Protein AF-A0A2N9FRZ5-F1 (afdb_monomer)

InterPro domains:
  IPR001214 SET domain [PS50280] (375-417)
  IPR003105 SRA-YDG [PF02182] (98-243)
  IPR003105 SRA-YDG [PS51015] (99-239)
  IPR003105 SRA-YDG [SM00466] (94-243)
  IPR007728 Pre-SET domain [PF05033] (272-367)
  IPR007728 Pre-SET domain [PS50867] (312-372)
  IPR007728 Pre-SET domain [SM00468] (268-359)
  IPR015947 PUA-like superfamily [SSF88697] (82-257)
  IPR036987 SRA-YDG superfamily [G3DSA:2.30.280.10] (81-253)
  IPR046341 SET domain superfamily [G3DSA:2.170.270.10] (254-413)
  IPR046341 SET domain superfamily [SSF82199] (257-410)
  IPR051357 Histone-lysine N-methyltransferase SUVAR3-9 [PTHR45660] (36-410)

Mean predicted aligned error: 17.02 Å

Organism: Fagus sylvatica (NCBI:txid28930)

Solvent-accessible surface area (backbone atoms only — not comparable to full-atom values): 25276 Å² total; per-residue (Å²): 133,56,77,60,86,86,90,79,94,71,90,82,52,67,40,57,36,60,88,66,72,51,82,78,85,72,80,92,78,80,76,99,75,59,73,64,61,50,51,54,30,28,51,52,36,53,52,36,51,49,53,50,53,51,55,46,52,51,56,55,52,58,51,56,78,75,46,98,80,73,95,70,85,51,74,64,53,50,51,51,46,42,52,48,36,47,77,69,68,47,47,37,57,79,71,88,63,65,53,84,51,83,44,61,54,72,66,44,76,36,74,49,49,44,54,34,36,40,50,40,71,33,82,42,76,80,57,48,53,29,66,46,79,55,95,94,38,51,28,33,24,20,38,47,49,72,76,73,56,91,53,43,72,82,47,101,49,32,37,38,41,57,50,70,59,43,50,48,81,79,43,103,46,72,71,35,62,42,60,85,44,72,52,40,35,7,43,53,42,14,34,78,68,67,39,38,27,31,39,29,44,51,47,80,81,92,59,61,35,36,30,33,71,38,48,22,35,43,76,47,78,50,76,44,74,44,84,88,72,26,45,36,39,42,35,36,31,36,50,54,82,94,60,83,77,80,75,91,77,83,88,76,89,70,84,64,84,86,69,81,77,74,88,64,62,46,73,42,77,40,73,48,73,78,75,46,95,53,61,34,26,36,44,20,81,85,50,90,73,72,81,80,89,75,85,70,65,95,57,72,45,69,52,93,84,65,79,82,82,81,65,90,44,30,79,39,78,78,27,63,78,52,28,92,77,26,60,42,22,44,73,46,73,50,39,74,57,37,39,95,85,42,23,49,71,64,95,63,98,72,81,61,61,65,52,91,61,23,61,37,53,89,83,16,42,50,49,48,73,88,70,52,60,80,60,51,40,32,38,31,61,47,96,85,73,53,73,44,73,38,60,81,53,91,76,61,68,25,28,63,51,44,64,75,63,48,73,59,78,82,86,76,83,82,78,80,127

Structure (mmCIF, N/CA/C/O backbone):
data_AF-A0A2N9FRZ5-F1
#
_entry.id   AF-A0A2N9FRZ5-F1
#
loop_
_atom_site.group_PDB
_atom_site.id
_atom_site.type_symbol
_atom_site.label_atom_id
_atom_site.label_alt_id
_atom_site.label_comp_id
_atom_site.label_asym_id
_atom_site.label_entity_id
_atom_site.label_seq_id
_atom_site.pdbx_PDB_ins_code
_atom_site.Cartn_x
_atom_site.Cartn_y
_atom_site.Cartn_z
_atom_site.occupancy
_atom_site.B_iso_or_equiv
_atom_site.auth_seq_id
_atom_site.auth_comp_id
_atom_site.auth_asym_id
_atom_site.auth_atom_id
_atom_site.pdbx_PDB_model_num
ATOM 1 N N . MET A 1 1 ? 1.177 -6.820 -5.630 1.00 26.31 1 MET A N 1
ATOM 2 C CA . MET A 1 1 ? -0.015 -6.934 -6.508 1.00 26.31 1 MET A CA 1
ATOM 3 C C . MET A 1 1 ? 0.429 -7.118 -7.964 1.00 26.31 1 MET A C 1
ATOM 5 O O . MET A 1 1 ? 1.555 -6.723 -8.252 1.00 26.31 1 MET A O 1
ATOM 9 N N . PRO A 1 2 ? -0.362 -7.778 -8.839 1.00 26.89 2 PRO A N 1
ATOM 10 C CA . PRO A 1 2 ? 0.001 -8.015 -10.244 1.00 26.89 2 PRO A CA 1
ATOM 11 C C . PRO A 1 2 ? -0.003 -6.695 -11.029 1.00 26.89 2 PRO A C 1
ATOM 13 O O . PRO A 1 2 ? -0.662 -5.756 -10.606 1.00 26.89 2 PRO A O 1
ATOM 16 N N . ALA A 1 3 ? 0.761 -6.597 -12.117 1.00 25.98 3 ALA A N 1
ATOM 17 C CA . ALA A 1 3 ? 0.880 -5.397 -12.955 1.00 25.98 3 ALA A CA 1
ATOM 18 C C . ALA A 1 3 ? -0.138 -5.442 -14.114 1.00 25.98 3 ALA A C 1
ATOM 20 O O . ALA A 1 3 ? -0.343 -6.518 -14.676 1.00 25.98 3 ALA A O 1
ATOM 21 N N . THR A 1 4 ? -0.764 -4.315 -14.487 1.00 25.94 4 THR A N 1
ATOM 22 C CA . THR A 1 4 ? -1.480 -4.199 -15.775 1.00 25.94 4 THR A CA 1
ATOM 23 C C . THR A 1 4 ? -0.567 -3.637 -16.852 1.00 25.94 4 THR A C 1
ATOM 25 O O . THR A 1 4 ? 0.298 -2.807 -16.594 1.00 25.94 4 THR A O 1
ATOM 28 N N . LEU A 1 5 ? -0.786 -4.143 -18.059 1.00 31.28 5 LEU A N 1
ATOM 29 C CA . LEU A 1 5 ? -0.048 -3.878 -19.283 1.00 31.28 5 LEU A CA 1
ATOM 30 C C . LEU A 1 5 ? -0.790 -2.804 -20.084 1.00 31.28 5 LEU A C 1
ATOM 32 O O . LEU A 1 5 ? -1.929 -3.051 -20.470 1.00 31.28 5 LEU A O 1
ATOM 36 N N . ASP A 1 6 ? -0.161 -1.660 -20.354 1.00 24.48 6 ASP A N 1
ATOM 37 C CA . ASP A 1 6 ? -0.674 -0.670 -21.313 1.00 24.48 6 ASP A CA 1
ATOM 38 C C . ASP A 1 6 ? 0.121 -0.729 -22.634 1.00 24.48 6 ASP A C 1
ATOM 40 O O . ASP A 1 6 ? 1.332 -0.967 -22.655 1.00 24.48 6 ASP A O 1
ATOM 44 N N . PHE A 1 7 ? -0.591 -0.565 -23.755 1.00 31.17 7 PHE A N 1
ATOM 45 C CA . PHE A 1 7 ? -0.198 -1.025 -25.093 1.00 31.17 7 PHE A CA 1
ATOM 46 C C . PHE A 1 7 ? 0.127 0.122 -26.070 1.00 31.17 7 PHE A C 1
ATOM 48 O O . PHE A 1 7 ? -0.675 1.033 -26.233 1.00 31.17 7 PHE A O 1
ATOM 55 N N . ILE A 1 8 ? 1.237 0.015 -26.819 1.00 25.31 8 ILE A N 1
ATOM 56 C CA . ILE A 1 8 ? 1.533 0.790 -28.053 1.00 25.31 8 ILE A CA 1
ATOM 57 C C . ILE A 1 8 ? 2.187 -0.160 -29.085 1.00 25.31 8 ILE A C 1
ATOM 59 O O . ILE A 1 8 ? 3.006 -0.967 -28.646 1.00 25.31 8 ILE A O 1
ATOM 63 N N . PRO A 1 9 ? 1.843 -0.182 -30.394 1.00 23.91 9 PRO A N 1
ATOM 64 C CA . PRO A 1 9 ? 2.312 -1.195 -31.364 1.00 23.91 9 PRO A CA 1
ATOM 65 C C . PRO A 1 9 ? 3.811 -1.077 -31.716 1.00 23.91 9 PRO A C 1
ATOM 67 O O . PRO A 1 9 ? 4.310 0.031 -31.860 1.00 23.91 9 PRO A O 1
ATOM 70 N N . GLY A 1 10 ? 4.516 -2.209 -31.890 1.00 25.55 10 GLY A N 1
ATOM 71 C CA . GLY A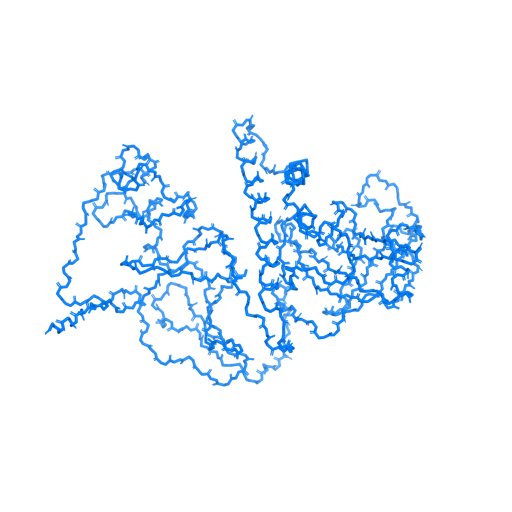 1 10 ? 5.922 -2.258 -32.339 1.00 25.55 10 GLY A CA 1
ATOM 72 C C . GLY A 1 10 ? 6.685 -3.532 -31.929 1.00 25.55 10 GLY A C 1
ATOM 73 O O . GLY A 1 10 ? 6.377 -4.138 -30.904 1.00 25.55 10 GLY A O 1
ATOM 74 N N . VAL A 1 11 ? 7.644 -3.953 -32.764 1.00 37.62 11 VAL A N 1
ATOM 75 C CA . VAL A 1 11 ? 8.450 -5.194 -32.708 1.00 37.62 11 VAL A CA 1
ATOM 76 C C . VAL A 1 11 ? 9.156 -5.358 -31.351 1.00 37.62 11 VAL A C 1
ATOM 78 O O . VAL A 1 11 ? 9.855 -4.450 -30.924 1.00 37.62 11 VAL A O 1
ATOM 81 N N . GLY A 1 12 ? 9.018 -6.510 -30.675 1.00 53.78 12 GLY A N 1
ATOM 82 C CA . GLY A 1 12 ? 9.813 -6.768 -29.455 1.00 53.78 12 GLY A CA 1
ATOM 83 C C . GLY A 1 12 ? 9.223 -6.286 -28.121 1.00 53.78 12 GLY A C 1
ATOM 84 O O . GLY A 1 12 ? 9.933 -5.623 -27.379 1.00 53.78 12 GLY A O 1
ATOM 85 N N . LYS A 1 13 ? 7.948 -6.546 -27.784 1.00 61.53 13 LYS A N 1
ATOM 86 C CA . LYS A 1 13 ? 7.393 -6.043 -26.509 1.00 61.53 13 LYS A CA 1
ATOM 87 C C . LYS A 1 13 ? 7.801 -6.875 -25.291 1.00 61.53 13 LYS A C 1
ATOM 89 O O . LYS A 1 13 ? 7.218 -7.925 -25.022 1.00 61.53 13 LYS A O 1
ATOM 94 N N . SER A 1 14 ? 8.731 -6.328 -24.521 1.00 72.38 14 SER A N 1
ATOM 95 C CA . SER A 1 14 ? 9.086 -6.782 -23.177 1.00 72.38 14 SER A CA 1
ATOM 96 C C . SER A 1 14 ? 8.203 -6.122 -22.119 1.00 72.38 14 SER A C 1
ATOM 98 O O . SER A 1 14 ? 7.981 -4.911 -22.141 1.00 72.38 14 SER A O 1
ATOM 100 N N . VAL A 1 15 ? 7.715 -6.913 -21.167 1.00 74.56 15 VAL A N 1
ATOM 101 C CA . VAL A 1 15 ? 6.924 -6.438 -20.031 1.00 74.56 15 VAL A CA 1
ATOM 102 C C . VAL A 1 15 ? 7.856 -6.090 -18.880 1.00 74.56 15 VAL A C 1
ATOM 104 O O . VAL A 1 15 ? 8.559 -6.959 -18.366 1.00 74.56 15 VAL A O 1
ATOM 107 N N . PHE A 1 16 ? 7.811 -4.843 -18.419 1.00 74.62 16 PHE A N 1
ATOM 108 C CA . PHE A 1 16 ? 8.498 -4.401 -17.206 1.00 74.62 16 PHE A CA 1
ATOM 109 C C . PHE A 1 16 ? 7.482 -4.021 -16.132 1.00 74.62 16 PHE A C 1
ATOM 111 O O . PHE A 1 16 ? 6.432 -3.454 -16.426 1.00 74.62 16 PHE A O 1
ATOM 118 N N . ALA A 1 17 ? 7.799 -4.319 -14.876 1.00 70.19 17 ALA A N 1
ATOM 119 C CA . ALA A 1 17 ? 6.995 -3.904 -13.742 1.00 70.19 17 ALA A CA 1
ATOM 120 C C . ALA A 1 17 ? 7.029 -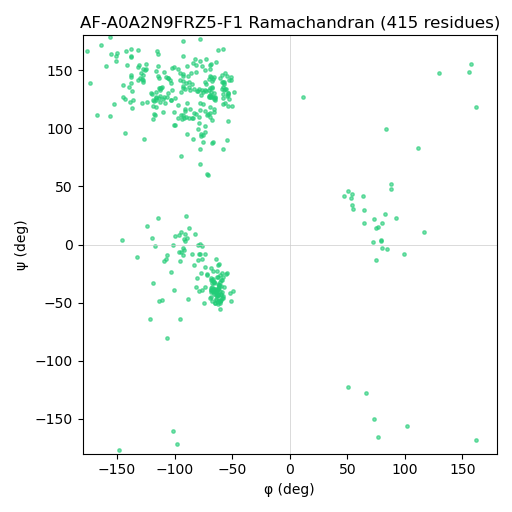2.376 -13.624 1.00 70.19 17 ALA A C 1
ATOM 122 O O . ALA A 1 17 ? 8.087 -1.793 -13.386 1.00 70.19 17 ALA A O 1
ATOM 123 N N . SER A 1 18 ? 5.887 -1.720 -13.784 1.00 54.31 18 SER A N 1
ATOM 124 C CA . SER A 1 18 ? 5.754 -0.278 -13.602 1.00 54.31 18 SER A CA 1
ATOM 125 C C . SER A 1 18 ? 5.405 0.072 -12.154 1.00 54.31 18 SER A C 1
ATOM 127 O O . SER A 1 18 ? 4.772 -0.702 -11.437 1.00 54.31 18 SER A O 1
ATOM 129 N N . SER A 1 19 ? 5.782 1.281 -11.734 1.00 46.31 19 SER A N 1
ATOM 130 C CA . SER A 1 19 ? 5.145 1.972 -10.604 1.00 46.31 19 SER A CA 1
ATOM 131 C C . SER A 1 19 ? 3.808 2.627 -11.000 1.00 46.31 19 SER A C 1
ATOM 133 O O . SER A 1 19 ? 3.078 3.107 -10.131 1.00 46.31 19 SER A O 1
ATOM 135 N N . GLU A 1 20 ? 3.489 2.642 -12.304 1.00 37.31 20 GLU A N 1
ATOM 136 C CA . GLU A 1 20 ? 2.194 3.029 -12.876 1.00 37.31 20 GLU A CA 1
ATOM 137 C C . GLU A 1 20 ? 1.145 1.936 -12.605 1.00 37.31 20 GLU A C 1
ATOM 139 O O . GLU A 1 20 ? 1.439 0.740 -12.654 1.00 37.31 20 GLU A O 1
ATOM 144 N N . GLU A 1 21 ? -0.049 2.394 -12.238 1.00 36.66 21 GLU A N 1
ATOM 145 C CA . GLU A 1 21 ? -1.116 1.684 -11.534 1.00 36.66 21 GLU A CA 1
ATOM 146 C C . GLU A 1 21 ? -1.617 0.406 -12.214 1.00 36.66 21 GLU A C 1
ATOM 148 O O . GLU A 1 21 ? -1.885 0.361 -13.411 1.00 36.66 21 GLU A O 1
ATOM 153 N N . CYS A 1 22 ? -1.874 -0.610 -11.389 1.00 32.28 22 CYS A N 1
ATOM 154 C CA . CYS A 1 22 ? -2.768 -1.692 -11.748 1.00 32.28 22 CYS A CA 1
ATOM 155 C C . CYS A 1 22 ? -4.215 -1.207 -11.597 1.00 32.28 22 CYS A C 1
ATOM 157 O O . CYS A 1 22 ? -4.611 -0.900 -10.473 1.00 32.28 22 CYS A O 1
ATOM 159 N N . LYS A 1 23 ? -5.001 -1.117 -12.681 1.00 29.88 23 LYS A N 1
ATOM 160 C CA . LYS A 1 23 ? -6.452 -0.862 -12.568 1.00 29.88 23 LYS A CA 1
ATOM 161 C C . LYS A 1 23 ? -7.102 -2.069 -11.873 1.00 29.88 23 LYS A C 1
ATOM 163 O O . LYS A 1 23 ? -7.103 -3.154 -12.464 1.00 29.88 23 LYS A O 1
ATOM 168 N N . PRO A 1 24 ? -7.659 -1.934 -10.658 1.00 29.91 24 PRO A N 1
ATOM 169 C CA . PRO A 1 24 ? -8.346 -3.041 -10.019 1.00 29.91 24 PRO A CA 1
ATOM 170 C C . PRO A 1 24 ? -9.658 -3.317 -10.757 1.00 29.91 24 PRO A C 1
ATOM 172 O O . PRO A 1 24 ? -10.432 -2.415 -11.070 1.00 29.91 24 PRO A O 1
ATOM 175 N N . LEU A 1 25 ? -9.906 -4.592 -11.042 1.00 28.50 25 LEU A N 1
ATOM 176 C CA . LEU A 1 25 ? -11.256 -5.084 -11.282 1.00 28.50 25 LEU A CA 1
ATOM 177 C C . LEU A 1 25 ? -11.971 -5.142 -9.944 1.00 28.50 25 LEU A C 1
ATOM 179 O O . LEU A 1 25 ? -11.799 -6.103 -9.195 1.00 28.50 25 LEU A O 1
ATOM 183 N N . ILE A 1 26 ? -12.737 -4.105 -9.641 1.00 32.84 26 ILE A N 1
ATOM 184 C CA . ILE A 1 26 ? -13.727 -4.177 -8.577 1.00 32.84 26 ILE A CA 1
ATOM 185 C C . ILE A 1 26 ? -14.938 -4.920 -9.140 1.00 32.84 26 ILE A C 1
ATOM 187 O O . ILE A 1 26 ? -15.366 -4.675 -10.263 1.00 32.84 26 ILE A O 1
ATOM 191 N N . SER A 1 27 ? -15.430 -5.866 -8.347 1.00 30.41 27 SER A N 1
ATOM 192 C CA . SER A 1 27 ? -16.684 -6.585 -8.525 1.00 30.41 27 SER A CA 1
ATOM 193 C C . SER A 1 27 ? -17.842 -5.618 -8.767 1.00 30.41 27 SER A C 1
ATOM 195 O O . SER A 1 27 ? -18.160 -4.816 -7.885 1.00 30.41 27 SER A O 1
ATOM 197 N N . ASP A 1 28 ? -18.487 -5.740 -9.923 1.00 34.50 28 ASP A N 1
ATOM 198 C CA . ASP A 1 28 ? -19.751 -5.082 -10.234 1.00 34.50 28 ASP A CA 1
ATOM 199 C C . ASP A 1 28 ? -20.866 -5.643 -9.348 1.00 34.50 28 ASP A C 1
ATOM 201 O O . ASP A 1 28 ? -21.562 -6.586 -9.711 1.00 34.50 28 ASP A O 1
ATOM 205 N N . VAL A 1 29 ? -21.038 -5.057 -8.166 1.00 34.22 29 VAL A N 1
ATOM 206 C CA . VAL A 1 29 ? -22.320 -5.043 -7.460 1.00 34.22 29 VAL A CA 1
ATOM 207 C C . VAL A 1 29 ? -22.429 -3.686 -6.772 1.00 34.22 29 VAL A C 1
ATOM 209 O O . VAL A 1 29 ? -21.827 -3.486 -5.724 1.00 34.22 29 VAL A O 1
ATOM 212 N N . TYR A 1 30 ? -23.103 -2.741 -7.431 1.00 29.80 30 TYR A N 1
ATOM 213 C CA . TYR A 1 30 ? -24.081 -1.768 -6.911 1.00 29.80 30 TYR A CA 1
ATOM 214 C C . TYR A 1 30 ? -24.238 -0.607 -7.914 1.00 29.80 30 TYR A C 1
ATOM 216 O O . TYR A 1 30 ? -23.280 0.086 -8.231 1.00 29.80 30 TYR A O 1
ATOM 224 N N . CYS A 1 31 ? -25.474 -0.469 -8.411 1.00 30.58 31 CYS A N 1
ATOM 225 C CA . CYS A 1 31 ? -26.108 0.600 -9.195 1.00 30.58 31 CYS A CA 1
ATOM 226 C C . CYS A 1 31 ? -25.255 1.726 -9.808 1.00 30.58 31 CYS A C 1
ATOM 228 O O . CYS A 1 31 ? -24.589 2.501 -9.128 1.00 30.58 31 CYS A O 1
ATOM 230 N N . GLY A 1 32 ? -25.449 1.907 -11.118 1.00 34.47 32 GLY A N 1
ATOM 231 C CA . GLY A 1 32 ? -24.889 2.980 -11.929 1.00 34.47 32 GLY A CA 1
ATOM 232 C C . GLY A 1 32 ? -25.156 4.390 -11.396 1.00 34.47 32 GLY A C 1
ATOM 233 O O . GLY A 1 32 ? -26.257 4.919 -11.518 1.00 34.47 32 GLY A O 1
ATOM 234 N N . ARG A 1 33 ? -24.096 4.984 -10.847 1.00 38.19 33 ARG A N 1
ATOM 235 C CA . ARG A 1 33 ? -23.572 6.359 -10.989 1.00 38.19 33 ARG A CA 1
ATOM 236 C C . ARG A 1 33 ? -22.223 6.358 -10.226 1.00 38.19 33 ARG A C 1
ATOM 238 O O . ARG A 1 33 ? -22.135 5.717 -9.190 1.00 38.19 33 ARG A O 1
ATOM 245 N N . ASP A 1 34 ? -21.180 7.012 -10.757 1.00 50.56 34 ASP A N 1
ATOM 246 C CA . ASP A 1 34 ? -19.824 7.222 -10.167 1.00 50.56 34 ASP A CA 1
ATOM 247 C C . ASP A 1 34 ? -18.632 6.260 -10.435 1.00 50.56 34 ASP A C 1
ATOM 249 O O . ASP A 1 34 ? -17.618 6.326 -9.736 1.00 50.56 34 ASP A O 1
ATOM 253 N N . SER A 1 35 ? -18.600 5.469 -11.515 1.00 52.53 35 SER A N 1
ATOM 254 C CA . SER A 1 35 ? -17.367 4.721 -11.880 1.00 52.53 35 SER A CA 1
ATOM 255 C C . SER A 1 35 ? -16.164 5.629 -12.219 1.00 52.53 35 SER A C 1
ATOM 257 O O . SER A 1 35 ? -15.017 5.316 -11.886 1.00 52.53 35 SER A O 1
ATOM 259 N N . LYS A 1 36 ? -16.411 6.799 -12.827 1.00 54.06 36 LYS A N 1
ATOM 260 C CA . LYS A 1 36 ? -15.376 7.784 -13.188 1.00 54.06 36 LYS A CA 1
ATOM 261 C C . LYS A 1 36 ? -14.759 8.467 -11.958 1.00 54.06 36 LYS A C 1
ATOM 263 O O . LYS A 1 36 ? -13.537 8.521 -11.844 1.00 54.06 36 LYS A O 1
ATOM 268 N N . ALA A 1 37 ? -15.582 8.913 -11.007 1.00 58.25 37 ALA A N 1
ATOM 269 C CA . ALA A 1 37 ? -15.132 9.605 -9.794 1.00 58.25 37 ALA A CA 1
ATOM 270 C C . ALA A 1 37 ? -14.344 8.688 -8.831 1.00 58.25 37 ALA A C 1
ATOM 272 O O . ALA A 1 37 ? -13.391 9.127 -8.167 1.00 58.25 37 ALA A O 1
ATOM 273 N N . ILE A 1 38 ? -14.703 7.397 -8.775 1.00 57.47 38 ILE A N 1
ATOM 274 C CA . ILE A 1 38 ? -13.950 6.371 -8.035 1.00 57.47 38 ILE A CA 1
ATOM 275 C C . ILE A 1 38 ? -12.552 6.199 -8.647 1.00 57.47 38 ILE A C 1
ATOM 277 O O . ILE A 1 38 ? -11.554 6.252 -7.921 1.00 57.47 38 ILE A O 1
ATOM 281 N N . ASN A 1 39 ? -12.472 6.085 -9.977 1.00 69.75 39 ASN A N 1
ATOM 282 C CA . ASN A 1 39 ? -11.207 5.966 -10.703 1.00 69.75 39 ASN A CA 1
ATOM 283 C C . ASN A 1 39 ? -10.312 7.210 -10.515 1.00 69.75 39 ASN A C 1
ATOM 285 O O . ASN A 1 39 ? -9.133 7.085 -10.188 1.00 69.75 39 ASN A O 1
ATOM 289 N N . GLU A 1 40 ? -10.875 8.418 -10.592 1.00 81.75 40 GLU A N 1
ATOM 290 C CA . GLU A 1 40 ? -10.139 9.670 -10.343 1.00 81.75 40 GLU A CA 1
ATOM 291 C C . GLU A 1 40 ? -9.597 9.763 -8.905 1.00 81.75 40 GLU A C 1
ATOM 293 O O . GLU A 1 40 ? -8.491 10.250 -8.657 1.00 81.75 40 GLU A O 1
ATOM 298 N N . SER A 1 41 ? -10.353 9.278 -7.917 1.00 84.88 41 SER A N 1
ATOM 299 C CA . SER A 1 41 ? -9.901 9.260 -6.521 1.00 84.88 41 SER A CA 1
ATOM 300 C C . SER A 1 41 ? -8.748 8.283 -6.300 1.00 84.88 41 SER A C 1
ATOM 302 O O . SER A 1 41 ? -7.788 8.632 -5.606 1.00 84.88 41 SER A O 1
ATOM 304 N N . ARG A 1 42 ? -8.803 7.102 -6.926 1.00 86.31 42 ARG A N 1
ATOM 305 C CA . ARG A 1 42 ? -7.717 6.111 -6.909 1.00 86.31 42 ARG A CA 1
ATOM 306 C C . ARG A 1 42 ? -6.439 6.675 -7.527 1.00 86.31 42 ARG A C 1
ATOM 308 O O . ARG A 1 42 ? -5.394 6.646 -6.876 1.00 86.31 42 ARG A O 1
ATOM 315 N N . GLN A 1 43 ? -6.550 7.291 -8.702 1.00 79.19 43 GLN A N 1
ATOM 316 C CA . GLN A 1 43 ? -5.426 7.930 -9.391 1.00 79.19 43 GLN A CA 1
ATOM 317 C C . GLN A 1 43 ? -4.777 9.034 -8.546 1.00 79.19 43 GLN A C 1
ATOM 319 O O . GLN A 1 43 ? -3.554 9.132 -8.459 1.00 79.19 43 GLN A O 1
ATOM 324 N N . ARG A 1 44 ? -5.573 9.859 -7.848 1.00 90.94 44 ARG A N 1
ATOM 325 C CA . ARG A 1 44 ? -5.033 10.891 -6.940 1.00 90.94 44 ARG A CA 1
ATOM 326 C C . ARG A 1 44 ? -4.235 10.294 -5.779 1.00 90.94 44 ARG A C 1
ATOM 328 O O . ARG A 1 44 ? -3.157 10.803 -5.464 1.00 90.94 44 ARG A O 1
ATOM 335 N N . VAL A 1 45 ? -4.743 9.229 -5.153 1.00 91.00 45 VAL A N 1
ATOM 336 C CA . VAL A 1 45 ? -4.051 8.515 -4.063 1.00 91.00 45 VAL A CA 1
ATOM 337 C C . VAL A 1 45 ? -2.721 7.949 -4.546 1.00 91.00 45 VAL A C 1
ATOM 339 O O . VAL A 1 45 ? -1.681 8.206 -3.937 1.00 91.00 45 VAL A O 1
ATOM 342 N N . MET A 1 46 ? -2.739 7.236 -5.665 1.00 81.62 46 MET A N 1
ATOM 343 C CA . MET A 1 46 ? -1.561 6.574 -6.220 1.00 81.62 46 MET A CA 1
ATOM 344 C C . MET A 1 46 ? -0.524 7.581 -6.737 1.00 81.62 46 MET A C 1
ATOM 346 O O . MET A 1 46 ? 0.664 7.436 -6.442 1.00 81.62 46 MET A O 1
ATOM 350 N N . LYS A 1 47 ? -0.953 8.679 -7.375 1.00 84.12 47 LYS A N 1
ATOM 351 C CA . LYS A 1 47 ? -0.075 9.805 -7.740 1.00 84.12 47 LYS A CA 1
ATOM 352 C C . LYS A 1 47 ? 0.625 10.407 -6.520 1.00 84.12 47 LYS A C 1
ATOM 354 O O . LYS A 1 47 ? 1.833 10.630 -6.561 1.00 84.12 47 LYS A O 1
ATOM 359 N N . SER A 1 48 ? -0.106 10.649 -5.432 1.00 91.38 48 SER A N 1
ATOM 360 C CA . SER A 1 48 ? 0.459 11.196 -4.190 1.00 91.38 48 SER A CA 1
ATOM 361 C C . SER A 1 48 ? 1.470 10.236 -3.539 1.00 91.38 48 SER A C 1
ATOM 363 O O . SER A 1 48 ? 2.559 10.658 -3.143 1.00 91.38 48 SER A O 1
ATOM 365 N N . LEU A 1 49 ? 1.170 8.930 -3.513 1.00 86.44 49 LEU A N 1
ATOM 366 C CA . LEU A 1 49 ? 2.107 7.897 -3.046 1.00 86.44 49 LEU A CA 1
ATOM 367 C C . LEU A 1 49 ? 3.373 7.828 -3.900 1.00 86.44 49 LEU A C 1
ATOM 369 O O . LEU A 1 49 ? 4.470 7.731 -3.354 1.00 86.44 49 LEU A O 1
ATOM 373 N N . ASN A 1 50 ? 3.239 7.886 -5.224 1.00 81.06 50 ASN A N 1
ATOM 374 C CA . ASN A 1 50 ? 4.379 7.832 -6.135 1.00 81.06 50 ASN A CA 1
ATOM 375 C C . ASN A 1 50 ? 5.275 9.068 -5.987 1.00 81.06 50 ASN A C 1
ATOM 377 O O . ASN A 1 50 ? 6.490 8.917 -5.886 1.00 81.06 50 ASN A O 1
ATOM 381 N N . LEU A 1 51 ? 4.694 10.267 -5.860 1.00 86.25 51 LEU A N 1
ATOM 382 C CA . LEU A 1 51 ? 5.450 11.484 -5.540 1.00 86.25 51 LEU A CA 1
ATOM 383 C C . LEU A 1 51 ? 6.222 11.341 -4.222 1.00 86.25 51 LEU A C 1
ATOM 385 O O . LEU A 1 51 ? 7.402 11.677 -4.161 1.00 86.25 51 LEU A O 1
ATOM 389 N N . PHE A 1 52 ? 5.584 10.794 -3.181 1.00 90.56 52 PHE A N 1
ATOM 390 C CA . PHE A 1 52 ? 6.237 10.570 -1.891 1.00 90.56 52 PHE A CA 1
ATOM 391 C C . PHE A 1 52 ? 7.420 9.604 -2.019 1.00 90.56 52 PHE A C 1
ATOM 393 O O . PHE A 1 52 ? 8.505 9.874 -1.505 1.00 90.56 52 PHE A O 1
ATOM 400 N N . ARG A 1 53 ? 7.213 8.474 -2.703 1.00 87.12 53 ARG A N 1
ATOM 401 C CA . ARG A 1 53 ? 8.219 7.416 -2.866 1.00 87.12 53 ARG A CA 1
ATOM 402 C C . ARG A 1 53 ? 9.407 7.879 -3.706 1.00 87.12 53 ARG A C 1
ATOM 404 O O . ARG A 1 53 ? 10.538 7.578 -3.331 1.00 87.12 53 ARG A O 1
ATOM 411 N N . ASN A 1 54 ? 9.162 8.635 -4.775 1.00 80.81 54 ASN A N 1
ATOM 412 C CA . ASN A 1 54 ? 10.216 9.202 -5.616 1.00 80.81 54 ASN A CA 1
ATOM 413 C C . ASN A 1 54 ? 11.054 10.218 -4.833 1.00 80.81 54 ASN A C 1
ATOM 415 O O . ASN A 1 54 ? 12.265 10.045 -4.730 1.00 80.81 54 ASN A O 1
ATOM 419 N N . LEU A 1 55 ? 10.410 11.182 -4.162 1.00 87.81 55 LEU A N 1
ATOM 420 C CA . LEU A 1 55 ? 11.121 12.176 -3.350 1.00 87.81 55 LEU A CA 1
ATOM 421 C C . LEU A 1 55 ? 11.903 11.526 -2.197 1.00 87.81 55 LEU A C 1
ATOM 423 O O . LEU A 1 55 ? 13.000 11.958 -1.843 1.00 87.81 55 LEU A O 1
ATOM 427 N N . LEU A 1 56 ? 11.354 10.470 -1.591 1.00 84.56 56 LEU A N 1
ATOM 428 C CA . LEU A 1 56 ? 12.071 9.698 -0.581 1.00 84.56 56 LEU A CA 1
ATOM 429 C C . LEU A 1 56 ? 13.311 9.014 -1.178 1.00 84.56 56 LEU A C 1
ATOM 431 O O . LEU A 1 56 ? 14.365 9.030 -0.548 1.00 84.56 56 LEU A O 1
ATOM 435 N N . ALA A 1 57 ? 13.202 8.416 -2.367 1.00 80.62 57 ALA A N 1
ATOM 436 C CA . ALA A 1 57 ? 14.315 7.749 -3.042 1.00 80.62 57 ALA A CA 1
ATOM 437 C C . ALA A 1 57 ? 15.428 8.727 -3.467 1.00 80.62 57 ALA A C 1
ATOM 439 O O . ALA A 1 57 ? 16.610 8.398 -3.323 1.00 80.62 57 ALA A O 1
ATOM 440 N N . GLU A 1 58 ? 15.066 9.926 -3.924 1.00 84.19 58 GLU A N 1
ATOM 441 C CA . GLU A 1 58 ? 15.997 11.014 -4.257 1.00 84.19 58 GLU A CA 1
ATOM 442 C C . GLU A 1 58 ? 16.814 11.434 -3.027 1.00 84.19 58 GLU A C 1
ATOM 444 O O . GLU A 1 58 ? 18.038 11.284 -3.017 1.00 84.19 58 GLU A O 1
ATOM 449 N N . ARG A 1 59 ? 16.145 11.806 -1.924 1.00 85.25 59 ARG A N 1
ATOM 450 C CA . ARG A 1 59 ? 16.813 12.184 -0.659 1.00 85.25 59 ARG A CA 1
ATOM 451 C C . ARG A 1 59 ? 17.717 11.083 -0.116 1.00 85.25 59 ARG A C 1
ATOM 453 O O . ARG A 1 59 ? 18.783 11.338 0.442 1.00 85.25 59 ARG A O 1
ATOM 460 N N . MET A 1 60 ? 17.291 9.835 -0.277 1.00 76.69 60 MET A N 1
ATOM 461 C CA . MET A 1 60 ? 18.068 8.668 0.129 1.00 76.69 60 MET A CA 1
ATOM 462 C C . MET A 1 60 ? 19.330 8.461 -0.711 1.00 76.69 60 MET A C 1
ATOM 464 O O . MET A 1 60 ? 20.311 7.910 -0.210 1.00 76.69 60 MET A O 1
ATOM 468 N N . SER A 1 61 ? 19.314 8.886 -1.972 1.00 74.75 61 SER A N 1
ATOM 469 C CA . SER A 1 61 ? 20.467 8.802 -2.872 1.00 74.75 61 SER A CA 1
ATOM 470 C C . SER A 1 61 ? 21.475 9.919 -2.578 1.00 74.75 61 SER A C 1
ATOM 472 O O . SER A 1 61 ? 22.671 9.649 -2.483 1.00 74.75 61 SER A O 1
ATOM 474 N N . GLU A 1 62 ? 21.000 11.133 -2.294 1.00 75.00 62 GLU A N 1
ATOM 475 C CA . GLU A 1 62 ? 21.835 12.272 -1.876 1.00 75.00 62 GLU A CA 1
ATOM 476 C C . GLU A 1 62 ? 22.564 12.026 -0.543 1.00 75.00 62 GLU A C 1
ATOM 478 O O . GLU A 1 62 ? 23.734 12.382 -0.388 1.00 75.00 62 GLU A O 1
ATOM 483 N N . GLN A 1 63 ? 21.904 11.370 0.421 1.00 68.56 63 GLN A N 1
ATOM 484 C CA . GLN A 1 63 ? 22.511 11.029 1.716 1.00 68.56 63 GLN A CA 1
ATOM 485 C C . GLN A 1 63 ? 23.653 10.009 1.587 1.00 68.56 63 GLN A C 1
ATOM 487 O O . GLN A 1 63 ? 24.638 10.099 2.323 1.00 68.56 63 GLN A O 1
ATOM 492 N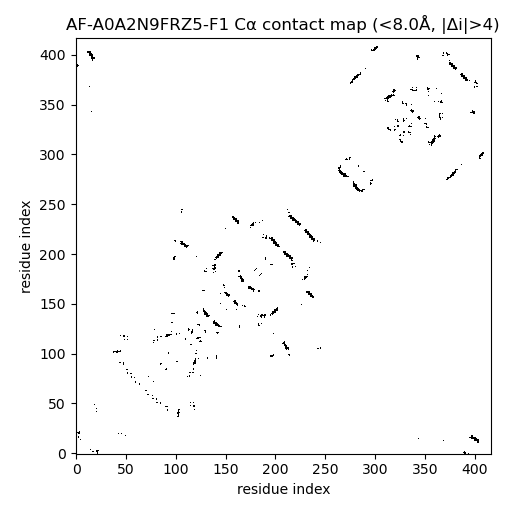 N . LYS A 1 64 ? 23.572 9.072 0.630 1.00 60.12 64 LYS A N 1
ATOM 493 C CA . LYS A 1 64 ? 24.656 8.112 0.350 1.00 60.12 64 LYS A CA 1
ATOM 494 C C . LYS A 1 64 ? 25.892 8.776 -0.255 1.00 60.12 64 LYS A C 1
ATOM 496 O O . LYS A 1 64 ? 26.997 8.317 0.008 1.00 60.12 64 LYS A O 1
ATOM 501 N N . GLY A 1 65 ? 25.718 9.863 -1.009 1.00 57.41 65 GLY A N 1
ATOM 502 C CA . GLY A 1 65 ? 26.833 10.653 -1.541 1.00 57.41 65 GLY A CA 1
ATOM 503 C C . GLY A 1 65 ? 27.623 11.411 -0.466 1.00 57.41 65 GLY A C 1
ATOM 504 O O . GLY A 1 65 ? 28.770 11.771 -0.701 1.00 57.41 65 GLY A O 1
ATOM 505 N N . LYS A 1 66 ? 27.035 11.630 0.722 1.00 56.16 66 LYS A N 1
ATOM 506 C CA . LYS A 1 66 ? 27.618 12.453 1.800 1.00 56.16 66 LYS A CA 1
ATOM 507 C C . LYS A 1 66 ? 28.098 11.667 3.031 1.00 56.16 66 LYS A C 1
ATOM 509 O O . LYS A 1 66 ? 28.820 12.233 3.844 1.00 56.16 66 LYS A O 1
ATOM 514 N N . ALA A 1 67 ? 27.733 10.391 3.206 1.00 51.72 67 ALA A N 1
ATOM 515 C CA . ALA A 1 67 ? 28.068 9.621 4.413 1.00 51.72 67 ALA A CA 1
ATOM 516 C C . ALA A 1 67 ? 28.551 8.189 4.109 1.00 51.72 67 ALA A C 1
ATOM 518 O O . ALA A 1 67 ? 27.823 7.393 3.522 1.00 51.72 67 ALA A O 1
ATOM 519 N N . LYS A 1 68 ? 29.746 7.822 4.602 1.00 46.41 68 LYS A N 1
ATOM 520 C CA . LYS A 1 68 ? 30.360 6.488 4.418 1.00 46.41 68 LYS A CA 1
ATOM 521 C C . LYS A 1 68 ? 29.773 5.352 5.286 1.00 46.41 68 LYS A C 1
ATOM 523 O O . LYS A 1 68 ? 30.239 4.229 5.155 1.00 46.41 68 LYS A O 1
ATOM 528 N N . THR A 1 69 ? 28.783 5.573 6.165 1.00 46.81 69 THR A N 1
ATOM 529 C CA . THR A 1 69 ? 28.455 4.558 7.204 1.00 46.81 69 THR A CA 1
ATOM 530 C C . THR A 1 69 ? 26.986 4.384 7.631 1.00 46.81 69 THR A C 1
ATOM 532 O O . THR A 1 69 ? 26.730 3.562 8.509 1.00 46.81 69 THR A O 1
ATOM 535 N N . LYS A 1 70 ? 25.980 5.056 7.042 1.00 47.19 70 LYS A N 1
ATOM 536 C CA . LYS A 1 70 ? 24.561 4.833 7.427 1.00 47.19 70 LYS A CA 1
ATOM 537 C C . LYS A 1 70 ? 23.696 4.320 6.274 1.00 47.19 70 LYS A C 1
ATOM 539 O O . LYS A 1 70 ? 23.336 5.052 5.359 1.00 47.19 70 LYS A O 1
ATOM 544 N N . THR A 1 71 ? 23.317 3.046 6.347 1.00 49.28 71 THR A N 1
ATOM 545 C CA . THR A 1 71 ? 22.479 2.339 5.368 1.00 49.28 71 THR A CA 1
ATOM 546 C C . THR A 1 71 ? 20.994 2.367 5.768 1.00 49.28 71 THR A C 1
ATOM 548 O O . THR A 1 71 ? 20.435 1.373 6.222 1.00 49.28 71 THR A O 1
ATOM 551 N N . GLY A 1 72 ? 20.302 3.501 5.589 1.00 54.59 72 GLY A N 1
ATOM 552 C CA . GLY A 1 72 ? 18.836 3.551 5.738 1.00 54.59 72 GLY A CA 1
ATOM 553 C C . GLY A 1 72 ? 18.247 4.933 6.032 1.00 54.59 72 GLY A C 1
ATOM 554 O O . GLY A 1 72 ? 18.922 5.793 6.584 1.00 54.59 72 GLY A O 1
ATOM 555 N N . ALA A 1 73 ? 16.971 5.130 5.677 1.00 58.91 73 ALA A N 1
ATOM 556 C CA . ALA A 1 73 ? 16.246 6.372 5.941 1.00 58.91 73 ALA A CA 1
ATOM 557 C C . ALA A 1 73 ? 15.978 6.494 7.442 1.00 58.91 73 ALA A C 1
ATOM 559 O O . ALA A 1 73 ? 15.400 5.582 8.044 1.00 58.91 73 ALA A O 1
ATOM 560 N N . THR A 1 74 ? 16.356 7.617 8.045 1.00 74.69 74 THR A N 1
ATOM 561 C CA . THR A 1 74 ? 15.997 7.919 9.431 1.00 74.69 74 THR A CA 1
ATOM 562 C C . THR A 1 74 ? 14.516 8.283 9.526 1.00 74.69 74 THR A C 1
ATOM 564 O O . THR A 1 74 ? 13.881 8.681 8.549 1.00 74.69 74 THR A O 1
ATOM 567 N N . TRP A 1 75 ? 13.947 8.176 10.730 1.00 77.38 75 TRP A N 1
ATOM 568 C CA . TRP A 1 75 ? 12.598 8.677 11.023 1.00 77.38 75 TRP A CA 1
ATOM 569 C C . TRP A 1 75 ? 12.393 10.122 10.540 1.00 77.38 75 TRP A C 1
ATOM 571 O O . TRP A 1 75 ? 11.346 10.436 9.973 1.00 77.38 75 TRP A O 1
ATOM 581 N N . SER A 1 76 ? 13.415 10.969 10.715 1.00 83.19 76 SER A N 1
ATOM 582 C CA . SER A 1 76 ? 13.408 12.355 10.247 1.00 83.19 76 SER A CA 1
ATOM 583 C C . SER A 1 76 ? 13.220 12.452 8.733 1.00 83.19 76 SER A C 1
ATOM 585 O O . SER A 1 76 ? 12.374 13.230 8.308 1.00 83.19 76 SER A O 1
ATOM 587 N N . THR A 1 77 ? 13.891 11.613 7.932 1.00 86.81 77 THR A N 1
ATOM 588 C CA . THR A 1 77 ? 13.746 11.620 6.467 1.00 86.81 77 THR A CA 1
ATOM 589 C C . THR A 1 77 ? 12.297 11.352 6.047 1.00 86.81 77 THR A C 1
ATOM 591 O O . THR A 1 77 ? 11.743 12.111 5.260 1.00 86.81 77 THR A O 1
ATOM 594 N N . TYR A 1 78 ? 11.634 10.328 6.605 1.00 88.62 78 TYR A N 1
ATOM 595 C CA . TYR A 1 78 ? 10.232 10.030 6.260 1.00 88.62 78 TYR A CA 1
ATOM 596 C C . TYR A 1 78 ? 9.275 11.170 6.627 1.00 88.62 78 TYR A C 1
ATOM 598 O O . TYR A 1 78 ? 8.364 11.484 5.857 1.00 88.62 78 TYR A O 1
ATOM 606 N N . LEU A 1 79 ? 9.461 11.756 7.814 1.00 90.88 79 LEU A N 1
ATOM 607 C CA . LEU A 1 79 ? 8.641 12.864 8.294 1.00 90.88 79 LEU A CA 1
ATOM 608 C C . LEU A 1 79 ? 8.821 14.092 7.400 1.00 90.88 79 LEU A C 1
ATOM 610 O O . LEU A 1 79 ? 7.841 14.677 6.952 1.00 90.88 79 LEU A O 1
ATOM 614 N N . GLU A 1 80 ? 10.063 14.451 7.097 1.00 93.06 80 GLU A N 1
ATOM 615 C CA . GLU A 1 80 ? 10.389 15.630 6.305 1.00 93.06 80 GLU A CA 1
ATOM 616 C C . GLU A 1 80 ? 9.915 15.504 4.848 1.00 93.06 80 GLU A C 1
ATOM 618 O O . GLU A 1 80 ? 9.346 16.455 4.303 1.00 93.06 80 GLU A O 1
ATOM 623 N N . THR A 1 81 ? 10.050 14.319 4.237 1.00 93.19 81 THR A N 1
ATOM 624 C CA . THR A 1 81 ? 9.481 14.034 2.910 1.00 93.19 81 THR A CA 1
ATOM 625 C C . THR A 1 81 ? 7.964 14.217 2.925 1.00 93.19 81 THR A C 1
ATOM 627 O O . THR A 1 81 ? 7.414 14.885 2.050 1.00 93.19 81 THR A O 1
ATOM 630 N N . ALA A 1 82 ? 7.273 13.683 3.939 1.00 95.44 82 ALA A N 1
ATOM 631 C CA . ALA A 1 82 ? 5.823 13.825 4.044 1.00 95.44 82 ALA A CA 1
ATOM 632 C C . ALA A 1 82 ? 5.414 15.293 4.218 1.00 95.44 82 ALA A C 1
ATOM 634 O O . ALA A 1 82 ? 4.503 15.748 3.532 1.00 95.44 82 ALA A O 1
ATOM 635 N N . MET A 1 83 ? 6.105 16.040 5.081 1.00 96.38 83 MET A N 1
ATOM 636 C CA . MET A 1 83 ? 5.836 17.463 5.316 1.00 96.38 83 MET A CA 1
ATOM 637 C C . MET A 1 83 ? 6.151 18.331 4.092 1.00 96.38 83 MET A C 1
ATOM 639 O O . MET A 1 83 ? 5.492 19.343 3.876 1.00 96.38 83 MET A O 1
ATOM 643 N N . THR A 1 84 ? 7.115 17.931 3.261 1.00 97.06 84 THR A N 1
ATOM 644 C CA . THR A 1 84 ? 7.391 18.602 1.980 1.00 97.06 84 THR A CA 1
ATOM 645 C C . THR A 1 84 ? 6.207 18.447 1.033 1.00 97.06 84 THR A C 1
ATOM 647 O O . THR A 1 84 ? 5.641 19.446 0.604 1.00 97.06 84 THR A O 1
ATOM 650 N N . LEU A 1 85 ? 5.715 17.218 0.837 1.00 97.00 85 LEU A N 1
ATOM 651 C CA . LEU A 1 85 ? 4.492 16.995 0.058 1.00 97.00 85 LEU A CA 1
ATOM 652 C C . LEU A 1 85 ? 3.273 17.725 0.636 1.00 97.00 85 LEU A C 1
ATOM 654 O O . LEU A 1 85 ? 2.363 18.072 -0.113 1.00 97.00 85 LEU A O 1
ATOM 658 N N . GLN A 1 86 ? 3.216 17.921 1.956 1.00 96.25 86 GLN A N 1
ATOM 659 C CA . GLN A 1 86 ? 2.136 18.681 2.577 1.00 96.25 86 GLN A CA 1
ATOM 660 C C . GLN A 1 86 ? 2.202 20.158 2.180 1.00 96.25 86 GLN A C 1
ATOM 662 O O . GLN A 1 86 ? 1.186 20.704 1.759 1.00 96.25 86 GLN A O 1
ATOM 667 N N . ARG A 1 87 ? 3.388 20.779 2.278 1.00 97.38 87 ARG A N 1
ATOM 668 C CA . ARG A 1 87 ? 3.630 22.174 1.867 1.00 97.38 87 ARG A CA 1
ATOM 669 C C . ARG A 1 87 ? 3.332 22.395 0.385 1.00 97.38 87 ARG A C 1
ATOM 671 O O . ARG A 1 87 ? 2.743 23.407 0.028 1.00 97.38 87 ARG A O 1
ATOM 678 N N . ASP A 1 88 ? 3.628 21.400 -0.444 1.00 96.94 88 ASP A N 1
ATOM 679 C CA . ASP A 1 88 ? 3.384 21.443 -1.889 1.00 96.94 88 ASP A CA 1
ATOM 680 C C . ASP A 1 88 ? 1.929 21.096 -2.273 1.00 96.94 88 ASP A C 1
ATOM 682 O O . ASP A 1 88 ? 1.621 20.875 -3.451 1.00 96.94 88 ASP A O 1
ATOM 686 N N . ASN A 1 89 ? 1.027 20.993 -1.287 1.00 96.44 89 ASN A N 1
ATOM 687 C CA . ASN A 1 89 ? -0.382 20.624 -1.457 1.00 96.44 89 ASN A CA 1
ATOM 688 C C . ASN A 1 89 ? -0.583 19.296 -2.214 1.00 96.44 89 ASN A C 1
ATOM 690 O O . ASN A 1 89 ? -1.534 19.126 -2.978 1.00 96.44 89 ASN A O 1
ATOM 694 N N . LYS A 1 90 ? 0.327 18.334 -2.020 1.00 96.88 90 LYS A N 1
ATOM 695 C CA . LYS A 1 90 ? 0.272 17.002 -2.648 1.00 96.88 90 LYS A CA 1
ATOM 696 C C . LYS A 1 90 ? -0.355 15.936 -1.758 1.00 96.88 90 LYS A C 1
ATOM 698 O O . LYS A 1 90 ? -0.562 14.818 -2.225 1.00 96.88 90 LYS A O 1
ATOM 703 N N . TRP A 1 91 ? -0.663 16.247 -0.499 1.00 97.38 91 TRP A N 1
ATOM 704 C CA . TRP A 1 91 ? -1.458 15.361 0.353 1.00 97.38 91 TRP A CA 1
ATOM 705 C C . TRP A 1 91 ? -2.881 15.234 -0.180 1.00 97.38 91 TRP A C 1
ATOM 707 O O . TRP A 1 91 ? -3.474 16.203 -0.648 1.00 97.38 91 TRP A O 1
ATOM 717 N N . VAL A 1 92 ? -3.456 14.043 -0.048 1.00 96.62 92 VAL A N 1
ATOM 718 C CA . VAL A 1 92 ? -4.847 13.785 -0.433 1.00 96.62 92 VAL A CA 1
ATOM 719 C C . VAL A 1 92 ? -5.692 13.441 0.789 1.00 96.62 92 VAL A C 1
ATOM 721 O O . VAL A 1 92 ? -5.176 13.164 1.877 1.00 96.62 92 VAL A O 1
ATOM 724 N N . ASN A 1 93 ? -7.016 13.504 0.625 1.00 96.44 93 ASN A N 1
ATOM 725 C CA . ASN A 1 93 ? -7.994 13.217 1.680 1.00 96.44 93 ASN A CA 1
ATOM 726 C C . ASN A 1 93 ? -7.754 14.023 2.973 1.00 96.44 93 ASN A C 1
ATOM 728 O O . ASN A 1 93 ? -7.857 13.469 4.069 1.00 96.44 93 ASN A O 1
ATOM 732 N N . ILE A 1 94 ? -7.382 15.306 2.845 1.00 94.44 94 ILE A N 1
ATOM 733 C CA . ILE A 1 94 ? -6.855 16.174 3.923 1.00 94.44 94 ILE A CA 1
ATOM 734 C C . ILE A 1 94 ? -7.757 16.153 5.165 1.00 94.44 94 ILE A C 1
ATOM 736 O O . ILE A 1 94 ? -7.285 15.884 6.272 1.00 94.44 94 ILE A O 1
ATOM 740 N N . SER A 1 95 ? -9.062 16.336 4.972 1.00 93.06 95 SER A N 1
ATOM 741 C CA . SER A 1 95 ? -10.049 16.284 6.049 1.00 93.06 95 SER A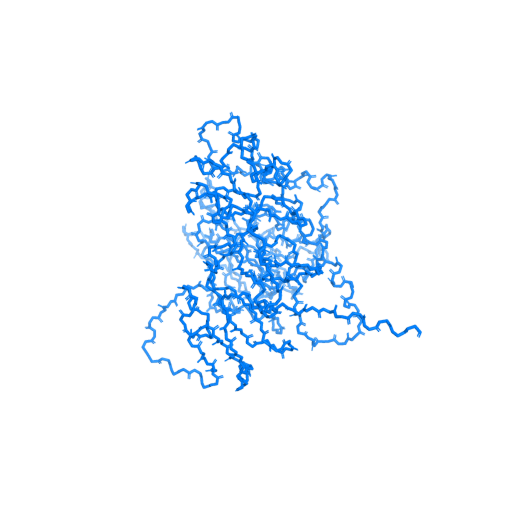 CA 1
ATOM 742 C C . SER A 1 95 ? -10.200 14.871 6.613 1.00 93.06 95 SER A C 1
ATOM 744 O O . SER A 1 95 ? -10.474 13.910 5.879 1.00 93.06 95 SER A O 1
ATOM 746 N N . LYS A 1 96 ? -10.071 14.749 7.941 1.00 94.31 96 LYS A N 1
ATOM 747 C CA . LYS A 1 96 ? -10.375 13.499 8.646 1.00 94.31 96 LYS A CA 1
ATOM 748 C C . LYS A 1 96 ? -11.826 13.103 8.392 1.00 94.31 96 LYS A C 1
ATOM 750 O O . LYS A 1 96 ? -12.720 13.940 8.407 1.00 94.31 96 LYS A O 1
ATOM 755 N N . ARG A 1 97 ? -12.047 11.804 8.203 1.00 94.44 97 ARG A N 1
ATOM 756 C CA . ARG A 1 97 ? -13.364 11.224 7.927 1.00 94.44 97 ARG A CA 1
ATOM 757 C C . ARG A 1 97 ? -13.549 9.890 8.633 1.00 94.44 97 ARG A C 1
ATOM 759 O O . ARG A 1 97 ? -12.569 9.186 8.911 1.00 94.44 97 ARG A O 1
ATOM 766 N N . LEU A 1 98 ? -14.805 9.549 8.885 1.00 95.38 98 LEU A N 1
ATOM 767 C CA . LEU A 1 98 ? -15.225 8.211 9.294 1.00 95.38 98 LEU A CA 1
ATOM 768 C C . LEU A 1 98 ? -15.419 7.324 8.062 1.00 95.38 98 LEU A C 1
ATOM 770 O O . LEU A 1 98 ? -15.660 7.826 6.967 1.00 95.38 98 LEU A O 1
ATOM 774 N N . GLY A 1 99 ? -15.315 6.008 8.247 1.00 95.25 99 GLY A N 1
ATOM 775 C CA . GLY A 1 99 ? -15.586 5.054 7.173 1.00 95.25 99 GLY A CA 1
ATOM 776 C C . GLY A 1 99 ? -14.490 5.014 6.095 1.00 95.25 99 GLY A C 1
ATOM 777 O O . GLY A 1 99 ? -13.312 5.212 6.429 1.00 95.25 99 GLY A O 1
ATOM 778 N N . PRO A 1 100 ? -14.842 4.694 4.835 1.00 94.56 100 PRO A N 1
ATOM 779 C CA . PRO A 1 100 ? -13.880 4.491 3.755 1.00 94.56 100 PRO A CA 1
ATOM 780 C C . PRO A 1 100 ? -13.167 5.789 3.349 1.00 94.56 100 PRO A C 1
ATOM 782 O O . PRO A 1 100 ? -13.671 6.900 3.532 1.00 94.56 100 PRO A O 1
ATOM 785 N N . VAL A 1 101 ? -11.968 5.644 2.783 1.00 96.62 101 VAL A N 1
ATOM 786 C CA . VAL A 1 101 ? -11.184 6.755 2.233 1.00 96.62 101 VAL A CA 1
ATOM 787 C C . VAL A 1 101 ? -11.203 6.645 0.707 1.00 96.62 101 VAL A C 1
ATOM 789 O O . VAL A 1 101 ? -10.781 5.611 0.195 1.00 96.62 101 VAL A O 1
ATOM 792 N N . PRO A 1 102 ? -11.686 7.663 -0.034 1.00 93.75 102 PRO A N 1
ATOM 793 C CA . PRO A 1 102 ? -11.740 7.612 -1.491 1.00 93.75 102 PRO A CA 1
ATOM 794 C C . PRO A 1 102 ? -10.378 7.286 -2.103 1.00 93.75 102 PRO A C 1
ATOM 796 O O . PRO A 1 102 ? -9.371 7.910 -1.759 1.00 93.75 102 PRO A O 1
ATOM 799 N N . GLY A 1 103 ? -10.368 6.303 -3.005 1.00 87.19 103 GLY A N 1
ATOM 800 C CA . GLY A 1 103 ? -9.164 5.819 -3.680 1.00 87.19 103 GLY A CA 1
ATOM 801 C C . GLY A 1 103 ? -8.289 4.858 -2.868 1.00 87.19 103 GLY A C 1
ATOM 802 O O . GLY A 1 103 ? -7.225 4.480 -3.355 1.00 87.19 103 GLY A O 1
ATOM 803 N N . VAL A 1 104 ? -8.702 4.463 -1.658 1.00 91.62 104 VAL A N 1
ATOM 804 C CA . VAL A 1 104 ? -7.976 3.509 -0.806 1.00 91.62 104 VAL A CA 1
ATOM 805 C C . VAL A 1 104 ? -8.815 2.251 -0.611 1.00 91.62 104 VAL A C 1
ATOM 807 O O . VAL A 1 104 ? -9.947 2.315 -0.128 1.00 91.62 104 VAL A O 1
ATOM 810 N N . GLU A 1 105 ? -8.248 1.103 -0.955 1.00 87.69 105 GLU A N 1
ATOM 811 C CA . GLU A 1 105 ? -8.950 -0.174 -1.065 1.00 87.69 105 GLU A CA 1
ATOM 812 C C . GLU A 1 105 ? -8.441 -1.190 -0.041 1.00 87.69 105 GLU A C 1
ATOM 814 O O . GLU A 1 105 ? -7.273 -1.190 0.359 1.00 87.69 105 GLU A O 1
ATOM 819 N N . VAL A 1 106 ? -9.329 -2.083 0.406 1.00 86.56 106 VAL A N 1
ATOM 820 C CA . VAL A 1 106 ? -8.952 -3.189 1.296 1.00 86.56 106 VAL A CA 1
ATOM 821 C C . VAL A 1 106 ? -7.872 -4.035 0.619 1.00 86.56 106 VAL A C 1
ATOM 823 O O . VAL A 1 106 ? -8.071 -4.535 -0.482 1.00 86.56 106 VAL A O 1
ATOM 826 N N . GLY A 1 107 ? -6.751 -4.235 1.309 1.00 82.50 107 GLY A N 1
ATOM 827 C CA . GLY A 1 107 ? -5.579 -4.942 0.794 1.00 82.50 107 GLY A CA 1
ATOM 828 C C . GLY A 1 107 ? -4.464 -4.032 0.300 1.00 82.50 107 GLY A C 1
ATOM 829 O O . GLY A 1 107 ? -3.374 -4.541 0.055 1.00 82.50 107 GLY A O 1
ATOM 830 N N . ASP A 1 108 ? -4.687 -2.718 0.218 1.00 84.19 108 ASP A N 1
ATOM 831 C CA . ASP A 1 108 ? -3.620 -1.771 -0.097 1.00 84.19 108 ASP A CA 1
ATOM 832 C C . ASP A 1 108 ? -2.462 -1.868 0.900 1.00 84.19 108 ASP A C 1
ATOM 834 O O . ASP A 1 108 ? -2.653 -1.956 2.120 1.00 84.19 108 ASP A O 1
ATOM 838 N N . GLU A 1 109 ? -1.255 -1.815 0.344 1.00 86.56 109 GLU A N 1
ATOM 839 C CA . GLU A 1 109 ? 0.007 -1.980 1.050 1.00 86.56 109 GLU A CA 1
ATOM 840 C C . GLU A 1 109 ? 0.784 -0.660 1.113 1.00 86.56 109 GLU A C 1
ATOM 842 O O . GLU A 1 109 ? 0.950 0.045 0.113 1.00 86.56 109 GLU A O 1
ATOM 847 N N . PHE A 1 110 ? 1.323 -0.361 2.294 1.00 88.38 110 PHE A N 1
ATOM 848 C CA . PHE A 1 110 ? 2.107 0.839 2.566 1.00 88.38 110 PHE A CA 1
ATOM 849 C C . PHE A 1 110 ? 3.401 0.482 3.293 1.00 88.38 110 PHE A C 1
ATOM 851 O O . PHE A 1 110 ? 3.418 -0.381 4.176 1.00 88.38 110 PHE A O 1
ATOM 858 N N . TYR A 1 111 ? 4.494 1.162 2.960 1.00 86.75 111 TYR A N 1
ATOM 859 C CA . TYR A 1 111 ? 5.831 0.788 3.447 1.00 86.75 111 TYR A CA 1
ATOM 860 C C . TYR A 1 111 ? 6.270 1.549 4.701 1.00 86.75 111 TYR A C 1
ATOM 862 O O . TYR A 1 111 ? 7.235 1.174 5.369 1.00 86.75 111 TYR A O 1
ATOM 870 N N . CYS A 1 112 ? 5.570 2.627 5.050 1.00 87.50 112 CYS A N 1
ATOM 871 C CA . CYS A 1 112 ? 5.853 3.408 6.247 1.00 87.50 112 CYS A CA 1
ATOM 872 C C . CYS A 1 112 ? 4.609 4.161 6.741 1.00 87.50 112 CYS A C 1
ATOM 874 O O . CYS A 1 112 ? 3.637 4.362 6.016 1.00 87.50 112 CYS A O 1
ATOM 876 N N . ARG A 1 113 ? 4.650 4.628 7.997 1.00 92.44 113 ARG A N 1
ATOM 877 C CA . ARG A 1 113 ? 3.568 5.431 8.599 1.00 92.44 113 ARG A CA 1
ATOM 878 C C . ARG A 1 113 ? 3.333 6.758 7.877 1.00 92.44 113 ARG A C 1
ATOM 880 O O . ARG A 1 113 ? 2.215 7.265 7.907 1.00 92.44 113 ARG A O 1
ATOM 887 N N . ALA A 1 114 ? 4.367 7.308 7.243 1.00 95.06 114 ALA A N 1
ATOM 888 C CA . ALA A 1 114 ? 4.274 8.548 6.485 1.00 95.06 114 ALA A CA 1
ATOM 889 C C . ALA A 1 114 ? 3.361 8.404 5.255 1.00 95.06 114 ALA A C 1
ATOM 891 O O . ALA A 1 114 ? 2.544 9.288 5.024 1.00 95.06 114 ALA A O 1
ATOM 892 N N . GLU A 1 115 ? 3.389 7.264 4.552 1.00 96.38 115 GLU A N 1
ATOM 893 C CA . GLU A 1 115 ? 2.464 7.000 3.436 1.00 96.38 115 GLU A CA 1
ATOM 894 C C . GLU A 1 115 ? 0.994 7.048 3.892 1.00 96.38 115 GLU A C 1
ATOM 896 O O . GLU A 1 115 ? 0.172 7.697 3.249 1.00 96.38 115 GLU A O 1
ATOM 901 N N . LEU A 1 116 ? 0.672 6.466 5.059 1.00 97.75 116 LEU A N 1
ATOM 902 C CA . LEU A 1 116 ? -0.687 6.509 5.626 1.00 97.75 116 LEU A CA 1
ATOM 903 C C . LEU A 1 116 ? -1.168 7.943 5.913 1.00 97.75 116 LEU A C 1
ATOM 905 O O . LEU A 1 116 ? -2.367 8.218 5.816 1.00 97.75 116 LEU A O 1
ATOM 909 N N . ASN A 1 117 ? -0.239 8.838 6.274 1.00 97.75 117 ASN A N 1
ATOM 910 C CA . ASN A 1 117 ? -0.521 10.253 6.508 1.00 97.75 117 ASN A CA 1
ATOM 911 C C . ASN A 1 117 ? -0.746 10.974 5.179 1.00 97.75 117 ASN A C 1
ATOM 913 O O . ASN A 1 117 ? -1.781 11.612 5.024 1.00 97.75 117 ASN A O 1
ATOM 917 N N . VAL A 1 118 ? 0.162 10.821 4.212 1.00 97.44 118 VAL A N 1
ATOM 918 C CA . VAL A 1 118 ? 0.085 11.459 2.883 1.00 97.44 118 VAL A CA 1
ATOM 919 C C . VAL A 1 118 ? -1.267 11.200 2.205 1.00 97.44 118 VAL A C 1
ATOM 921 O O . VAL A 1 118 ? -1.877 12.129 1.671 1.00 97.44 118 VAL A O 1
ATOM 924 N N . ILE A 1 119 ? -1.779 9.969 2.301 1.00 97.62 119 ILE A N 1
ATOM 925 C CA . ILE A 1 119 ? -3.047 9.571 1.667 1.00 97.62 119 ILE A CA 1
ATOM 926 C C . ILE A 1 119 ? -4.297 9.728 2.544 1.00 97.62 119 ILE A C 1
ATOM 928 O O . ILE A 1 119 ? -5.415 9.488 2.082 1.00 97.62 119 ILE A O 1
ATOM 932 N N . GLY A 1 120 ? -4.129 10.112 3.811 1.00 97.69 120 GLY A N 1
ATOM 933 C CA . GLY A 1 120 ? -5.228 10.360 4.746 1.00 97.69 120 GLY A CA 1
ATOM 934 C C . GLY A 1 120 ? -5.915 9.128 5.331 1.00 97.69 120 GLY A C 1
ATOM 935 O O . GLY A 1 120 ? -6.979 9.261 5.938 1.00 97.69 120 GLY A O 1
ATOM 936 N N . LEU A 1 121 ? -5.310 7.944 5.210 1.00 98.12 121 LEU A N 1
ATOM 937 C CA . LEU A 1 121 ? -5.836 6.732 5.839 1.00 98.12 121 LEU A CA 1
ATOM 938 C C . LEU A 1 121 ? -5.719 6.790 7.368 1.00 98.12 121 LEU A C 1
ATOM 940 O O . LEU A 1 121 ? -6.651 6.375 8.069 1.00 98.12 121 LEU A O 1
ATOM 944 N N . HIS A 1 122 ? -4.617 7.363 7.867 1.00 98.19 122 HIS A N 1
ATOM 945 C CA . HIS A 1 122 ? -4.322 7.528 9.291 1.00 98.19 122 HIS A CA 1
ATOM 946 C C . HIS A 1 122 ? -3.413 8.752 9.527 1.00 98.19 122 HIS A C 1
ATOM 948 O O . HIS A 1 122 ? -2.304 8.796 8.999 1.00 98.19 122 HIS A O 1
ATOM 954 N N . ARG A 1 123 ? -3.856 9.739 10.326 1.00 95.62 123 ARG A N 1
ATOM 955 C CA . ARG A 1 123 ? -3.176 11.050 10.487 1.00 95.62 123 ARG A CA 1
ATOM 956 C C . ARG A 1 123 ? -2.211 11.148 11.672 1.00 95.62 123 ARG A C 1
ATOM 958 O O . ARG A 1 123 ? -1.790 12.238 12.047 1.00 95.62 123 ARG A O 1
ATOM 965 N N . GLN A 1 124 ? -1.891 10.027 12.311 1.00 93.75 124 GLN A N 1
ATOM 966 C CA . GLN A 1 124 ? -0.855 9.991 13.338 1.00 93.75 124 GLN A CA 1
ATOM 967 C C . GLN A 1 124 ? 0.413 9.399 12.734 1.00 93.75 124 GLN A C 1
ATOM 969 O O . GLN A 1 124 ? 0.380 8.346 12.093 1.00 93.75 124 GLN A O 1
ATOM 974 N N . PHE A 1 125 ? 1.552 10.038 12.965 1.00 90.12 125 PHE A N 1
ATOM 975 C CA . PHE A 1 125 ? 2.852 9.500 12.567 1.00 90.12 125 PHE A CA 1
ATOM 976 C C . PHE A 1 125 ? 3.308 8.377 13.514 1.00 90.12 125 PHE A C 1
ATOM 978 O O . PHE A 1 125 ? 3.799 7.343 13.062 1.00 90.12 125 PHE A O 1
ATOM 985 N N . CYS A 1 126 ? 3.065 8.537 14.818 1.00 86.50 126 CYS A N 1
ATOM 986 C CA . CYS A 1 126 ? 3.521 7.597 15.847 1.00 86.50 126 CYS A CA 1
ATOM 987 C C . CYS A 1 126 ? 2.372 6.818 16.500 1.00 86.50 126 CYS A C 1
ATOM 989 O O . CYS A 1 126 ? 2.439 5.594 16.626 1.00 86.50 126 CYS A O 1
ATOM 991 N N . ASN A 1 127 ? 1.308 7.517 16.904 1.00 90.75 127 ASN A N 1
ATOM 992 C CA . ASN A 1 127 ? 0.253 6.955 17.753 1.00 90.75 127 ASN A CA 1
ATOM 993 C C . ASN A 1 127 ? -0.550 5.871 17.036 1.00 90.75 127 ASN A C 1
ATOM 995 O O . ASN A 1 127 ? -0.809 5.988 15.848 1.00 90.75 127 ASN A O 1
ATOM 999 N N . GLY A 1 128 ? -0.951 4.817 17.746 1.00 94.62 128 GLY A N 1
ATOM 1000 C CA . GLY A 1 128 ? -1.717 3.723 17.144 1.00 94.62 128 GLY A CA 1
ATOM 1001 C C . GLY A 1 128 ? -3.160 4.097 16.805 1.00 94.62 128 GLY A C 1
ATOM 1002 O O . GLY A 1 128 ? -3.721 3.504 15.897 1.00 94.62 128 GLY A O 1
ATOM 1003 N N . ILE A 1 129 ? -3.752 5.077 17.495 1.00 97.81 129 ILE A N 1
ATOM 1004 C CA . ILE A 1 129 ? -5.167 5.448 17.358 1.00 97.81 129 ILE A CA 1
ATOM 1005 C C . ILE A 1 129 ? -5.270 6.871 16.812 1.00 97.81 129 ILE A C 1
ATOM 1007 O O . ILE A 1 129 ? -4.716 7.805 17.396 1.00 97.81 129 ILE A O 1
ATOM 1011 N N . ASP A 1 130 ? -6.014 7.038 15.722 1.00 98.38 130 ASP A N 1
ATOM 1012 C CA . ASP A 1 130 ? -6.414 8.339 15.192 1.00 98.38 130 ASP A CA 1
ATOM 1013 C C . ASP A 1 130 ? -7.915 8.566 15.404 1.00 98.38 130 ASP A C 1
ATOM 1015 O O . ASP A 1 130 ? -8.709 7.623 15.418 1.00 98.38 130 ASP A O 1
ATOM 1019 N N . TYR A 1 131 ? -8.305 9.823 15.596 1.00 98.31 131 TYR A N 1
ATOM 1020 C CA . TYR A 1 131 ? -9.668 10.206 15.963 1.00 98.31 131 TYR A CA 1
ATOM 1021 C C . TYR A 1 131 ? -10.038 11.600 15.443 1.00 98.31 131 TYR A C 1
ATOM 1023 O O . TYR A 1 131 ? -9.170 12.404 15.076 1.00 98.31 131 TYR A O 1
ATOM 1031 N N . THR A 1 132 ? -11.340 11.875 15.405 1.00 97.38 132 THR A N 1
ATOM 1032 C CA . THR A 1 132 ? -11.939 13.159 15.010 1.00 97.38 132 THR A CA 1
ATOM 1033 C C . THR A 1 132 ? -13.090 13.528 15.947 1.00 97.38 132 THR A C 1
ATOM 1035 O O . THR A 1 132 ? -13.528 12.687 16.730 1.00 97.38 132 THR A O 1
ATOM 1038 N N . LYS A 1 133 ? -13.579 14.770 15.884 1.00 96.56 133 LYS A N 1
ATOM 1039 C CA . LYS A 1 133 ? -14.809 15.180 16.577 1.00 96.56 133 LYS A CA 1
ATOM 1040 C C . LYS A 1 133 ? -16.036 14.853 15.719 1.00 96.56 133 LYS A C 1
ATOM 1042 O O . LYS A 1 133 ? -16.005 15.075 14.510 1.00 96.56 133 LYS A O 1
ATOM 1047 N N . LYS A 1 134 ? -17.092 14.343 16.350 1.00 91.44 134 LYS A N 1
ATOM 1048 C CA . LYS A 1 134 ? -18.436 14.151 15.796 1.00 91.44 134 LYS A CA 1
ATOM 1049 C C . LYS A 1 134 ? -19.439 14.402 16.925 1.00 91.44 134 LYS A C 1
ATOM 1051 O O . LYS A 1 134 ? -19.282 13.822 17.996 1.00 91.44 134 LYS A O 1
ATOM 1056 N N . ASP A 1 135 ? -20.411 15.281 16.698 1.00 92.56 135 ASP A N 1
ATOM 1057 C CA . ASP A 1 135 ? -21.492 15.592 17.649 1.00 92.56 135 ASP A CA 1
ATOM 1058 C C . ASP A 1 135 ? -20.970 15.926 19.064 1.00 92.56 135 ASP A C 1
ATOM 1060 O O . ASP A 1 135 ? -21.391 15.364 20.070 1.00 92.56 135 ASP A O 1
ATOM 1064 N N . GLY A 1 136 ? -19.940 16.779 19.139 1.00 93.06 136 GLY A N 1
ATOM 1065 C CA . GLY A 1 136 ? -19.303 17.187 20.400 1.00 93.06 136 GLY A CA 1
ATOM 1066 C C . GLY A 1 136 ? -18.392 16.138 21.061 1.00 93.06 136 GLY A C 1
ATOM 1067 O O . GLY A 1 136 ? -17.585 16.495 21.920 1.00 93.06 136 GLY A O 1
ATOM 1068 N N . LYS A 1 137 ? -18.426 14.871 20.631 1.00 95.81 137 LYS A N 1
ATOM 1069 C CA . LYS A 1 137 ? -17.588 13.781 21.162 1.00 95.81 137 LYS A CA 1
ATOM 1070 C C . LYS A 1 137 ? -16.410 13.467 20.236 1.00 95.81 137 LYS A C 1
ATOM 1072 O O . LYS A 1 137 ? -16.475 13.651 19.023 1.00 95.81 137 LYS A O 1
ATOM 1077 N N . ILE A 1 138 ? -15.307 12.962 20.793 1.00 97.94 138 ILE A N 1
ATOM 1078 C CA . ILE A 1 138 ? -14.231 12.372 19.979 1.00 97.94 138 ILE A CA 1
ATOM 1079 C C . ILE A 1 138 ? -14.569 10.921 19.643 1.00 97.94 138 ILE A C 1
ATOM 1081 O O . ILE A 1 138 ? -14.938 10.164 20.533 1.00 97.94 138 ILE A O 1
ATOM 1085 N N . VAL A 1 139 ? -14.408 10.529 18.384 1.00 98.31 139 VAL A N 1
ATOM 1086 C CA . VAL A 1 139 ? -14.633 9.164 17.887 1.00 98.31 139 VAL A CA 1
ATOM 1087 C C . VAL A 1 139 ? -13.429 8.704 17.071 1.00 98.31 139 VAL A C 1
ATOM 1089 O O . VAL A 1 139 ? -12.787 9.501 16.375 1.00 98.31 139 VAL A O 1
ATOM 1092 N N . ALA A 1 140 ? -13.081 7.425 17.182 1.00 98.62 140 ALA A N 1
ATOM 1093 C CA . ALA A 1 140 ? -11.946 6.847 16.477 1.00 98.62 140 ALA A CA 1
ATOM 1094 C C . ALA A 1 140 ? -12.219 6.767 14.967 1.00 98.62 140 ALA A C 1
ATOM 1096 O O . ALA A 1 140 ? -13.282 6.337 14.528 1.00 98.62 140 ALA A O 1
ATOM 1097 N N . THR A 1 141 ? -11.237 7.169 14.161 1.00 98.56 141 THR A N 1
ATOM 1098 C CA . THR A 1 141 ? -11.298 7.078 12.693 1.00 98.56 141 THR A CA 1
ATOM 1099 C C . THR A 1 141 ? -10.523 5.870 12.180 1.00 98.56 141 THR A C 1
ATOM 1101 O O . THR A 1 141 ? -10.941 5.217 11.223 1.00 98.56 141 THR A O 1
ATOM 1104 N N . SER A 1 142 ? -9.373 5.571 12.789 1.00 98.69 142 SER A N 1
ATOM 1105 C CA . SER A 1 142 ? -8.499 4.481 12.358 1.00 98.69 142 SER A CA 1
ATOM 1106 C C . SER A 1 142 ? -7.546 4.019 13.456 1.00 98.69 142 SER A C 1
ATOM 1108 O O . SER A 1 142 ? -7.156 4.804 14.323 1.00 98.69 142 SER A O 1
ATOM 1110 N N . ILE A 1 143 ? -7.127 2.757 13.377 1.00 98.31 143 ILE A N 1
ATOM 1111 C CA . ILE A 1 143 ? -6.112 2.157 14.242 1.00 98.31 143 ILE A CA 1
ATOM 1112 C C . ILE A 1 143 ? -5.016 1.456 13.434 1.00 98.31 143 ILE A C 1
ATOM 1114 O O . ILE A 1 143 ? -5.275 0.886 12.374 1.00 98.31 143 ILE A O 1
ATOM 1118 N N . VAL A 1 144 ? -3.793 1.464 13.963 1.00 95.75 144 VAL A N 1
ATOM 1119 C CA . VAL A 1 144 ? -2.632 0.755 13.410 1.00 95.75 144 VAL A CA 1
ATOM 1120 C C . VAL A 1 144 ? -2.161 -0.302 14.405 1.00 95.75 144 VAL A C 1
ATOM 1122 O O . VAL A 1 144 ? -1.594 0.022 15.453 1.00 95.75 144 VAL A O 1
ATOM 1125 N N . ASN A 1 145 ? -2.330 -1.577 14.056 1.00 89.94 145 ASN A N 1
ATOM 1126 C CA . ASN A 1 145 ? -1.791 -2.687 14.833 1.00 89.94 145 ASN A CA 1
ATOM 1127 C C . ASN A 1 145 ? -0.325 -2.945 14.447 1.00 89.94 145 ASN A C 1
ATOM 1129 O O . ASN A 1 145 ? -0.036 -3.711 13.531 1.00 89.94 145 ASN A O 1
ATOM 1133 N N . SER A 1 146 ? 0.593 -2.295 15.164 1.00 77.12 146 SER A N 1
ATOM 1134 C CA . SER A 1 146 ? 2.044 -2.366 14.921 1.00 77.12 146 SER A CA 1
ATOM 1135 C C . SER A 1 146 ? 2.785 -3.456 15.713 1.00 77.12 146 SER A C 1
ATOM 1137 O O . SER A 1 146 ? 4.016 -3.517 15.653 1.00 77.12 146 SER A O 1
ATOM 1139 N N . GLY A 1 147 ? 2.063 -4.297 16.466 1.00 74.19 147 GLY A N 1
ATOM 1140 C CA . GLY A 1 147 ? 2.657 -5.333 17.324 1.00 74.19 147 GLY A CA 1
ATOM 1141 C C . GLY A 1 147 ? 3.512 -4.776 18.468 1.00 74.19 147 GLY A C 1
ATOM 1142 O O . GLY A 1 147 ? 4.512 -5.380 18.834 1.00 74.19 147 GLY A O 1
ATOM 1143 N N . ARG A 1 148 ? 3.182 -3.574 18.963 1.00 70.56 148 ARG A N 1
ATOM 1144 C CA . ARG A 1 148 ? 3.828 -2.934 20.130 1.00 70.56 148 ARG A CA 1
ATOM 1145 C C . ARG A 1 148 ? 3.096 -3.191 21.450 1.00 70.56 148 ARG A C 1
ATOM 1147 O O . ARG A 1 148 ? 3.541 -2.743 22.496 1.00 70.56 148 ARG A O 1
ATOM 1154 N N . TYR A 1 149 ? 1.935 -3.816 21.359 1.00 75.00 149 TYR A N 1
ATOM 1155 C CA . TYR A 1 149 ? 1.083 -4.233 22.459 1.00 75.00 149 TYR A CA 1
ATOM 1156 C C . TYR A 1 149 ? 0.579 -5.635 22.110 1.00 75.00 149 TYR A C 1
ATOM 1158 O O . TYR A 1 149 ? 0.577 -5.985 20.922 1.00 75.00 149 TYR A O 1
ATOM 1166 N N . ASP A 1 150 ? 0.093 -6.368 23.110 1.00 74.00 150 ASP A N 1
ATOM 1167 C CA . ASP A 1 150 ? -0.512 -7.702 22.978 1.00 74.00 150 ASP A CA 1
ATOM 1168 C C . ASP A 1 150 ? -1.887 -7.655 22.299 1.00 74.00 150 ASP A C 1
ATOM 1170 O O . ASP A 1 150 ? -2.926 -8.015 22.857 1.00 74.00 150 ASP A O 1
ATOM 1174 N N . ASN A 1 151 ? -1.899 -7.146 21.072 1.00 79.62 151 ASN A N 1
ATOM 1175 C CA . ASN A 1 151 ? -3.049 -7.186 20.194 1.00 79.62 151 ASN A CA 1
ATOM 1176 C C . ASN A 1 151 ? -3.178 -8.598 19.627 1.00 79.62 151 ASN A C 1
ATOM 1178 O O . ASN A 1 151 ? -2.209 -9.141 19.096 1.00 79.62 151 ASN A O 1
ATOM 1182 N N . ASP A 1 152 ? -4.384 -9.150 19.666 1.00 80.94 152 ASP A N 1
ATOM 1183 C CA . ASP A 1 152 ? -4.634 -10.530 19.268 1.00 80.94 152 ASP A CA 1
ATOM 1184 C C . ASP A 1 152 ? -5.703 -10.598 18.179 1.00 80.94 152 ASP A C 1
ATOM 1186 O O . ASP A 1 152 ? -6.828 -10.120 18.345 1.00 80.94 152 ASP A O 1
ATOM 1190 N N . MET A 1 153 ? -5.345 -11.198 17.048 1.00 80.19 153 MET A N 1
ATOM 1191 C CA . MET A 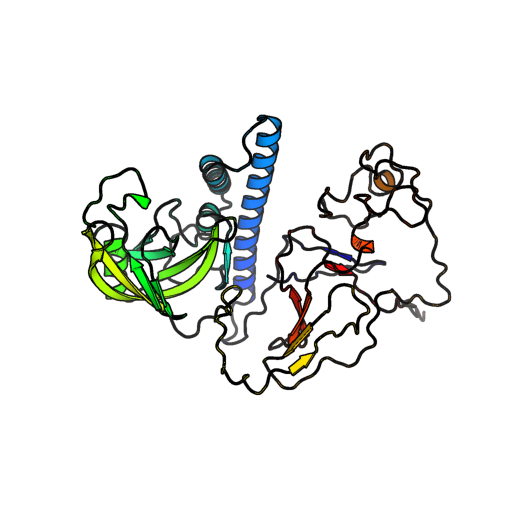1 153 ? -6.283 -11.475 15.972 1.00 80.19 153 MET A CA 1
ATOM 1192 C C . MET A 1 153 ? -6.913 -12.848 16.215 1.00 80.19 153 MET A C 1
ATOM 1194 O O . MET A 1 153 ? -6.361 -13.874 15.823 1.00 80.19 153 MET A O 1
ATOM 1198 N N . LYS A 1 154 ? -8.087 -12.865 16.854 1.00 75.19 154 LYS A N 1
ATOM 1199 C CA . LYS A 1 154 ? -8.797 -14.104 17.211 1.00 75.19 154 LYS A CA 1
ATOM 1200 C C . LYS A 1 154 ? -9.316 -14.865 15.988 1.00 75.19 154 LYS A C 1
ATOM 1202 O O . LYS A 1 154 ? -9.407 -16.088 16.021 1.00 75.19 154 LYS A O 1
ATOM 1207 N N . SER A 1 155 ? -9.662 -14.156 14.915 1.00 78.56 155 SER A N 1
ATOM 1208 C CA . SER A 1 155 ? -10.078 -14.719 13.623 1.00 78.56 155 SER A CA 1
ATOM 1209 C C . SER A 1 155 ? -9.821 -13.708 12.500 1.00 78.56 155 SER A C 1
ATOM 1211 O O . SER A 1 155 ? -9.411 -12.585 12.775 1.00 78.56 155 SER A O 1
ATOM 1213 N N . SER A 1 156 ? -10.107 -14.048 11.236 1.00 74.62 156 SER A N 1
ATOM 1214 C CA . SER A 1 156 ? -10.038 -13.084 10.118 1.00 74.62 156 SER A CA 1
ATOM 1215 C C . SER A 1 156 ? -10.870 -11.817 10.341 1.00 74.62 156 SER A C 1
ATOM 1217 O O . SER A 1 156 ? -10.564 -10.772 9.773 1.00 74.62 156 SER A O 1
ATOM 1219 N N . ASP A 1 157 ? -11.906 -11.896 11.174 1.00 84.88 157 ASP A N 1
ATOM 1220 C CA . ASP A 1 157 ? -12.912 -10.849 11.328 1.00 84.88 157 ASP A CA 1
ATOM 1221 C C . ASP A 1 157 ? -12.988 -10.289 12.755 1.00 84.88 157 ASP A C 1
ATOM 1223 O O . ASP A 1 157 ? -13.843 -9.450 13.027 1.00 84.88 157 ASP A O 1
ATOM 1227 N N . SER A 1 158 ? -12.099 -10.706 13.664 1.00 89.88 158 SER A N 1
ATOM 1228 C CA . SER A 1 158 ? -12.130 -10.297 15.073 1.00 89.88 158 SER A CA 1
ATOM 1229 C C . SER A 1 158 ? -10.743 -9.954 15.606 1.00 89.88 158 SER A C 1
ATOM 1231 O O . SER A 1 158 ? -9.880 -10.825 15.726 1.00 89.88 158 SER A O 1
ATOM 1233 N N . LEU A 1 159 ? -10.564 -8.695 16.007 1.00 92.50 159 LEU A N 1
ATOM 1234 C CA . LEU A 1 159 ? -9.329 -8.152 16.570 1.00 92.50 159 LEU A CA 1
ATOM 1235 C C . LEU A 1 159 ? -9.555 -7.703 18.015 1.00 92.50 159 LEU A C 1
ATOM 1237 O O . LEU A 1 159 ? -10.415 -6.868 18.280 1.00 92.50 159 LEU A O 1
ATOM 1241 N N . ILE A 1 160 ? -8.728 -8.184 18.935 1.00 93.19 160 ILE A N 1
ATOM 1242 C CA . ILE A 1 160 ? -8.567 -7.593 20.261 1.00 93.19 160 ILE A CA 1
ATOM 1243 C C . ILE A 1 160 ? -7.441 -6.570 20.176 1.00 93.19 160 ILE A C 1
ATOM 1245 O O . ILE A 1 160 ? -6.292 -6.914 19.898 1.00 93.19 160 ILE A O 1
ATOM 1249 N N . TYR A 1 161 ? -7.776 -5.307 20.403 1.00 95.12 161 TYR A N 1
ATOM 1250 C CA . TYR A 1 161 ? -6.839 -4.196 20.368 1.00 95.12 161 TYR A CA 1
ATOM 1251 C C . TYR A 1 161 ? -6.655 -3.609 21.765 1.00 95.12 161 TYR A C 1
ATOM 1253 O O . TYR A 1 161 ? -7.625 -3.252 22.434 1.00 95.12 161 TYR A O 1
ATOM 1261 N N . VAL A 1 162 ? -5.408 -3.487 22.199 1.00 91.88 162 VAL A N 1
ATOM 1262 C CA . VAL A 1 162 ? -5.021 -2.888 23.472 1.00 91.88 162 VAL A CA 1
ATOM 1263 C C . VAL A 1 162 ? -4.878 -1.378 23.294 1.00 91.88 162 VAL A C 1
ATOM 1265 O O . VAL A 1 162 ? -4.254 -0.892 22.347 1.00 91.88 162 VAL A O 1
ATOM 1268 N N . GLY A 1 163 ? -5.464 -0.625 24.221 1.00 91.44 163 GLY A N 1
ATOM 1269 C CA . GLY A 1 163 ? -5.421 0.828 24.265 1.00 91.44 163 GLY A CA 1
ATOM 1270 C C . GLY A 1 163 ? -4.001 1.387 24.338 1.00 91.44 163 GLY A C 1
ATOM 1271 O O . GLY A 1 163 ? -3.016 0.686 24.572 1.00 91.44 163 GLY A O 1
ATOM 1272 N N . GLN A 1 164 ? -3.883 2.696 24.142 1.00 90.75 164 GLN A N 1
ATOM 1273 C CA . GLN A 1 164 ? -2.608 3.399 24.239 1.00 90.75 164 GLN A CA 1
ATOM 1274 C C . GLN A 1 164 ? -2.322 3.868 25.672 1.00 90.75 164 GLN A C 1
ATOM 1276 O O . GLN A 1 164 ? -3.218 4.332 26.379 1.00 90.75 164 GLN A O 1
ATOM 1281 N N . GLY A 1 165 ? -1.046 3.841 26.067 1.00 86.56 165 GLY A N 1
ATOM 1282 C CA . GLY A 1 165 ? -0.562 4.463 27.303 1.00 86.56 165 GLY A CA 1
ATOM 1283 C C . GLY A 1 165 ? 0.291 3.539 28.172 1.00 86.56 165 GLY A C 1
ATOM 1284 O O . GLY A 1 165 ? 0.090 2.321 28.195 1.00 86.56 165 GLY A O 1
ATOM 1285 N N . GLY A 1 166 ? 1.261 4.155 28.860 1.00 73.44 166 GLY A N 1
ATOM 1286 C CA . GLY A 1 166 ? 2.066 3.541 29.920 1.00 73.44 166 GLY A CA 1
ATOM 1287 C C . GLY A 1 166 ? 2.792 2.257 29.525 1.00 73.44 166 GLY A C 1
ATOM 1288 O O . GLY A 1 166 ? 2.913 1.359 30.348 1.00 73.44 166 GLY A O 1
ATOM 1289 N N . ASN A 1 167 ? 3.181 2.099 28.253 1.00 71.12 167 ASN A N 1
ATOM 1290 C CA . ASN A 1 167 ? 3.890 0.919 27.756 1.00 71.12 167 ASN A CA 1
ATOM 1291 C C . ASN A 1 167 ? 5.398 1.195 27.619 1.00 71.12 167 ASN A C 1
ATOM 1293 O O . ASN A 1 167 ? 5.764 1.976 26.735 1.00 71.12 167 ASN A O 1
ATOM 1297 N N . PRO A 1 168 ? 6.254 0.532 28.423 1.00 65.50 168 PRO A N 1
ATOM 1298 C CA . PRO A 1 168 ? 7.711 0.631 28.303 1.00 65.50 168 PRO A CA 1
ATOM 1299 C C . PRO A 1 168 ? 8.254 0.205 26.929 1.00 65.50 168 PRO A C 1
ATOM 1301 O O . PRO A 1 168 ? 9.302 0.674 26.499 1.00 65.50 168 PRO A O 1
ATOM 1304 N N . GLY A 1 169 ? 7.531 -0.638 26.184 1.00 63.03 169 GLY A N 1
ATOM 1305 C CA . GLY A 1 169 ? 7.902 -1.044 24.822 1.00 63.03 169 GLY A CA 1
ATOM 1306 C C . GLY A 1 169 ? 7.684 0.034 23.748 1.00 63.03 169 GLY A C 1
ATOM 1307 O O . GLY A 1 169 ? 8.090 -0.139 22.599 1.00 63.03 169 GLY A O 1
ATOM 1308 N N . VAL A 1 170 ? 7.035 1.157 24.084 1.00 62.38 170 VAL A N 1
ATOM 1309 C CA . VAL A 1 170 ? 6.746 2.267 23.150 1.00 62.38 170 VAL A CA 1
ATOM 1310 C C . VAL A 1 170 ? 7.616 3.503 23.433 1.00 62.38 170 VAL A C 1
ATOM 1312 O O . VAL A 1 170 ? 7.707 4.389 22.583 1.00 62.38 170 VAL A O 1
ATOM 1315 N N . GLY A 1 171 ? 8.309 3.539 24.575 1.00 59.06 171 GLY A N 1
ATOM 1316 C CA . GLY A 1 171 ? 9.264 4.579 24.965 1.00 59.06 171 GLY A CA 1
ATOM 1317 C C . GLY A 1 171 ? 9.934 4.251 26.303 1.00 59.06 171 GLY A C 1
ATOM 1318 O O . GLY A 1 171 ? 9.461 3.385 27.026 1.00 59.06 171 GLY A O 1
ATOM 1319 N N . ARG A 1 172 ? 11.018 4.956 26.662 1.00 58.66 172 ARG A N 1
ATOM 1320 C CA . ARG A 1 172 ? 11.747 4.776 27.939 1.00 58.66 172 ARG A CA 1
ATOM 1321 C C . ARG A 1 172 ? 10.952 5.321 29.138 1.00 58.66 172 ARG A C 1
ATOM 1323 O O . ARG A 1 172 ? 11.370 6.269 29.793 1.00 58.66 172 ARG A O 1
ATOM 1330 N N . THR A 1 173 ? 9.770 4.777 29.391 1.00 63.94 173 THR A N 1
ATOM 1331 C CA . THR A 1 173 ? 8.881 5.203 30.476 1.00 63.94 173 THR A CA 1
ATOM 1332 C C . THR A 1 173 ? 8.485 4.015 31.328 1.00 63.94 173 THR A C 1
ATOM 1334 O O . THR A 1 173 ? 8.201 2.948 30.788 1.00 63.94 173 THR A O 1
ATOM 1337 N N . GLN A 1 174 ? 8.405 4.228 32.641 1.00 73.50 174 GLN A N 1
ATOM 1338 C CA . GLN A 1 174 ? 7.910 3.223 33.578 1.00 73.50 174 GLN A CA 1
ATOM 1339 C C . GLN A 1 174 ? 6.493 2.748 33.200 1.00 73.50 174 GLN A C 1
ATOM 1341 O O . GLN A 1 174 ? 5.711 3.551 32.665 1.00 73.50 174 GLN A O 1
ATOM 1346 N N . PRO A 1 175 ? 6.145 1.474 33.473 1.00 78.56 175 PRO A N 1
ATOM 1347 C CA . PRO A 1 175 ? 4.781 0.986 33.328 1.00 78.56 175 PRO A CA 1
ATOM 1348 C C . PRO A 1 175 ? 3.814 1.878 34.112 1.00 78.56 175 PRO A C 1
ATOM 1350 O O . PRO A 1 175 ? 4.051 2.193 35.275 1.00 78.56 175 PRO A O 1
ATOM 1353 N N . LYS A 1 176 ? 2.732 2.315 33.467 1.00 85.50 176 LYS A N 1
ATOM 1354 C CA . LYS A 1 176 ? 1.673 3.107 34.109 1.00 85.50 176 LYS A CA 1
ATOM 1355 C C . LYS A 1 176 ? 0.313 2.627 33.640 1.00 85.50 176 LYS A C 1
ATOM 1357 O O . LYS A 1 176 ? 0.154 2.282 32.467 1.00 85.50 176 LYS A O 1
ATOM 1362 N N . ASP A 1 177 ? -0.661 2.683 34.535 1.00 89.62 177 ASP A N 1
ATOM 1363 C CA . ASP A 1 177 ? -2.047 2.384 34.207 1.00 89.62 177 ASP A CA 1
ATOM 1364 C C . ASP A 1 177 ? -2.553 3.300 33.091 1.00 89.62 177 ASP A C 1
ATOM 1366 O O . ASP A 1 177 ? -2.296 4.513 33.055 1.00 89.62 177 ASP A O 1
ATOM 1370 N N . GLN A 1 178 ? -3.253 2.703 32.132 1.00 92.94 178 GLN A N 1
ATOM 1371 C CA . GLN A 1 178 ? -3.862 3.447 31.044 1.00 92.94 178 GLN A CA 1
ATOM 1372 C C . GLN A 1 178 ? -5.015 4.301 31.561 1.00 92.94 178 GLN A C 1
ATOM 1374 O O . GLN A 1 178 ? -5.778 3.902 32.434 1.00 92.94 178 GLN A O 1
ATOM 1379 N N . LYS A 1 179 ? -5.181 5.478 30.954 1.00 94.62 179 LYS A N 1
ATOM 1380 C CA . LYS A 1 179 ? -6.299 6.388 31.226 1.00 94.62 179 LYS A CA 1
ATOM 1381 C C . LYS A 1 179 ? -7.306 6.352 30.082 1.00 94.62 179 LYS A C 1
ATOM 1383 O O . LYS A 1 179 ? -6.909 6.259 28.912 1.00 94.62 179 LYS A O 1
ATOM 1388 N N . LEU A 1 180 ? -8.595 6.447 30.404 1.00 95.81 180 LEU A N 1
ATOM 1389 C CA . LEU A 1 180 ? -9.680 6.501 29.422 1.00 95.81 180 LEU A CA 1
ATOM 1390 C C . LEU A 1 180 ? -9.776 7.911 28.821 1.00 95.81 180 LEU A C 1
ATOM 1392 O O . LEU A 1 180 ? -10.683 8.683 29.093 1.00 95.81 180 LEU A O 1
ATOM 1396 N N . GLN A 1 181 ? -8.773 8.269 28.026 1.00 96.25 181 GLN A N 1
ATOM 1397 C CA . GLN A 1 181 ? -8.614 9.594 27.430 1.00 96.25 181 GLN A CA 1
ATOM 1398 C C . GLN A 1 181 ? -8.065 9.472 26.006 1.00 96.25 181 GLN A C 1
ATOM 1400 O O . GLN A 1 181 ? -7.528 8.425 25.623 1.00 96.25 181 GLN A O 1
ATOM 1405 N N . ARG A 1 182 ? -8.131 10.560 25.228 1.00 95.56 182 ARG A N 1
ATOM 1406 C CA . ARG A 1 182 ? -7.588 10.626 23.857 1.00 95.56 182 ARG A CA 1
ATOM 1407 C C . ARG A 1 182 ? -8.091 9.441 23.012 1.00 95.56 182 ARG A C 1
ATOM 1409 O O . ARG A 1 182 ? -9.294 9.246 22.904 1.00 95.56 182 ARG A O 1
ATOM 1416 N N . GLY A 1 183 ? -7.187 8.629 22.453 1.00 97.00 183 GLY A N 1
ATOM 1417 C CA . GLY A 1 183 ? -7.533 7.481 21.615 1.00 97.00 183 GLY A CA 1
ATOM 1418 C C . GLY A 1 183 ? -8.364 6.407 22.325 1.00 97.00 183 GLY A C 1
ATOM 1419 O O . GLY A 1 183 ? -9.253 5.836 21.704 1.00 97.00 183 GLY A O 1
ATOM 1420 N N . ASN A 1 184 ? -8.141 6.170 23.623 1.00 97.50 184 ASN A N 1
ATOM 1421 C CA . ASN A 1 184 ? -8.911 5.168 24.373 1.00 97.50 184 ASN A CA 1
ATOM 1422 C C . ASN A 1 184 ? -10.365 5.623 24.542 1.00 97.50 184 ASN A C 1
ATOM 1424 O O . ASN A 1 184 ? -11.287 4.856 24.280 1.00 97.50 184 ASN A O 1
ATOM 1428 N N . LEU A 1 185 ? -10.560 6.896 24.904 1.00 98.06 185 LEU A N 1
ATOM 1429 C CA . LEU A 1 185 ? -11.886 7.512 24.971 1.00 98.06 185 LEU A CA 1
ATOM 1430 C C . LEU A 1 185 ? -12.557 7.540 23.591 1.00 98.06 185 LEU A C 1
ATOM 1432 O O . LEU A 1 185 ? -13.739 7.250 23.481 1.00 98.06 185 LEU A O 1
ATOM 1436 N N . ALA A 1 186 ? -11.799 7.815 22.527 1.00 98.50 186 ALA A N 1
ATOM 1437 C CA . ALA A 1 186 ? -12.326 7.813 21.167 1.00 98.50 186 ALA A CA 1
ATOM 1438 C C . ALA A 1 186 ? -12.821 6.426 20.714 1.00 98.50 186 ALA A C 1
ATOM 1440 O O . ALA A 1 186 ? -13.861 6.343 20.067 1.00 98.50 186 ALA A O 1
ATOM 1441 N N . LEU A 1 187 ? -12.117 5.340 21.060 1.00 98.38 187 LEU A N 1
ATOM 1442 C CA . LEU A 1 187 ? -12.573 3.972 20.774 1.00 98.38 187 LEU A CA 1
ATOM 1443 C C . LEU A 1 187 ? -13.804 3.585 21.605 1.00 98.38 187 LEU A C 1
ATOM 1445 O O . LEU A 1 187 ? -14.715 2.950 21.074 1.00 98.38 187 LEU A O 1
ATOM 1449 N N . MET A 1 188 ? -13.855 3.995 22.876 1.00 97.88 188 MET A N 1
ATOM 1450 C CA . MET A 1 188 ? -15.026 3.792 23.736 1.00 97.88 188 MET A CA 1
ATOM 1451 C C . MET A 1 188 ? -16.253 4.527 23.175 1.00 97.88 188 MET A C 1
ATOM 1453 O O . MET A 1 188 ? -17.281 3.902 22.927 1.00 97.88 188 MET A O 1
ATOM 1457 N N . ASN A 1 189 ? -16.117 5.809 22.833 1.00 98.06 189 ASN A N 1
ATOM 1458 C CA . ASN A 1 189 ? -17.189 6.578 22.197 1.00 98.06 189 ASN A CA 1
ATOM 1459 C C . ASN A 1 189 ? -17.595 5.983 20.838 1.00 98.06 189 ASN A C 1
ATOM 1461 O O . ASN A 1 189 ? -18.769 6.010 20.474 1.00 98.06 189 ASN A O 1
ATOM 1465 N N . SER A 1 190 ? -16.651 5.420 20.073 1.00 98.19 190 SER A N 1
ATOM 1466 C CA . SER A 1 190 ? -16.961 4.753 18.803 1.00 98.19 190 SER A CA 1
ATOM 1467 C C . SER A 1 190 ? -17.807 3.494 18.969 1.00 98.19 190 SER A C 1
ATOM 1469 O O . SER A 1 190 ? -18.624 3.228 18.084 1.00 98.19 190 SER A O 1
ATOM 1471 N N . LYS A 1 191 ? -17.655 2.761 20.082 1.00 97.38 191 LYS A N 1
ATOM 1472 C CA . LYS A 1 191 ? -18.549 1.655 20.457 1.00 97.38 191 LYS A CA 1
ATOM 1473 C C . LYS A 1 191 ? -19.973 2.165 20.671 1.00 97.38 191 LYS A C 1
ATOM 1475 O O . LYS A 1 191 ? -20.900 1.616 20.085 1.00 97.38 191 LYS A O 1
ATOM 1480 N N . GLU A 1 192 ? -20.145 3.209 21.484 1.00 95.06 192 GLU A N 1
ATOM 1481 C CA . GLU A 1 192 ? -21.467 3.791 21.773 1.00 95.06 192 GLU A CA 1
ATOM 1482 C C . GLU A 1 192 ? -22.145 4.314 20.505 1.00 95.06 192 GLU A C 1
ATOM 1484 O O . GLU A 1 192 ? -23.286 3.969 20.210 1.00 95.06 192 GLU A O 1
ATOM 1489 N N . ALA A 1 193 ? -21.408 5.090 19.709 1.00 95.62 193 ALA A N 1
ATOM 1490 C CA . ALA A 1 193 ? -21.917 5.716 18.494 1.00 95.62 193 ALA A CA 1
ATOM 1491 C C . ALA A 1 193 ? -21.986 4.764 17.285 1.00 95.62 193 ALA A C 1
ATOM 1493 O O . ALA A 1 193 ? -22.349 5.204 16.193 1.00 95.62 193 ALA A O 1
ATOM 1494 N N . LYS A 1 194 ? -21.578 3.493 17.441 1.00 96.94 194 LYS A N 1
ATOM 1495 C CA . LYS A 1 194 ? -21.477 2.482 16.369 1.00 96.94 194 LYS A CA 1
ATOM 1496 C C . LYS A 1 194 ? -20.778 3.017 15.111 1.00 96.94 194 LYS A C 1
ATOM 1498 O O . LYS A 1 194 ? -21.204 2.777 13.982 1.00 96.94 194 LYS A O 1
ATOM 1503 N N . THR A 1 195 ? -19.701 3.779 15.304 1.00 97.62 195 THR A N 1
ATOM 1504 C CA . THR A 1 195 ? -18.963 4.393 14.189 1.00 97.62 195 THR A CA 1
ATOM 1505 C C . THR A 1 195 ? -17.889 3.447 13.647 1.00 97.62 195 THR A C 1
ATOM 1507 O O . THR A 1 195 ? -17.214 2.776 14.431 1.00 97.62 195 THR A O 1
ATOM 1510 N N . PRO A 1 196 ? -17.696 3.385 12.315 1.00 98.12 196 PRO A N 1
ATOM 1511 C CA . PRO A 1 196 ? -16.718 2.492 11.708 1.00 98.12 196 PRO A CA 1
ATOM 1512 C C . PRO A 1 196 ? -15.282 2.982 11.935 1.00 98.12 196 PRO A C 1
ATOM 1514 O O . PRO A 1 196 ? -14.954 4.141 11.664 1.00 98.12 196 PRO A O 1
ATOM 1517 N N . VAL A 1 197 ? -14.408 2.063 12.343 1.00 98.69 197 VAL A N 1
ATOM 1518 C CA . VAL A 1 197 ? -12.974 2.280 12.568 1.00 98.69 197 VAL A CA 1
ATOM 1519 C C . VAL A 1 197 ? -12.178 1.552 11.486 1.00 98.69 197 VAL A C 1
ATOM 1521 O O . VAL A 1 197 ? -12.327 0.345 11.295 1.00 98.69 197 VAL A O 1
ATOM 1524 N N . ARG A 1 198 ? -11.306 2.268 10.769 1.00 98.62 198 ARG A N 1
ATOM 1525 C CA . ARG A 1 198 ? -10.384 1.649 9.802 1.00 98.62 198 ARG A CA 1
ATOM 1526 C C . ARG A 1 198 ? -9.274 0.891 10.526 1.00 98.62 198 ARG A C 1
ATOM 1528 O O . ARG A 1 198 ? -8.626 1.458 11.401 1.00 98.62 198 ARG A O 1
ATOM 1535 N N . VAL A 1 199 ? -9.002 -0.346 10.129 1.00 97.38 199 VAL A N 1
ATOM 1536 C CA . VAL A 1 199 ? -7.936 -1.168 10.721 1.00 97.38 199 VAL A CA 1
ATOM 1537 C C . VAL A 1 199 ? -6.791 -1.332 9.731 1.00 97.38 199 VAL A C 1
ATOM 1539 O O . VAL A 1 199 ? -6.999 -1.760 8.598 1.00 97.38 199 VAL A O 1
ATOM 1542 N N . ILE A 1 200 ? -5.576 -1.001 10.165 1.00 96.50 200 ILE A N 1
ATOM 1543 C CA . ILE A 1 200 ? -4.337 -1.201 9.414 1.00 96.50 200 ILE A CA 1
ATOM 1544 C C . ILE A 1 200 ? -3.472 -2.198 10.188 1.00 96.50 200 ILE A C 1
ATOM 1546 O O . ILE A 1 200 ? -3.090 -1.932 11.330 1.00 96.50 200 ILE A O 1
ATOM 1550 N N . LEU A 1 201 ? -3.162 -3.344 9.585 1.00 91.38 201 LEU A N 1
ATOM 1551 C CA . LEU A 1 201 ? -2.322 -4.373 10.204 1.00 91.38 201 LEU A CA 1
ATOM 1552 C C . LEU A 1 201 ? -0.872 -4.225 9.759 1.00 91.38 201 LEU A C 1
ATOM 1554 O O . LEU A 1 201 ? -0.608 -3.943 8.593 1.00 91.38 201 LEU A O 1
ATOM 1558 N N . THR A 1 202 ? 0.075 -4.450 10.667 1.00 87.31 202 THR A N 1
ATOM 1559 C CA . THR A 1 202 ? 1.495 -4.501 10.318 1.00 87.31 202 THR A CA 1
ATOM 1560 C C . THR A 1 202 ? 1.973 -5.942 10.190 1.00 87.31 202 THR A C 1
ATOM 1562 O O . THR A 1 202 ? 1.864 -6.727 11.129 1.00 87.31 202 THR A O 1
ATOM 1565 N N . LYS A 1 203 ? 2.581 -6.272 9.050 1.00 81.38 203 LYS A N 1
ATOM 1566 C CA . LYS A 1 203 ? 3.325 -7.515 8.834 1.00 81.38 203 LYS A CA 1
ATOM 1567 C C . LYS A 1 203 ? 4.821 -7.223 8.894 1.00 81.38 203 LYS A C 1
ATOM 1569 O O . LYS A 1 203 ? 5.320 -6.367 8.165 1.00 81.38 203 LYS A O 1
ATOM 1574 N N . LYS A 1 204 ? 5.545 -7.923 9.769 1.00 68.56 204 LYS A N 1
ATOM 1575 C CA . LYS A 1 204 ? 7.011 -7.859 9.834 1.00 68.56 204 LYS A CA 1
ATOM 1576 C C . LYS A 1 204 ? 7.582 -9.006 9.003 1.00 68.56 204 LYS A C 1
ATOM 1578 O O . LYS A 1 204 ? 7.403 -10.162 9.366 1.00 68.56 204 LYS A O 1
ATOM 1583 N N . ILE A 1 205 ? 8.223 -8.678 7.882 1.00 65.12 205 ILE A N 1
ATOM 1584 C CA . ILE A 1 205 ? 9.045 -9.627 7.114 1.00 65.12 205 ILE A CA 1
ATOM 1585 C C . ILE A 1 205 ? 10.512 -9.250 7.345 1.00 65.12 205 ILE A C 1
ATOM 1587 O O . ILE A 1 205 ? 11.153 -9.797 8.229 1.00 65.12 205 ILE A O 1
ATOM 1591 N N . SER A 1 206 ? 11.003 -8.236 6.628 1.00 62.97 206 SER A N 1
ATOM 1592 C CA . SER A 1 206 ? 12.317 -7.598 6.829 1.00 62.97 206 SER A CA 1
ATOM 1593 C C . SER A 1 206 ? 12.189 -6.108 7.172 1.00 62.97 206 SER A C 1
ATOM 1595 O O . SER A 1 206 ? 12.955 -5.565 7.961 1.00 62.97 206 SER A O 1
ATOM 1597 N N . LYS A 1 207 ? 11.167 -5.452 6.615 1.00 67.62 207 LYS A N 1
ATOM 1598 C CA . LYS A 1 207 ? 10.699 -4.104 6.951 1.00 67.62 207 LYS A CA 1
ATOM 1599 C C . LYS A 1 207 ? 9.208 -4.167 7.306 1.00 67.62 207 LYS A C 1
ATOM 1601 O O . LYS A 1 207 ? 8.532 -5.107 6.878 1.00 67.62 207 LYS A O 1
ATOM 1606 N N . PRO A 1 208 ? 8.687 -3.221 8.106 1.00 75.38 208 PRO A N 1
ATOM 1607 C CA . PRO A 1 208 ? 7.262 -3.182 8.413 1.00 75.38 208 PRO A CA 1
ATOM 1608 C C . PRO A 1 208 ? 6.447 -2.888 7.146 1.00 75.38 208 PRO A C 1
ATOM 1610 O O . PRO A 1 208 ? 6.663 -1.867 6.499 1.00 75.38 208 PRO A O 1
ATOM 1613 N N . LEU A 1 209 ? 5.498 -3.768 6.826 1.00 83.88 209 LEU A N 1
ATOM 1614 C CA . LEU A 1 209 ? 4.491 -3.576 5.782 1.00 83.88 209 LEU A CA 1
ATOM 1615 C C . LEU A 1 209 ? 3.138 -3.308 6.447 1.00 83.88 209 LEU A C 1
ATOM 1617 O O . LEU A 1 209 ? 2.717 -4.083 7.304 1.00 83.88 209 LEU A O 1
ATOM 1621 N N . TYR A 1 210 ? 2.468 -2.224 6.078 1.00 89.56 210 TYR A N 1
ATOM 1622 C CA . TYR A 1 210 ? 1.164 -1.831 6.609 1.00 89.56 210 TYR A CA 1
ATOM 1623 C C . TYR A 1 210 ? 0.085 -2.174 5.584 1.00 89.56 210 TYR A C 1
ATOM 1625 O O . TYR A 1 210 ? 0.170 -1.725 4.449 1.00 89.56 210 TYR A O 1
ATOM 1633 N N . ILE A 1 211 ? -0.919 -2.953 5.977 1.00 89.12 211 ILE A N 1
ATOM 1634 C CA . ILE A 1 211 ? -1.967 -3.454 5.082 1.00 89.12 211 ILE A CA 1
ATOM 1635 C C . ILE A 1 211 ? -3.316 -2.933 5.568 1.00 89.12 211 ILE A C 1
ATOM 1637 O O . ILE A 1 211 ? -3.678 -3.148 6.732 1.00 89.12 211 ILE A O 1
ATOM 1641 N N . TYR A 1 212 ? -4.068 -2.251 4.704 1.00 94.69 212 TYR A N 1
ATOM 1642 C CA . TYR A 1 212 ? -5.414 -1.795 5.047 1.00 94.69 212 TYR A CA 1
ATOM 1643 C C . TYR A 1 212 ? -6.394 -2.976 5.073 1.00 94.69 212 TYR A C 1
ATOM 1645 O O . TYR A 1 212 ? -6.665 -3.605 4.054 1.00 94.69 212 TYR A O 1
ATOM 1653 N N . HIS A 1 213 ? -6.941 -3.284 6.248 1.00 92.75 213 HIS A N 1
ATOM 1654 C CA . HIS A 1 213 ? -7.780 -4.464 6.483 1.00 92.75 213 HIS A CA 1
ATOM 1655 C C . HIS A 1 213 ? -9.288 -4.203 6.314 1.00 92.75 213 HIS A C 1
ATOM 1657 O O . HIS A 1 213 ? -10.109 -5.129 6.305 1.00 92.75 213 HIS A O 1
ATOM 1663 N N . GLY A 1 214 ? -9.662 -2.933 6.162 1.00 94.31 214 GLY A N 1
ATOM 1664 C CA . GLY A 1 214 ? -11.046 -2.488 6.044 1.00 94.31 214 GLY A CA 1
ATOM 1665 C C . GLY A 1 214 ? -11.596 -1.882 7.330 1.00 94.31 214 GLY A C 1
ATOM 1666 O O . GLY A 1 214 ? -10.865 -1.339 8.161 1.00 94.31 214 GLY A O 1
ATOM 1667 N N . LEU A 1 215 ? -12.916 -1.924 7.446 1.00 97.19 215 LEU A N 1
ATOM 1668 C CA . LEU A 1 215 ? -13.723 -1.270 8.465 1.00 97.19 215 LEU A CA 1
ATOM 1669 C C . LEU A 1 215 ? -14.197 -2.261 9.522 1.00 97.19 215 LEU A C 1
ATOM 1671 O O . LEU A 1 215 ? -14.610 -3.381 9.214 1.00 97.19 215 LEU A O 1
ATOM 1675 N N . TYR A 1 216 ? -14.149 -1.813 10.767 1.00 97.94 216 TYR A N 1
ATOM 1676 C CA . TYR A 1 216 ? -14.537 -2.571 11.944 1.00 97.94 216 TYR A CA 1
ATOM 1677 C C . TYR A 1 216 ? -15.469 -1.742 12.825 1.00 97.94 216 TYR A C 1
ATOM 1679 O O . TYR A 1 216 ? -15.406 -0.513 12.821 1.00 97.94 216 TYR A O 1
ATOM 1687 N N . LEU A 1 217 ? -16.296 -2.419 13.613 1.00 98.12 217 LEU A N 1
ATOM 1688 C CA . LEU A 1 217 ? -17.036 -1.835 14.728 1.00 98.12 217 LEU A CA 1
ATOM 1689 C C . LEU A 1 217 ? -16.400 -2.283 16.040 1.00 98.12 217 LEU A C 1
ATOM 1691 O O . LEU A 1 217 ? -15.954 -3.422 16.157 1.00 98.12 217 LEU A O 1
ATOM 1695 N N . VAL A 1 218 ? -16.370 -1.394 17.029 1.00 97.75 218 VAL A N 1
ATOM 1696 C CA . VAL A 1 218 ? -15.979 -1.756 18.394 1.00 97.75 218 VAL A CA 1
ATOM 1697 C C . VAL A 1 218 ? -17.196 -2.387 19.071 1.00 97.75 218 VAL A C 1
ATOM 1699 O O . VAL A 1 218 ? -18.188 -1.703 19.302 1.00 97.75 218 VAL A O 1
ATOM 1702 N N . GLU A 1 219 ? -17.142 -3.683 19.368 1.00 95.75 219 GLU A N 1
ATOM 1703 C CA . GLU A 1 219 ? -18.250 -4.416 19.996 1.00 95.75 219 GLU A CA 1
ATOM 1704 C C . GLU A 1 219 ? -18.182 -4.361 21.521 1.00 95.75 219 GLU A C 1
ATOM 1706 O O . GLU A 1 219 ? -19.181 -4.098 22.193 1.00 95.75 219 GLU A O 1
ATOM 1711 N N . LYS A 1 220 ? -16.994 -4.613 22.083 1.00 94.38 220 LYS A N 1
ATOM 1712 C CA . LYS A 1 220 ? -16.785 -4.699 23.533 1.00 94.38 220 LYS A CA 1
ATOM 1713 C C . LYS A 1 220 ? -15.580 -3.879 23.965 1.00 94.38 220 LYS A C 1
ATOM 1715 O O . LYS A 1 220 ? -14.642 -3.668 23.198 1.00 94.38 220 LYS A O 1
ATOM 1720 N N . PHE A 1 221 ? -15.633 -3.439 25.212 1.00 92.62 221 PHE A N 1
ATOM 1721 C CA . PHE A 1 221 ? -14.585 -2.704 25.899 1.00 92.62 221 PHE A CA 1
ATOM 1722 C C . PHE A 1 221 ? -14.462 -3.269 27.315 1.00 92.62 221 PHE A C 1
ATOM 1724 O O . PHE A 1 221 ? -15.482 -3.448 27.980 1.00 92.62 221 PHE A O 1
ATOM 1731 N N . SER A 1 222 ? -13.239 -3.552 27.751 1.00 93.19 222 SER A N 1
ATOM 1732 C CA . SER A 1 222 ? -12.918 -3.982 29.113 1.00 93.19 222 SER A CA 1
ATOM 1733 C C . SER A 1 222 ? -11.651 -3.287 29.611 1.00 93.19 222 SER A C 1
ATOM 1735 O O . SER A 1 222 ? -10.856 -2.762 28.824 1.00 93.19 222 SER A O 1
ATOM 1737 N N . GLN A 1 223 ? -11.463 -3.290 30.928 1.00 93.50 223 GLN A N 1
ATOM 1738 C CA . GLN A 1 223 ? -10.221 -2.899 31.582 1.00 93.50 223 GLN A CA 1
ATOM 1739 C C . GLN A 1 223 ? -9.701 -4.095 32.374 1.00 93.50 223 GLN A C 1
ATOM 1741 O O . GLN A 1 223 ? -10.449 -4.707 33.131 1.00 93.50 223 GLN A O 1
ATOM 1746 N N . GLU A 1 224 ? -8.433 -4.436 32.192 1.00 89.88 224 GLU A N 1
ATOM 1747 C CA . GLU A 1 224 ? -7.816 -5.593 32.844 1.00 89.88 224 GLU A CA 1
ATOM 1748 C C . GLU A 1 224 ? -6.323 -5.357 33.075 1.00 89.88 224 GLU A C 1
ATOM 1750 O O . GLU A 1 224 ? -5.735 -4.439 32.497 1.00 89.88 224 GLU A O 1
ATOM 1755 N N . ARG A 1 225 ? -5.692 -6.172 33.926 1.00 82.25 225 ARG A N 1
ATOM 1756 C CA . ARG A 1 225 ? -4.234 -6.141 34.083 1.00 82.25 225 ARG A CA 1
ATOM 1757 C C . ARG A 1 225 ? -3.581 -6.818 32.879 1.00 82.25 225 ARG A C 1
ATOM 1759 O O . ARG A 1 225 ? -3.863 -7.976 32.591 1.00 82.25 225 ARG A O 1
ATOM 1766 N N . GLY A 1 226 ? -2.742 -6.073 32.166 1.00 76.56 226 GLY A N 1
ATOM 1767 C CA . GLY A 1 226 ? -1.981 -6.560 31.017 1.00 76.56 226 GLY A CA 1
ATOM 1768 C C . GLY A 1 226 ? -0.525 -6.868 31.363 1.00 76.56 226 GLY A C 1
ATOM 1769 O O . GLY A 1 226 ? -0.152 -7.001 32.530 1.00 76.56 226 GLY A O 1
ATOM 1770 N N . GLU A 1 227 ? 0.313 -6.926 30.327 1.00 70.00 227 GLU A N 1
ATOM 1771 C CA . GLU A 1 227 ? 1.768 -7.040 30.457 1.00 70.00 227 GLU A CA 1
ATOM 1772 C C . GLU A 1 227 ? 2.332 -5.967 31.409 1.00 70.00 227 GLU A C 1
ATOM 1774 O O . GLU A 1 227 ? 1.877 -4.817 31.410 1.00 70.00 227 GLU A O 1
ATOM 1779 N N . PHE A 1 228 ? 3.329 -6.338 32.217 1.00 76.94 228 PHE A N 1
ATOM 1780 C CA . PHE A 1 228 ? 3.916 -5.505 33.280 1.00 76.94 228 PHE A CA 1
ATOM 1781 C C . PHE A 1 228 ? 2.956 -5.153 34.434 1.00 76.94 228 PHE A C 1
ATOM 1783 O O . PHE A 1 228 ? 3.203 -4.196 35.165 1.00 76.94 228 PHE A O 1
ATOM 1790 N N . GLY A 1 229 ? 1.848 -5.886 34.600 1.00 76.44 229 GLY A N 1
ATOM 1791 C CA . GLY A 1 229 ? 0.950 -5.780 35.760 1.00 76.44 229 GLY A CA 1
ATOM 1792 C C . GLY A 1 229 ? 0.094 -4.510 35.821 1.00 76.44 229 GLY A C 1
ATOM 1793 O O . GLY A 1 229 ? -0.680 -4.342 36.762 1.00 76.44 229 GLY A O 1
ATOM 1794 N N . LYS A 1 230 ? 0.190 -3.627 34.826 1.00 80.12 230 LYS A N 1
ATOM 1795 C CA . LYS A 1 230 ? -0.576 -2.374 34.726 1.00 80.12 230 LYS A CA 1
ATOM 1796 C C . LYS A 1 230 ? -1.982 -2.597 34.172 1.00 80.12 230 LYS A C 1
ATOM 1798 O O . LYS A 1 230 ? -2.214 -3.512 33.378 1.00 80.12 230 LYS A O 1
ATOM 1803 N N . LEU A 1 231 ? -2.904 -1.703 34.506 1.00 85.56 231 LEU A N 1
ATOM 1804 C CA . LEU A 1 231 ? -4.228 -1.663 33.894 1.00 85.56 231 LEU A CA 1
ATOM 1805 C C . LEU A 1 231 ? -4.135 -1.204 32.435 1.00 85.56 231 LEU A C 1
ATOM 1807 O O . LEU A 1 231 ? -3.574 -0.149 32.120 1.00 85.56 231 LEU A O 1
ATOM 1811 N N . VAL A 1 232 ? -4.729 -1.988 31.542 1.00 90.56 232 VAL A N 1
ATOM 1812 C CA . VAL A 1 232 ? -4.869 -1.694 30.117 1.00 90.56 232 VAL A CA 1
ATOM 1813 C C . VAL A 1 232 ? -6.331 -1.772 29.708 1.00 90.56 232 VAL A C 1
ATOM 1815 O O . VAL A 1 232 ? -7.111 -2.536 30.273 1.00 90.56 232 VAL A O 1
ATOM 1818 N N . PHE A 1 233 ? -6.702 -0.995 28.697 1.00 93.31 233 PHE A N 1
ATOM 1819 C CA . PHE A 1 233 ? -8.007 -1.130 28.063 1.00 93.31 233 PHE A CA 1
ATOM 1820 C C . PHE A 1 233 ? -7.918 -2.104 26.896 1.00 93.31 233 PHE A C 1
ATOM 1822 O O . PHE A 1 233 ? -7.010 -1.981 26.072 1.00 93.31 233 PHE A O 1
ATOM 1829 N N . LYS A 1 234 ? -8.863 -3.037 26.788 1.00 94.69 234 LYS A N 1
ATOM 1830 C CA . LYS A 1 234 ? -9.003 -3.918 25.626 1.00 94.69 234 LYS A CA 1
ATOM 1831 C C . LYS A 1 234 ? -10.297 -3.616 24.891 1.00 94.69 234 LYS A C 1
ATOM 1833 O O . LYS A 1 234 ? -11.360 -3.467 25.489 1.00 94.69 234 LYS A O 1
ATOM 1838 N N . PHE A 1 235 ? -10.191 -3.536 23.574 1.00 96.31 235 PHE A N 1
ATOM 1839 C CA . PHE A 1 235 ? -11.290 -3.272 22.662 1.00 96.31 235 PHE A CA 1
ATOM 1840 C C . PHE A 1 235 ? -11.441 -4.477 21.740 1.00 96.31 235 PHE A C 1
ATOM 1842 O O . PHE A 1 235 ? -10.486 -4.853 21.063 1.00 96.31 235 PHE A O 1
ATOM 1849 N N . VAL A 1 236 ? -12.624 -5.084 21.706 1.00 96.50 236 VAL A N 1
ATOM 1850 C CA . VAL A 1 236 ? -12.946 -6.142 20.741 1.00 96.50 236 VAL A CA 1
ATOM 1851 C C . VAL A 1 236 ? -13.555 -5.475 19.520 1.00 96.50 236 VAL A C 1
ATOM 1853 O O . VAL A 1 236 ? -14.625 -4.873 19.610 1.00 96.50 236 VAL A O 1
ATOM 1856 N N . LEU A 1 237 ? -12.860 -5.558 18.392 1.00 97.06 237 LEU A N 1
ATOM 1857 C CA . LEU A 1 237 ? -13.291 -5.023 17.113 1.00 97.06 237 LEU A CA 1
ATOM 1858 C C . LEU A 1 237 ? -13.734 -6.157 16.195 1.00 97.06 237 LEU A C 1
ATOM 1860 O O . LEU A 1 237 ? -12.969 -7.094 15.959 1.00 97.06 237 LEU A O 1
ATOM 1864 N N . LYS A 1 238 ? -14.919 -6.019 15.601 1.00 96.44 238 LYS A N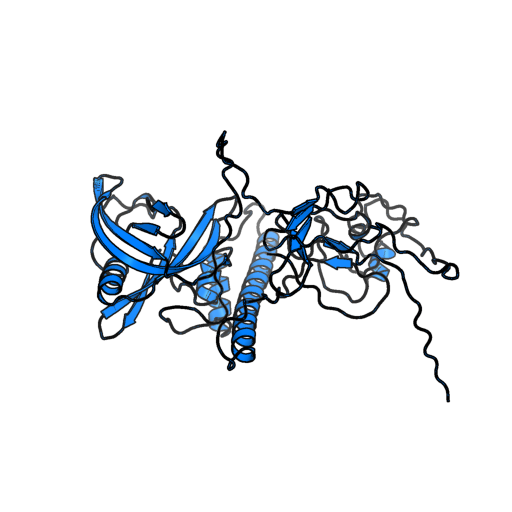 1
ATOM 1865 C CA . LYS A 1 238 ? -15.452 -6.959 14.614 1.00 96.44 238 LYS A CA 1
ATOM 1866 C C . LYS A 1 238 ? -15.543 -6.328 13.237 1.00 96.44 238 LYS A C 1
ATOM 1868 O O . LYS A 1 238 ? -15.993 -5.190 13.090 1.00 96.44 238 LYS A O 1
ATOM 1873 N N . ARG A 1 239 ? -15.095 -7.063 12.225 1.00 94.88 239 ARG A N 1
ATOM 1874 C CA . ARG A 1 239 ? -15.080 -6.607 10.839 1.00 94.88 239 ARG A CA 1
ATOM 1875 C C . ARG A 1 239 ? -16.507 -6.462 10.322 1.00 94.88 239 ARG A C 1
ATOM 1877 O O . ARG A 1 239 ? -17.335 -7.348 10.518 1.00 94.88 239 ARG A O 1
ATOM 1884 N N . ILE A 1 240 ? -16.783 -5.353 9.640 1.00 92.94 240 ILE A N 1
ATOM 1885 C CA . ILE A 1 240 ? -18.077 -5.138 8.984 1.00 92.94 240 ILE A CA 1
ATOM 1886 C C . ILE A 1 240 ? -18.200 -6.123 7.810 1.00 92.94 240 ILE A C 1
ATOM 1888 O O . ILE A 1 240 ? -17.271 -6.263 7.007 1.00 92.94 240 ILE A O 1
ATOM 1892 N N . SER A 1 241 ? -19.334 -6.814 7.721 1.00 90.25 241 SER A N 1
ATOM 1893 C CA . SER A 1 241 ? -19.653 -7.781 6.665 1.00 90.25 241 SER A CA 1
ATOM 1894 C C . SER A 1 241 ? -19.750 -7.131 5.279 1.00 90.25 241 SER A C 1
ATOM 1896 O O . SER A 1 241 ? -20.014 -5.938 5.170 1.00 90.25 241 SER A O 1
ATOM 1898 N N . GLY A 1 242 ? -19.567 -7.916 4.212 1.00 82.12 242 GLY A N 1
ATOM 1899 C CA . GLY A 1 242 ? -19.690 -7.440 2.823 1.00 82.12 242 GLY A CA 1
ATOM 1900 C C . GLY A 1 242 ? -18.430 -6.782 2.244 1.00 82.12 242 GLY A C 1
ATOM 1901 O O . GLY A 1 242 ? -18.392 -6.461 1.064 1.00 82.12 242 GLY A O 1
ATOM 1902 N N . GLN A 1 243 ? -17.371 -6.615 3.041 1.00 87.50 243 GLN A N 1
ATOM 1903 C CA . GLN A 1 243 ? -16.091 -6.093 2.555 1.00 87.50 243 GLN A CA 1
ATOM 1904 C C . GLN A 1 243 ? -15.239 -7.183 1.884 1.00 87.50 243 GLN A C 1
ATOM 1906 O O . GLN A 1 243 ? -15.244 -8.320 2.376 1.00 87.50 243 GLN A O 1
ATOM 1911 N N . PRO A 1 244 ? -14.409 -6.843 0.873 1.00 80.12 244 PRO A N 1
ATOM 1912 C CA . PRO A 1 244 ? -13.512 -7.791 0.211 1.00 80.12 244 PRO A CA 1
ATOM 1913 C C . PRO A 1 244 ? -12.711 -8.621 1.217 1.00 80.12 244 PRO A C 1
ATOM 1915 O O . PRO A 1 244 ? -12.156 -8.075 2.177 1.00 80.12 244 PRO A O 1
ATOM 1918 N N . LYS A 1 245 ? -12.674 -9.945 1.043 1.00 75.75 245 LYS A N 1
ATOM 1919 C CA . LYS A 1 245 ? -11.881 -10.822 1.911 1.00 75.75 245 LYS A CA 1
ATOM 1920 C C . LYS A 1 245 ? -10.410 -10.685 1.543 1.00 75.75 245 LYS A C 1
ATOM 1922 O O . LYS A 1 245 ? -10.042 -10.809 0.379 1.00 75.75 245 LYS A O 1
ATOM 1927 N N . LEU A 1 246 ? -9.562 -10.493 2.546 1.00 63.38 246 LEU A N 1
ATOM 1928 C CA . LEU A 1 246 ? -8.126 -10.620 2.361 1.00 63.38 246 LEU A CA 1
ATOM 1929 C C . LEU A 1 246 ? -7.809 -12.106 2.233 1.00 63.38 246 LEU A C 1
ATOM 1931 O O . LEU A 1 246 ? -7.804 -12.836 3.223 1.00 63.38 246 LEU A O 1
ATOM 1935 N N . THR A 1 247 ? -7.592 -12.575 1.006 1.00 47.16 247 THR A N 1
ATOM 1936 C CA . THR A 1 247 ? -7.029 -13.907 0.774 1.00 47.16 247 THR A CA 1
ATOM 1937 C C . THR A 1 247 ? -5.731 -14.004 1.569 1.00 47.16 247 THR A C 1
ATOM 1939 O O . THR A 1 247 ? -4.837 -13.186 1.354 1.00 47.16 247 THR A O 1
ATOM 1942 N N . GLN A 1 248 ? -5.644 -14.951 2.511 1.00 43.22 248 GLN A N 1
ATOM 1943 C CA . GLN A 1 248 ? -4.464 -15.206 3.343 1.00 43.22 248 GLN A CA 1
ATOM 1944 C C . GLN A 1 248 ? -3.224 -15.436 2.467 1.00 43.22 248 GLN A C 1
ATOM 1946 O O . GLN A 1 248 ? -2.895 -16.550 2.068 1.00 43.22 248 GLN A O 1
ATOM 1951 N N . GLY A 1 249 ? -2.522 -14.350 2.163 1.00 35.41 249 GLY A N 1
ATOM 1952 C CA . GLY A 1 249 ? -1.226 -14.351 1.519 1.00 35.41 249 GLY A CA 1
ATOM 1953 C C . GLY A 1 249 ? -0.129 -14.399 2.575 1.00 35.41 249 GLY A C 1
ATOM 1954 O O . GLY A 1 249 ? 0.149 -13.402 3.245 1.00 35.41 249 GLY A O 1
ATOM 1955 N N . LEU A 1 250 ? 0.547 -15.549 2.638 1.00 33.12 250 LEU A N 1
ATOM 1956 C CA . LEU A 1 250 ? 1.865 -15.788 3.242 1.00 33.12 250 LEU A CA 1
ATOM 1957 C C . LEU A 1 250 ? 1.889 -16.037 4.766 1.00 33.12 250 LEU A C 1
ATOM 1959 O O . LEU A 1 250 ? 1.990 -15.098 5.555 1.00 33.12 250 LEU A O 1
ATOM 1963 N N . GLY A 1 251 ? 1.961 -17.326 5.125 1.00 29.12 251 GLY A N 1
ATOM 1964 C CA . GLY A 1 251 ? 2.753 -17.824 6.258 1.00 29.12 251 GLY A CA 1
ATOM 1965 C C . GLY A 1 251 ? 1.966 -18.359 7.453 1.00 29.12 251 GLY A C 1
ATOM 1966 O O . GLY A 1 251 ? 1.786 -17.625 8.407 1.00 29.12 251 GLY A O 1
ATOM 1967 N N . VAL A 1 252 ? 1.525 -19.620 7.404 1.00 25.91 252 VAL A N 1
ATOM 1968 C CA . VAL A 1 252 ? 2.038 -20.761 8.196 1.00 25.91 252 VAL A CA 1
ATOM 1969 C C . VAL A 1 252 ? 1.437 -22.007 7.535 1.00 25.91 252 VAL A C 1
ATOM 1971 O O . VAL A 1 252 ? 0.230 -22.224 7.601 1.00 25.91 252 VAL A O 1
ATOM 1974 N N . VAL A 1 253 ? 2.261 -22.842 6.895 1.00 29.81 253 VAL A N 1
ATOM 1975 C CA . VAL A 1 253 ? 1.886 -24.248 6.694 1.00 29.81 253 VAL A CA 1
ATOM 1976 C C . VAL A 1 253 ? 1.878 -24.857 8.091 1.00 29.81 253 VAL A C 1
ATOM 1978 O O . VAL A 1 253 ? 2.892 -25.368 8.560 1.00 29.81 253 VAL A O 1
ATOM 1981 N N . LYS A 1 254 ? 0.750 -24.765 8.804 1.00 26.19 254 LYS A N 1
ATOM 1982 C CA . LYS A 1 254 ? 0.488 -25.757 9.838 1.00 26.19 254 LYS A CA 1
ATOM 1983 C C . LYS A 1 254 ? 0.228 -27.014 9.032 1.00 26.19 254 LYS A C 1
ATOM 1985 O O . LYS A 1 254 ? -0.725 -27.054 8.257 1.00 26.19 254 LYS A O 1
ATOM 1990 N N . LYS A 1 255 ? 1.122 -27.997 9.150 1.00 30.25 255 LYS A N 1
ATOM 1991 C CA . LYS A 1 255 ? 0.862 -29.369 8.715 1.00 30.25 255 LYS A CA 1
ATOM 1992 C C . LYS A 1 255 ? -0.378 -29.855 9.473 1.00 30.25 255 LYS A C 1
ATOM 1994 O O . LYS A 1 255 ? -0.264 -30.513 10.498 1.00 30.25 255 LYS A O 1
ATOM 1999 N N . SER A 1 256 ? -1.565 -29.503 8.993 1.00 30.38 256 SER A N 1
ATOM 2000 C CA . SER A 1 256 ? -2.775 -30.249 9.283 1.00 30.38 256 SER A CA 1
ATOM 2001 C C . SER A 1 256 ? -2.692 -31.477 8.391 1.00 30.38 256 SER A C 1
ATOM 2003 O O . SER A 1 256 ? -3.030 -31.445 7.210 1.00 30.38 256 SER A O 1
ATOM 2005 N N . ARG A 1 257 ? -2.151 -32.560 8.954 1.00 37.31 257 ARG A N 1
ATOM 2006 C CA . ARG A 1 257 ? -2.529 -33.893 8.497 1.00 37.31 257 ARG A CA 1
ATOM 2007 C C . ARG A 1 257 ? -4.051 -33.958 8.685 1.00 37.31 257 ARG A C 1
ATOM 2009 O O . ARG A 1 257 ? -4.521 -33.733 9.795 1.00 37.31 257 ARG A O 1
ATOM 2016 N N . ASN A 1 258 ? -4.780 -34.189 7.594 1.00 38.28 258 ASN A N 1
ATOM 2017 C CA . ASN A 1 258 ? -6.237 -34.384 7.515 1.00 38.28 258 ASN A CA 1
ATOM 2018 C C . ASN A 1 258 ? -7.131 -33.140 7.351 1.00 38.28 258 ASN A C 1
ATOM 2020 O O . ASN A 1 258 ? -8.150 -33.017 8.025 1.00 38.28 258 ASN A O 1
ATOM 2024 N N . SER A 1 259 ? -6.852 -32.279 6.370 1.00 33.84 259 SER A N 1
ATOM 2025 C CA . SER A 1 259 ? -7.906 -31.439 5.774 1.00 33.84 259 SER A CA 1
ATOM 2026 C C . SER A 1 259 ? -8.198 -31.904 4.347 1.00 33.84 259 SER A C 1
ATOM 2028 O O . SER A 1 259 ? -7.344 -31.847 3.465 1.00 33.84 259 SER A O 1
ATOM 2030 N N . LYS A 1 260 ? -9.414 -32.425 4.140 1.00 35.53 260 LYS A N 1
ATOM 2031 C CA . LYS A 1 260 ? -9.955 -32.786 2.825 1.00 35.53 260 LYS A CA 1
ATOM 2032 C C . LYS A 1 260 ? -9.830 -31.574 1.893 1.00 35.53 260 LYS A C 1
ATOM 2034 O O . LYS A 1 260 ? -10.292 -30.488 2.237 1.00 35.53 260 LYS A O 1
ATOM 2039 N N . VAL A 1 261 ? -9.192 -31.768 0.739 1.00 32.59 261 VAL A N 1
ATOM 2040 C CA . VAL A 1 261 ? -9.093 -30.770 -0.336 1.00 32.59 261 VAL A CA 1
ATOM 2041 C C . VAL A 1 261 ? -10.511 -30.294 -0.687 1.00 32.59 261 VAL A C 1
ATOM 2043 O O . VAL A 1 261 ? -11.377 -31.147 -0.903 1.00 32.59 261 VAL A O 1
ATOM 2046 N N . PRO A 1 262 ? -10.790 -28.977 -0.730 1.00 37.25 262 PRO A N 1
ATOM 2047 C CA . PRO A 1 262 ? -12.064 -28.478 -1.231 1.00 37.25 262 PRO A CA 1
ATOM 2048 C C . PRO A 1 262 ? -12.279 -28.991 -2.660 1.00 37.25 262 PRO A C 1
ATOM 2050 O O . PRO A 1 262 ? -11.440 -28.767 -3.533 1.00 37.25 262 PRO A O 1
ATOM 2053 N N . LYS A 1 263 ? -13.377 -29.717 -2.889 1.00 38.34 263 LYS A N 1
ATOM 2054 C CA . LYS A 1 263 ? -13.804 -30.133 -4.232 1.00 38.34 263 LYS A CA 1
ATOM 2055 C C . LYS A 1 263 ? -13.992 -28.876 -5.098 1.00 38.34 263 LYS A C 1
ATOM 2057 O O . LYS A 1 263 ? -14.671 -27.956 -4.653 1.00 38.34 263 LYS A O 1
ATOM 2062 N N . GLY A 1 264 ? -13.396 -28.852 -6.295 1.00 48.66 264 GLY A N 1
ATOM 2063 C CA . GLY A 1 264 ? -13.638 -27.815 -7.314 1.00 48.66 264 GLY A CA 1
ATOM 2064 C C . GLY A 1 264 ? -12.453 -26.919 -7.705 1.00 48.66 264 GLY A C 1
ATOM 2065 O O . GLY A 1 264 ? -12.667 -25.925 -8.384 1.00 48.66 264 GLY A O 1
ATOM 2066 N N . ILE A 1 265 ? -11.207 -27.212 -7.298 1.00 55.81 265 ILE A N 1
ATOM 2067 C CA . ILE A 1 265 ? -10.032 -26.473 -7.803 1.00 55.81 265 ILE A CA 1
ATOM 2068 C C . ILE A 1 265 ? -9.431 -27.215 -9.002 1.00 55.81 265 ILE A C 1
ATOM 2070 O O . ILE A 1 265 ? -8.792 -28.254 -8.824 1.00 55.81 265 ILE A O 1
ATOM 2074 N N . SER A 1 266 ? -9.591 -26.669 -10.211 1.00 63.97 266 SER A N 1
ATOM 2075 C CA . SER A 1 266 ? -8.853 -27.134 -11.394 1.00 63.97 266 SER A CA 1
ATOM 2076 C C . SER A 1 266 ? -7.422 -26.596 -11.341 1.00 63.97 266 SER A C 1
ATOM 2078 O O . SER A 1 266 ? -7.193 -25.402 -11.121 1.00 63.97 266 SER A O 1
ATOM 2080 N N . TYR A 1 267 ? -6.443 -27.488 -11.491 1.00 75.69 267 TYR A N 1
ATOM 2081 C CA . TYR A 1 267 ? -5.035 -27.186 -11.256 1.00 75.69 267 TYR A CA 1
ATOM 2082 C C . TYR A 1 267 ? -4.146 -27.829 -12.327 1.00 75.69 267 TYR A C 1
ATOM 2084 O O . TYR A 1 267 ? -4.141 -29.049 -12.485 1.00 75.69 267 TYR A O 1
ATOM 2092 N N . VAL A 1 268 ? -3.361 -27.010 -13.036 1.00 81.88 268 VAL A N 1
ATOM 2093 C CA . VAL A 1 268 ? -2.323 -27.474 -13.977 1.00 81.88 268 VAL A CA 1
ATOM 2094 C C . VAL A 1 268 ? -0.964 -27.077 -13.413 1.00 81.88 268 VAL A C 1
ATOM 2096 O O . VAL A 1 268 ? -0.728 -25.909 -13.100 1.00 81.88 268 VAL A O 1
ATOM 2099 N N . ASN A 1 269 ? -0.066 -28.055 -13.271 1.00 84.56 269 ASN A N 1
ATOM 2100 C CA . ASN A 1 269 ? 1.252 -27.837 -12.671 1.00 84.56 269 ASN A CA 1
ATOM 2101 C C . ASN A 1 269 ? 2.140 -26.901 -13.496 1.00 84.56 269 ASN A C 1
ATOM 2103 O O . ASN A 1 269 ? 2.868 -26.095 -12.915 1.00 84.56 269 ASN A O 1
ATOM 2107 N N . ASP A 1 270 ? 2.092 -27.026 -14.820 1.00 91.25 270 ASP A N 1
ATOM 2108 C CA . ASP A 1 270 ? 2.899 -26.218 -15.725 1.00 91.25 270 ASP A CA 1
ATOM 2109 C C . ASP A 1 270 ? 2.265 -26.127 -17.117 1.00 91.25 270 ASP A C 1
ATOM 2111 O O . ASP A 1 270 ? 2.239 -27.108 -17.860 1.00 91.25 270 ASP A O 1
ATOM 2115 N N . ILE A 1 271 ? 1.767 -24.944 -17.480 1.00 90.81 271 ILE A N 1
ATOM 2116 C CA . ILE A 1 271 ? 1.222 -24.687 -18.821 1.00 90.81 271 ILE A CA 1
ATOM 2117 C C . ILE A 1 271 ? 2.322 -24.565 -19.884 1.00 90.81 271 ILE A C 1
ATOM 2119 O O . ILE A 1 271 ? 2.050 -24.742 -21.068 1.00 90.81 271 ILE A O 1
ATOM 2123 N N . SER A 1 272 ? 3.567 -24.300 -19.470 1.00 91.69 272 SER A N 1
ATOM 2124 C CA . SER A 1 272 ? 4.707 -24.228 -20.388 1.00 91.69 272 SER A CA 1
ATOM 2125 C C . SER A 1 272 ? 5.247 -25.602 -20.790 1.00 91.69 272 SER A C 1
ATOM 2127 O O . SER A 1 272 ? 6.025 -25.690 -21.738 1.00 91.69 272 SER A O 1
ATOM 2129 N N . GLN A 1 273 ? 4.833 -26.668 -20.090 1.00 90.38 273 GLN A N 1
ATOM 2130 C CA . GLN A 1 273 ? 5.290 -28.046 -20.301 1.00 90.38 273 GLN A CA 1
ATOM 2131 C C . GLN A 1 273 ? 6.825 -28.179 -20.252 1.00 90.38 273 GLN A C 1
ATOM 2133 O O . GLN A 1 273 ? 7.434 -28.830 -21.098 1.00 90.38 273 GLN A O 1
ATOM 2138 N N . GLY A 1 274 ? 7.465 -27.527 -19.277 1.00 92.31 274 GLY A N 1
ATOM 2139 C CA . GLY A 1 274 ? 8.915 -27.557 -19.078 1.00 92.31 274 GLY A CA 1
ATOM 2140 C C . GLY A 1 274 ? 9.722 -26.647 -20.008 1.00 92.31 274 GLY A C 1
ATOM 2141 O O . GLY A 1 274 ? 10.948 -26.647 -19.927 1.00 92.31 274 GLY A O 1
ATOM 2142 N N . LYS A 1 275 ? 9.074 -25.859 -20.880 1.00 91.94 275 LYS A N 1
ATOM 2143 C CA . LYS A 1 275 ? 9.776 -24.916 -21.770 1.00 91.94 275 LYS A CA 1
ATOM 2144 C C . LYS A 1 275 ? 10.340 -23.703 -21.024 1.00 91.94 275 LYS A C 1
ATOM 2146 O O . LYS A 1 275 ? 11.319 -23.116 -21.478 1.00 91.94 275 LYS A O 1
ATOM 2151 N N . GLU A 1 276 ? 9.745 -23.326 -19.893 1.00 94.00 276 GLU A N 1
ATOM 2152 C CA . GLU A 1 276 ? 10.240 -22.254 -19.024 1.00 94.00 276 GLU A CA 1
ATOM 2153 C C . GLU A 1 276 ? 11.097 -22.806 -17.880 1.00 94.00 276 GLU A C 1
ATOM 2155 O O . GLU A 1 276 ? 10.819 -23.866 -17.322 1.00 94.00 276 GLU A O 1
ATOM 2160 N N . LYS A 1 277 ? 12.104 -22.036 -17.444 1.00 91.88 277 LYS A N 1
ATOM 2161 C CA . LYS A 1 277 ? 12.954 -22.409 -16.292 1.00 91.88 277 LYS A CA 1
ATOM 2162 C C . LYS A 1 277 ? 12.170 -22.503 -14.978 1.00 91.88 277 LYS A C 1
ATOM 2164 O O . LYS A 1 277 ? 12.577 -23.208 -14.057 1.00 91.88 277 LYS A O 1
ATOM 2169 N N . ILE A 1 278 ? 11.085 -21.736 -14.862 1.00 91.38 278 ILE A N 1
ATOM 2170 C CA . ILE A 1 278 ? 10.207 -21.700 -13.693 1.00 91.38 278 ILE A CA 1
ATOM 2171 C C . ILE A 1 278 ? 8.809 -22.134 -14.155 1.00 91.38 278 ILE A C 1
ATOM 2173 O O . ILE A 1 278 ? 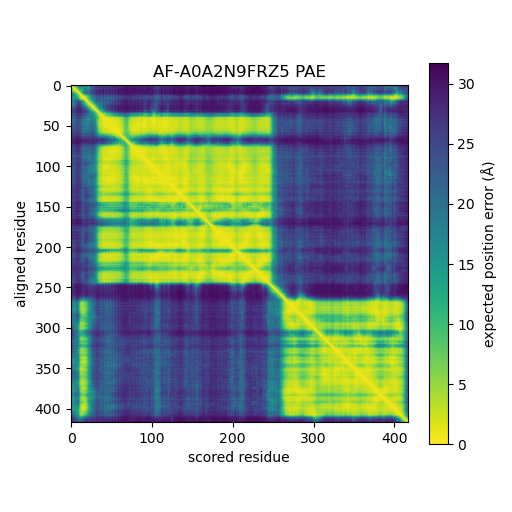8.221 -21.422 -14.967 1.00 91.38 278 ILE A O 1
ATOM 2177 N N . PRO A 1 279 ? 8.250 -23.236 -13.618 1.00 92.56 279 PRO A N 1
ATOM 2178 C CA . PRO A 1 279 ? 6.925 -23.716 -14.002 1.00 92.56 279 PRO A CA 1
ATOM 2179 C C . PRO A 1 279 ? 5.835 -22.657 -13.825 1.00 92.56 279 PRO A C 1
ATOM 2181 O O . PRO A 1 279 ? 5.736 -22.037 -12.754 1.00 92.56 279 PRO A O 1
ATOM 2184 N N . ILE A 1 280 ? 4.983 -22.500 -14.840 1.00 92.75 280 ILE A N 1
ATOM 2185 C CA . ILE A 1 280 ? 3.866 -21.550 -14.822 1.00 92.75 280 ILE A CA 1
ATOM 2186 C C . ILE A 1 280 ? 2.584 -22.315 -14.500 1.00 92.75 280 ILE A C 1
ATOM 2188 O O . ILE A 1 280 ? 2.008 -23.005 -15.341 1.00 92.75 280 ILE A O 1
ATOM 2192 N N . ARG A 1 281 ? 2.134 -22.193 -13.250 1.00 89.81 281 ARG A N 1
ATOM 2193 C CA . ARG A 1 281 ? 0.951 -22.910 -12.750 1.00 89.81 281 ARG A CA 1
ATOM 2194 C C . ARG A 1 281 ? -0.337 -22.285 -13.253 1.00 89.81 281 ARG A C 1
ATOM 2196 O O . ARG A 1 281 ? -0.400 -21.074 -13.445 1.00 89.81 281 ARG A O 1
ATOM 2203 N N . VAL A 1 282 ? -1.380 -23.099 -13.347 1.00 88.62 282 VAL A N 1
ATOM 2204 C CA . VAL A 1 282 ? -2.755 -22.648 -13.574 1.00 88.62 282 VAL A CA 1
ATOM 2205 C C . VAL A 1 282 ? -3.601 -23.015 -12.365 1.00 88.62 282 VAL A C 1
ATOM 2207 O O . VAL A 1 282 ? -3.570 -24.163 -11.918 1.00 88.62 282 VAL A O 1
ATOM 2210 N N . VAL A 1 283 ? -4.368 -22.053 -11.854 1.00 85.94 283 VAL A N 1
ATOM 2211 C CA . VAL A 1 283 ? -5.307 -22.251 -10.745 1.00 85.94 283 VAL A CA 1
ATOM 2212 C C . VAL A 1 283 ? -6.684 -21.715 -11.125 1.00 85.94 283 VAL A C 1
ATOM 2214 O O . VAL A 1 283 ? -6.845 -20.519 -11.370 1.00 85.94 283 VAL A O 1
ATOM 2217 N N . ASN A 1 284 ? -7.697 -22.574 -11.095 1.00 83.06 284 ASN A N 1
ATOM 2218 C CA . ASN A 1 284 ? -9.093 -22.159 -11.116 1.00 83.06 284 ASN A CA 1
ATOM 2219 C C . ASN A 1 284 ? -9.739 -22.494 -9.776 1.00 83.06 284 ASN A C 1
ATOM 2221 O O . ASN A 1 284 ? -9.706 -23.642 -9.354 1.00 83.06 284 ASN A O 1
ATOM 2225 N N . ALA A 1 285 ? -10.286 -21.490 -9.100 1.00 76.56 285 ALA A N 1
ATOM 2226 C CA . ALA A 1 285 ? -11.028 -21.659 -7.850 1.00 76.56 285 ALA A CA 1
ATOM 2227 C C . ALA A 1 285 ? -12.443 -21.061 -7.946 1.00 76.56 285 ALA A C 1
ATOM 2229 O O . ALA A 1 285 ? -13.044 -20.761 -6.915 1.00 76.56 285 ALA A O 1
ATOM 2230 N N . ILE A 1 286 ? -12.916 -20.798 -9.169 1.00 71.69 286 ILE A N 1
ATOM 2231 C CA . ILE A 1 286 ? -14.181 -20.111 -9.452 1.00 71.69 286 ILE A CA 1
ATOM 2232 C C . ILE A 1 286 ? -15.165 -21.074 -10.113 1.00 71.69 286 ILE A C 1
ATOM 2234 O O . ILE A 1 286 ? -16.307 -21.159 -9.674 1.00 71.69 286 ILE A O 1
ATOM 2238 N N . ASP A 1 287 ? -14.716 -21.795 -11.135 1.00 74.00 287 ASP A N 1
ATOM 2239 C CA . ASP A 1 287 ? -15.531 -22.701 -11.940 1.00 74.00 287 ASP A CA 1
ATOM 2240 C C . ASP A 1 287 ? -14.685 -23.892 -12.442 1.00 74.00 287 ASP A C 1
ATOM 2242 O O . ASP A 1 287 ? -13.507 -24.031 -12.096 1.00 74.00 287 ASP A O 1
ATOM 2246 N N . ASP A 1 288 ? -15.294 -24.760 -13.253 1.00 75.44 288 ASP A N 1
ATOM 2247 C CA . ASP A 1 288 ? -14.643 -25.940 -13.836 1.00 75.44 288 ASP A CA 1
ATOM 2248 C C . ASP A 1 288 ? -13.991 -25.660 -15.209 1.00 75.44 288 ASP A C 1
ATOM 2250 O O . ASP A 1 288 ? -13.529 -26.583 -15.891 1.00 75.44 288 ASP A O 1
ATOM 2254 N N . GLU A 1 289 ? -13.920 -24.394 -15.638 1.00 76.50 289 GLU A N 1
ATOM 2255 C CA . GLU A 1 289 ? -13.345 -24.015 -16.928 1.00 76.50 289 GLU A CA 1
ATOM 2256 C C . GLU A 1 289 ? -11.827 -24.272 -16.950 1.00 76.50 289 GLU A C 1
ATOM 2258 O O . GLU A 1 289 ? -11.095 -24.035 -15.979 1.00 76.50 289 GLU A O 1
ATOM 2263 N N . ARG A 1 290 ? -11.322 -24.758 -18.087 1.00 76.06 290 ARG A N 1
ATOM 2264 C CA . ARG A 1 290 ? -9.885 -24.938 -18.340 1.00 76.06 290 ARG A CA 1
ATOM 2265 C C . ARG A 1 290 ? -9.359 -23.791 -19.204 1.00 76.06 290 ARG A C 1
ATOM 2267 O O . ARG A 1 290 ? -10.130 -23.225 -19.976 1.00 76.06 290 ARG A O 1
ATOM 2274 N N . PRO A 1 291 ? -8.062 -23.441 -19.114 1.00 78.50 291 PRO A N 1
ATOM 2275 C CA . PRO A 1 291 ? -7.477 -22.507 -20.064 1.00 78.50 291 PRO A CA 1
ATOM 2276 C C . PRO A 1 291 ? -7.703 -22.996 -21.496 1.00 78.50 291 PRO A C 1
ATOM 2278 O O . PRO A 1 291 ? -7.651 -24.211 -21.721 1.00 78.50 291 PRO A O 1
ATOM 2281 N N . PRO A 1 292 ? -7.910 -22.081 -22.460 1.00 78.44 292 PRO A N 1
ATOM 2282 C CA . PRO A 1 292 ? -7.961 -22.441 -23.868 1.00 78.44 292 PRO A CA 1
ATOM 2283 C C . PRO A 1 292 ? -6.739 -23.274 -24.254 1.00 78.44 292 PRO A C 1
ATOM 2285 O O . PRO A 1 292 ? -5.637 -23.039 -23.755 1.00 78.44 292 PRO A O 1
ATOM 2288 N N . PHE A 1 293 ? -6.924 -24.245 -25.144 1.00 79.62 293 PHE A N 1
ATOM 2289 C CA . PHE A 1 293 ? -5.800 -24.998 -25.679 1.00 79.62 293 PHE A CA 1
ATOM 2290 C C . PHE A 1 293 ? -4.961 -24.096 -26.590 1.00 79.62 293 PHE A C 1
ATOM 2292 O O . PHE A 1 293 ? -5.490 -23.463 -27.502 1.00 79.62 293 PHE A O 1
ATOM 2299 N N . PHE A 1 294 ? -3.652 -24.046 -26.355 1.00 83.06 294 PHE A N 1
ATOM 2300 C CA . PHE A 1 294 ? -2.700 -23.369 -27.231 1.00 83.06 294 PHE A CA 1
ATOM 2301 C C . PHE A 1 294 ? -1.327 -24.037 -27.153 1.00 83.06 294 PHE A C 1
ATOM 2303 O O . PHE A 1 294 ? -0.977 -24.682 -26.163 1.00 83.06 294 PHE A O 1
ATOM 2310 N N . HIS A 1 295 ? -0.521 -23.841 -28.194 1.00 82.69 295 HIS A N 1
ATOM 2311 C CA . HIS A 1 295 ? 0.869 -24.278 -28.207 1.00 82.69 295 HIS A CA 1
ATOM 2312 C C . HIS A 1 295 ? 1.742 -23.229 -27.517 1.00 82.69 295 HIS A C 1
ATOM 2314 O O . HIS A 1 295 ? 1.962 -22.142 -28.049 1.00 82.69 295 HIS A O 1
ATOM 2320 N N . TYR A 1 296 ? 2.252 -23.545 -26.325 1.00 88.69 296 TYR A N 1
ATOM 2321 C CA . TYR A 1 296 ? 3.156 -22.644 -25.610 1.00 88.69 296 TYR A CA 1
ATOM 2322 C C . TYR A 1 296 ? 4.473 -22.479 -26.382 1.00 88.69 296 TYR A C 1
ATOM 2324 O O . TYR A 1 296 ? 5.109 -23.476 -26.742 1.00 88.69 296 TYR A O 1
ATOM 2332 N N . THR A 1 297 ? 4.915 -21.238 -26.598 1.00 87.50 297 THR A N 1
ATOM 2333 C CA . THR A 1 297 ? 6.193 -20.917 -27.249 1.00 87.50 297 THR A CA 1
ATOM 2334 C C . THR A 1 297 ? 7.025 -19.963 -26.398 1.00 87.50 297 THR A C 1
ATOM 2336 O O . THR A 1 297 ? 6.502 -19.022 -25.808 1.00 87.50 297 THR A O 1
ATOM 2339 N N . THR A 1 298 ? 8.332 -20.209 -26.359 1.00 89.06 298 THR A N 1
ATOM 2340 C CA . THR A 1 298 ? 9.341 -19.351 -25.718 1.00 89.06 298 THR A CA 1
ATOM 2341 C C . THR A 1 298 ? 10.113 -18.505 -26.728 1.00 89.06 298 THR A C 1
ATOM 2343 O O . THR A 1 298 ? 10.981 -17.731 -26.342 1.00 89.06 298 THR A O 1
ATOM 2346 N N . ASN A 1 299 ? 9.803 -18.642 -28.020 1.00 85.38 299 ASN A N 1
ATOM 2347 C CA . ASN A 1 299 ? 10.417 -17.882 -29.098 1.00 85.38 299 ASN A CA 1
ATOM 2348 C C . ASN A 1 299 ? 9.336 -17.235 -29.960 1.00 85.38 299 ASN A C 1
ATOM 2350 O O . ASN A 1 299 ? 8.274 -17.819 -30.200 1.00 85.38 299 ASN A O 1
ATOM 2354 N N . LYS A 1 300 ? 9.638 -16.047 -30.483 1.00 84.19 300 LYS A N 1
ATOM 2355 C CA . LYS A 1 300 ? 8.818 -15.433 -31.525 1.00 84.19 300 LYS A CA 1
ATOM 2356 C C . LYS A 1 300 ? 8.907 -16.221 -32.815 1.00 84.19 300 LYS A C 1
ATOM 2358 O O . LYS A 1 300 ? 9.996 -16.579 -33.261 1.00 84.19 300 LYS A O 1
ATOM 2363 N N . ILE A 1 301 ? 7.751 -16.433 -33.424 1.00 85.19 301 ILE A N 1
ATOM 2364 C CA . ILE A 1 301 ? 7.641 -17.107 -34.710 1.00 85.19 301 ILE A CA 1
ATOM 2365 C C . ILE A 1 301 ? 7.561 -16.011 -35.770 1.00 85.19 301 ILE A C 1
ATOM 2367 O O . ILE A 1 301 ? 6.580 -15.272 -35.844 1.00 85.19 301 ILE A O 1
ATOM 2371 N N . TYR A 1 302 ? 8.631 -15.863 -36.546 1.00 81.31 302 TYR A N 1
ATOM 2372 C CA . TYR A 1 302 ? 8.702 -14.887 -37.630 1.00 81.31 302 TYR A CA 1
ATOM 2373 C C . TYR A 1 302 ? 8.270 -15.521 -38.961 1.00 81.31 302 TYR A C 1
ATOM 2375 O O . TYR A 1 302 ? 8.553 -16.700 -39.192 1.00 81.31 302 TYR A O 1
ATOM 2383 N N . PRO A 1 303 ? 7.637 -14.757 -39.870 1.00 81.38 303 PRO A N 1
ATOM 2384 C CA . PRO A 1 303 ? 7.367 -15.223 -41.224 1.00 81.38 303 PRO A CA 1
ATOM 2385 C C . PRO A 1 303 ? 8.664 -15.592 -41.954 1.00 81.38 303 PRO A C 1
ATOM 2387 O O . PRO A 1 303 ? 9.685 -14.929 -41.779 1.00 81.38 303 PRO A O 1
ATOM 2390 N N . LYS A 1 304 ? 8.618 -16.607 -42.828 1.00 77.75 304 LYS A N 1
ATOM 2391 C CA . LYS A 1 304 ? 9.804 -17.147 -43.532 1.00 77.75 304 LYS A CA 1
ATOM 2392 C C . LYS A 1 304 ? 10.607 -16.102 -44.324 1.00 77.75 304 LYS A C 1
ATOM 2394 O O . LYS A 1 304 ? 11.793 -16.294 -44.556 1.00 77.75 304 LYS A O 1
ATOM 2399 N N . PHE A 1 305 ? 9.970 -15.011 -44.746 1.00 72.94 305 PHE A N 1
ATOM 2400 C CA . PHE A 1 305 ? 10.596 -13.932 -45.514 1.00 72.94 305 PHE A CA 1
ATOM 2401 C C . PHE A 1 305 ? 11.303 -12.874 -44.647 1.00 72.94 305 PHE A C 1
ATOM 2403 O O . PHE A 1 305 ? 12.022 -12.033 -45.185 1.00 72.94 305 PHE A O 1
ATOM 2410 N N . ASN A 1 306 ? 11.160 -12.914 -43.318 1.00 68.56 306 ASN A N 1
ATOM 2411 C CA . ASN A 1 306 ? 11.873 -12.001 -42.430 1.00 68.56 306 ASN A CA 1
ATOM 2412 C C . ASN A 1 306 ? 13.315 -12.479 -42.221 1.00 68.56 306 ASN A C 1
ATOM 2414 O O . ASN A 1 306 ? 13.589 -13.330 -41.375 1.00 68.56 306 ASN A O 1
ATOM 2418 N N . LYS A 1 307 ? 14.264 -11.880 -42.947 1.00 64.12 307 LYS A N 1
ATOM 2419 C CA . LYS A 1 307 ? 15.686 -11.991 -42.601 1.00 64.12 307 LYS A CA 1
ATOM 2420 C C . LYS A 1 307 ? 15.944 -11.178 -41.332 1.00 64.12 307 LYS A C 1
ATOM 2422 O O . LYS A 1 307 ? 15.841 -9.953 -41.344 1.00 64.12 307 LYS A O 1
ATOM 2427 N N . LEU A 1 308 ? 16.263 -11.856 -40.232 1.00 66.38 308 LEU A N 1
ATOM 2428 C CA . LEU A 1 308 ? 16.668 -11.198 -38.992 1.00 66.38 308 LEU A CA 1
ATOM 2429 C C . LEU A 1 308 ? 18.047 -10.563 -39.201 1.00 66.38 308 LEU A C 1
ATOM 2431 O O . LEU A 1 308 ? 19.051 -11.260 -39.330 1.00 66.38 308 LEU A O 1
ATOM 2435 N N . TYR A 1 309 ? 18.092 -9.233 -39.254 1.00 74.12 309 TYR A N 1
ATOM 2436 C CA . TYR A 1 309 ? 19.347 -8.493 -39.246 1.00 74.12 309 TYR A CA 1
ATOM 2437 C C . TYR A 1 309 ? 19.995 -8.632 -37.867 1.00 74.12 309 TYR A C 1
ATOM 2439 O O . TYR A 1 309 ? 19.408 -8.223 -36.864 1.00 74.12 309 TYR A O 1
ATOM 2447 N N . ILE A 1 310 ? 21.194 -9.216 -37.810 1.00 75.62 310 ILE A N 1
ATOM 2448 C CA . ILE A 1 310 ? 21.979 -9.295 -36.578 1.00 75.62 310 ILE A CA 1
ATOM 2449 C C . ILE A 1 310 ? 22.817 -8.012 -36.487 1.00 75.62 310 ILE A C 1
ATOM 2451 O O . ILE A 1 310 ? 23.754 -7.846 -37.269 1.00 75.62 310 ILE A O 1
ATOM 2455 N N . PRO A 1 311 ? 22.508 -7.089 -35.561 1.00 79.56 311 PRO A N 1
ATOM 2456 C CA . PRO A 1 311 ? 23.246 -5.840 -35.454 1.00 79.56 311 PRO A CA 1
ATOM 2457 C C . PRO A 1 311 ? 24.672 -6.064 -34.936 1.00 79.56 311 PRO A C 1
ATOM 2459 O O . PRO A 1 311 ? 24.921 -6.957 -34.122 1.00 79.56 311 PRO A O 1
ATOM 2462 N N . SER A 1 312 ? 25.595 -5.185 -35.340 1.00 88.00 312 SER A N 1
ATOM 2463 C CA . SER A 1 312 ? 26.950 -5.138 -34.779 1.00 88.00 312 SER A CA 1
ATOM 2464 C C . SER A 1 312 ? 26.900 -4.941 -33.262 1.00 88.00 312 SER A C 1
ATOM 2466 O O . SER A 1 312 ? 26.152 -4.087 -32.759 1.00 88.00 312 SER A O 1
ATOM 2468 N N . GLY A 1 313 ? 27.684 -5.751 -32.548 1.00 91.88 313 GLY A N 1
ATOM 2469 C CA . GLY A 1 313 ? 27.786 -5.729 -31.094 1.00 91.88 313 GLY A CA 1
ATOM 2470 C C . GLY A 1 313 ? 28.915 -4.841 -30.577 1.00 91.88 313 GLY A C 1
ATOM 2471 O O . GLY A 1 313 ? 29.694 -4.286 -31.349 1.00 91.88 313 GLY A O 1
ATOM 2472 N N . CYS A 1 314 ? 28.990 -4.695 -29.256 1.00 94.44 314 CYS A N 1
ATOM 2473 C CA . CYS A 1 314 ? 30.125 -4.055 -28.595 1.00 94.44 314 CYS A CA 1
ATOM 2474 C C . CYS A 1 314 ? 31.291 -5.034 -28.403 1.00 94.44 314 CYS A C 1
ATOM 2476 O O . CYS A 1 314 ? 31.112 -6.253 -28.373 1.00 94.44 314 CYS A O 1
ATOM 2478 N N . ASP A 1 315 ? 32.483 -4.491 -28.215 1.00 94.75 315 ASP A N 1
ATOM 2479 C CA . ASP A 1 315 ? 33.717 -5.206 -27.894 1.00 94.75 315 ASP A CA 1
ATOM 2480 C C . ASP A 1 315 ? 34.071 -5.158 -26.396 1.00 94.75 315 ASP A C 1
ATOM 2482 O O . ASP A 1 315 ? 35.129 -5.641 -25.997 1.00 94.75 315 ASP A O 1
ATOM 2486 N N . CYS A 1 316 ? 33.172 -4.629 -25.560 1.00 93.62 316 CYS A N 1
ATOM 2487 C CA . CYS A 1 316 ? 33.372 -4.496 -24.121 1.00 93.62 316 CYS A CA 1
ATOM 2488 C C . CYS A 1 316 ? 33.634 -5.851 -23.450 1.00 93.62 316 CYS A C 1
ATOM 2490 O O . CYS A 1 316 ? 32.870 -6.800 -23.628 1.00 93.62 316 CYS A O 1
ATOM 2492 N N . THR A 1 317 ? 34.648 -5.908 -22.591 1.00 89.00 317 THR A N 1
ATOM 2493 C CA . THR A 1 317 ? 34.983 -7.079 -21.760 1.00 89.00 317 THR A CA 1
ATOM 2494 C C . THR A 1 317 ? 34.619 -6.882 -20.285 1.00 89.00 317 THR A C 1
ATOM 2496 O O . THR A 1 317 ? 34.624 -7.835 -19.513 1.00 89.00 317 THR A O 1
ATOM 2499 N N . ASP A 1 318 ? 34.229 -5.666 -19.903 1.00 83.31 318 ASP A N 1
ATOM 2500 C CA . ASP A 1 318 ? 33.934 -5.225 -18.534 1.00 83.31 318 ASP A CA 1
ATOM 2501 C C . ASP A 1 318 ? 32.438 -5.282 -18.167 1.00 83.31 318 ASP A C 1
ATOM 2503 O O . ASP A 1 318 ? 32.023 -4.781 -17.125 1.00 83.31 318 ASP A O 1
ATOM 2507 N N . GLY A 1 319 ? 31.601 -5.864 -19.028 1.00 84.75 319 GLY A N 1
ATOM 2508 C CA . GLY A 1 319 ? 30.158 -5.939 -18.802 1.00 84.75 319 GLY A CA 1
ATOM 2509 C C . GLY A 1 319 ? 29.382 -4.664 -19.153 1.00 84.75 319 GLY A C 1
ATOM 2510 O O . GLY A 1 319 ? 28.227 -4.560 -18.740 1.00 84.75 319 GLY A O 1
ATOM 2511 N N . CYS A 1 320 ? 29.958 -3.756 -19.953 1.00 90.00 320 CYS A N 1
ATOM 2512 C CA . CYS A 1 320 ? 29.303 -2.541 -20.467 1.00 90.00 320 CYS A CA 1
ATOM 2513 C C . CYS A 1 320 ? 28.896 -1.551 -19.365 1.00 90.00 320 CYS A C 1
ATOM 2515 O O . CYS A 1 320 ? 27.796 -0.996 -19.397 1.00 90.00 320 CYS A O 1
ATOM 2517 N N . LEU A 1 321 ? 29.775 -1.356 -18.380 1.00 81.81 321 LEU A N 1
ATOM 2518 C CA . LEU A 1 321 ? 29.530 -0.454 -17.251 1.00 81.81 321 LEU A CA 1
ATOM 2519 C C . LEU A 1 321 ? 29.797 1.016 -17.607 1.00 81.81 321 LEU A C 1
ATOM 2521 O O . LEU A 1 321 ? 29.158 1.903 -17.045 1.00 81.81 321 LEU A O 1
ATOM 2525 N N . ASP A 1 322 ? 30.708 1.267 -18.549 1.00 81.06 322 ASP A N 1
ATOM 2526 C CA . ASP A 1 322 ? 31.033 2.603 -19.053 1.00 81.06 322 ASP A CA 1
ATOM 2527 C C . ASP A 1 322 ? 30.181 2.941 -20.290 1.00 81.06 322 ASP A C 1
ATOM 2529 O O . ASP A 1 322 ? 30.369 2.390 -21.383 1.00 81.06 322 ASP A O 1
ATOM 2533 N N . SER A 1 323 ? 29.227 3.861 -20.121 1.00 79.94 323 SER A N 1
ATOM 2534 C CA . SER A 1 323 ? 28.310 4.266 -21.191 1.00 79.94 323 SER A CA 1
ATOM 2535 C C . SER A 1 323 ? 28.998 4.995 -22.343 1.00 79.94 323 SER A C 1
ATOM 2537 O O . SER A 1 323 ? 28.477 4.964 -23.456 1.00 79.94 323 SER A O 1
ATOM 2539 N N . ASN A 1 324 ? 30.169 5.595 -22.108 1.00 80.12 324 ASN A N 1
ATOM 2540 C CA . ASN A 1 324 ? 30.898 6.364 -23.118 1.00 80.12 324 ASN A CA 1
ATOM 2541 C C . ASN A 1 324 ? 31.756 5.478 -24.032 1.00 80.12 324 ASN A C 1
ATOM 2543 O O . ASN A 1 324 ? 32.150 5.909 -25.112 1.00 80.12 324 ASN A O 1
ATOM 2547 N N . LYS A 1 325 ? 32.042 4.237 -23.616 1.00 85.44 325 LYS A N 1
ATOM 2548 C CA . LYS A 1 325 ? 32.850 3.277 -24.390 1.00 85.44 325 LYS A CA 1
ATOM 2549 C C . LYS A 1 325 ? 32.014 2.210 -25.085 1.00 85.44 325 LYS A C 1
ATOM 2551 O O . LYS A 1 325 ? 32.448 1.625 -26.072 1.00 85.44 325 LYS A O 1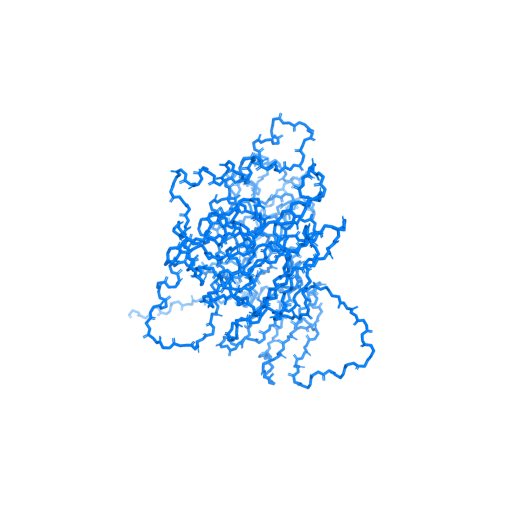
ATOM 2556 N N . CYS A 1 326 ? 30.811 1.932 -24.586 1.00 92.06 326 CYS A N 1
ATOM 2557 C CA . CYS A 1 326 ? 29.979 0.868 -25.128 1.00 92.06 326 CYS A CA 1
ATOM 2558 C C . CYS A 1 326 ? 29.120 1.345 -26.309 1.00 92.06 326 CYS A C 1
ATOM 2560 O O . CYS A 1 326 ? 28.171 2.112 -26.140 1.00 92.06 326 CYS A O 1
ATOM 2562 N N . SER A 1 327 ? 29.352 0.782 -27.500 1.00 92.44 327 SER A N 1
ATOM 2563 C CA . SER A 1 327 ? 28.528 1.052 -28.691 1.00 92.44 327 SER A CA 1
ATOM 2564 C C . SER A 1 327 ? 27.039 0.716 -28.495 1.00 92.44 327 SER A C 1
ATOM 2566 O O . SER A 1 327 ? 26.169 1.356 -29.086 1.00 92.44 327 SER A O 1
ATOM 2568 N N . CYS A 1 328 ? 26.712 -0.249 -27.626 1.00 92.00 328 CYS A N 1
ATOM 2569 C CA . CYS A 1 328 ? 25.324 -0.566 -27.277 1.00 92.00 328 CYS A CA 1
ATOM 2570 C C . CYS A 1 328 ? 24.707 0.500 -26.357 1.00 92.00 328 CYS A C 1
ATOM 2572 O O . CYS A 1 328 ? 23.536 0.836 -26.522 1.00 92.00 328 CYS A O 1
ATOM 2574 N N . ALA A 1 329 ? 25.478 1.082 -25.432 1.00 91.19 329 ALA A N 1
ATOM 2575 C CA . ALA A 1 329 ? 25.016 2.208 -24.618 1.00 91.19 329 ALA A CA 1
ATOM 2576 C C . ALA A 1 329 ? 24.798 3.464 -25.480 1.00 91.19 329 ALA A C 1
ATOM 2578 O O . ALA A 1 329 ? 23.786 4.146 -25.325 1.00 91.19 329 ALA A O 1
ATOM 2579 N N . MET A 1 330 ? 25.658 3.704 -26.475 1.00 90.75 330 MET A N 1
ATOM 2580 C CA . MET A 1 330 ? 25.476 4.792 -27.445 1.00 90.75 330 MET A CA 1
ATOM 2581 C C . MET A 1 330 ? 24.174 4.661 -28.247 1.00 90.75 330 MET A C 1
ATOM 2583 O O . MET A 1 330 ? 23.452 5.645 -28.392 1.00 90.75 330 MET A O 1
ATOM 2587 N N . LYS A 1 331 ? 23.787 3.445 -28.667 1.00 89.94 331 LYS A N 1
ATOM 2588 C CA . LYS A 1 331 ? 22.464 3.191 -29.285 1.00 89.94 331 LYS A CA 1
ATOM 2589 C C . LYS A 1 331 ? 21.292 3.530 -28.355 1.00 89.94 331 LYS A C 1
ATOM 2591 O O . LYS A 1 331 ? 20.210 3.861 -28.824 1.00 89.94 331 LYS A O 1
ATOM 2596 N N . ASN A 1 332 ? 21.506 3.478 -27.041 1.00 89.56 332 ASN A N 1
ATOM 2597 C CA . ASN A 1 332 ? 20.535 3.894 -26.028 1.00 89.56 332 ASN A CA 1
ATOM 2598 C C . ASN A 1 332 ? 20.622 5.396 -25.678 1.00 89.56 332 ASN A C 1
ATOM 2600 O O . ASN A 1 332 ? 20.041 5.806 -24.669 1.00 89.56 332 ASN A O 1
ATOM 2604 N N . GLY A 1 333 ? 21.322 6.209 -26.479 1.00 88.56 333 GLY A N 1
ATOM 2605 C CA . GLY A 1 333 ? 21.505 7.645 -26.245 1.00 88.56 333 GLY A CA 1
ATOM 2606 C C . GLY A 1 333 ? 22.628 7.977 -25.260 1.00 88.56 333 GLY A C 1
ATOM 2607 O O . GLY A 1 333 ? 22.548 8.994 -24.583 1.00 88.56 333 GLY A O 1
ATOM 2608 N N . GLY A 1 334 ? 23.633 7.103 -25.127 1.00 86.88 334 GLY A N 1
ATOM 2609 C CA . GLY A 1 334 ? 24.754 7.294 -24.196 1.00 86.88 334 GLY A CA 1
ATOM 2610 C C . GLY A 1 334 ? 24.396 7.034 -22.727 1.00 86.88 334 GLY A C 1
ATOM 2611 O O . GLY A 1 334 ? 25.151 7.392 -21.829 1.00 86.88 334 GLY A O 1
ATOM 2612 N N . GLU A 1 335 ? 23.250 6.404 -22.464 1.00 86.56 335 GLU A N 1
ATOM 2613 C CA . GLU A 1 335 ? 22.756 6.095 -21.119 1.00 86.56 335 GLU A CA 1
ATOM 2614 C C . GLU A 1 335 ? 22.708 4.573 -20.888 1.00 86.56 335 GLU A C 1
ATOM 2616 O O . GLU A 1 335 ? 22.325 3.805 -21.776 1.00 86.56 335 GLU A O 1
ATOM 2621 N N . ILE A 1 336 ? 22.993 4.133 -19.658 1.00 85.31 336 ILE A N 1
ATOM 2622 C CA . ILE A 1 336 ? 22.767 2.746 -19.230 1.00 85.31 336 ILE A CA 1
ATOM 2623 C C . ILE A 1 336 ? 21.275 2.528 -18.931 1.00 85.31 336 ILE A C 1
ATOM 2625 O O . ILE A 1 336 ? 20.697 3.186 -18.066 1.00 85.31 336 ILE A O 1
ATOM 2629 N N . SER A 1 337 ? 20.646 1.575 -19.624 1.00 90.06 337 SER A N 1
ATOM 2630 C CA . SER A 1 337 ? 19.200 1.318 -19.509 1.00 90.06 337 SER A CA 1
ATOM 2631 C C . SER A 1 337 ? 18.799 0.543 -18.243 1.00 90.06 337 SER A C 1
ATOM 2633 O O . SER A 1 337 ? 17.667 0.693 -17.777 1.00 90.06 337 SER A O 1
ATOM 2635 N N . TYR A 1 338 ? 19.714 -0.243 -17.660 1.00 91.75 338 TYR A N 1
ATOM 2636 C CA . TYR A 1 338 ? 19.451 -1.113 -16.508 1.00 91.75 338 TYR A CA 1
ATOM 2637 C C . TYR A 1 338 ? 20.446 -0.898 -15.367 1.00 91.75 338 TYR A C 1
ATOM 2639 O O . TYR A 1 338 ? 21.642 -0.737 -15.589 1.00 91.75 338 TYR A O 1
ATOM 2647 N N . ASN A 1 339 ? 19.971 -0.959 -14.125 1.00 88.69 339 ASN A N 1
ATOM 2648 C CA . ASN A 1 339 ? 20.867 -0.984 -12.969 1.00 88.69 339 ASN A CA 1
ATOM 2649 C C . ASN A 1 339 ? 21.483 -2.384 -12.752 1.00 88.69 339 ASN A C 1
ATOM 2651 O O . ASN A 1 339 ? 21.123 -3.356 -13.416 1.00 88.69 339 ASN A O 1
ATOM 2655 N N . SER A 1 340 ? 22.375 -2.514 -11.767 1.00 87.56 340 SER A N 1
ATOM 2656 C CA . SER A 1 340 ? 23.029 -3.788 -11.419 1.00 87.56 340 SER A CA 1
ATOM 2657 C C . SER A 1 340 ? 22.072 -4.901 -10.966 1.00 87.56 340 SER A C 1
ATOM 2659 O O . SER A 1 340 ? 22.446 -6.070 -10.986 1.00 87.56 340 SER A O 1
ATOM 2661 N N . ASN A 1 341 ? 20.831 -4.568 -10.599 1.00 85.19 341 ASN A N 1
ATOM 2662 C CA . ASN A 1 341 ? 19.785 -5.540 -10.269 1.00 85.19 341 ASN A CA 1
ATOM 2663 C C . ASN A 1 341 ? 18.938 -5.943 -11.494 1.00 85.19 341 ASN A C 1
ATOM 2665 O O . ASN A 1 341 ? 17.965 -6.682 -11.339 1.00 85.19 341 ASN A O 1
ATOM 2669 N N . GLY A 1 342 ? 19.260 -5.447 -12.695 1.00 88.19 342 GLY A N 1
ATOM 2670 C CA . GLY A 1 342 ? 18.499 -5.698 -13.922 1.00 88.19 342 GLY A CA 1
ATOM 2671 C C . GLY A 1 342 ? 17.163 -4.952 -13.986 1.00 88.19 342 GLY A C 1
ATOM 2672 O O . GLY A 1 342 ? 16.252 -5.386 -14.687 1.00 88.19 342 GLY A O 1
ATOM 2673 N N . GLN A 1 343 ? 17.008 -3.859 -13.232 1.00 91.06 343 GLN A N 1
ATOM 2674 C CA . GLN A 1 343 ? 15.802 -3.029 -13.271 1.00 91.06 343 GLN A CA 1
ATOM 2675 C C . GLN A 1 343 ? 15.989 -1.893 -14.273 1.00 91.06 343 GLN A C 1
ATOM 2677 O O . GLN A 1 343 ? 17.026 -1.226 -14.252 1.00 91.06 343 GLN A O 1
ATOM 2682 N N . ILE A 1 344 ? 14.981 -1.647 -15.112 1.00 91.56 344 ILE A N 1
ATOM 2683 C CA . ILE A 1 344 ? 14.994 -0.521 -16.045 1.00 91.56 344 ILE A CA 1
ATOM 2684 C C . ILE A 1 344 ? 14.982 0.798 -15.263 1.00 91.56 344 ILE A C 1
ATOM 2686 O O . ILE A 1 344 ? 14.147 1.004 -14.379 1.00 91.56 344 ILE A O 1
ATOM 2690 N N . VAL A 1 345 ? 15.941 1.675 -15.560 1.00 87.00 345 VAL A N 1
ATOM 2691 C CA . VAL A 1 345 ? 16.144 2.931 -14.816 1.00 87.00 345 VAL A CA 1
ATOM 2692 C C . VAL A 1 345 ? 15.180 4.015 -15.295 1.00 87.00 345 VAL A C 1
ATOM 2694 O O . VAL A 1 345 ? 14.672 4.800 -14.497 1.00 87.00 345 VAL A O 1
ATOM 2697 N N . LYS A 1 346 ? 14.904 4.046 -16.602 1.00 83.31 346 LYS A N 1
ATOM 2698 C CA . LYS A 1 346 ? 14.093 5.075 -17.260 1.00 83.31 346 LYS A CA 1
ATOM 2699 C C . LYS A 1 346 ? 13.283 4.455 -18.395 1.00 83.31 346 LYS A C 1
ATOM 2701 O O . LYS A 1 346 ? 13.801 3.647 -19.161 1.00 83.31 346 LYS A O 1
ATOM 2706 N N . LYS A 1 347 ? 12.010 4.845 -18.510 1.00 82.31 347 LYS A N 1
ATOM 2707 C CA . LYS A 1 347 ? 11.122 4.416 -19.601 1.00 82.31 347 LYS A CA 1
ATOM 2708 C C . LYS A 1 347 ? 11.660 4.969 -20.926 1.00 82.31 347 LYS A C 1
ATOM 2710 O O . LYS A 1 347 ? 11.878 6.173 -21.042 1.00 82.31 347 LYS A O 1
ATOM 2715 N N . LYS A 1 348 ? 11.873 4.090 -21.905 1.00 81.31 348 LYS A N 1
ATOM 2716 C CA . LYS A 1 348 ? 12.310 4.423 -23.270 1.00 81.31 348 LYS A CA 1
ATOM 2717 C C . LYS A 1 348 ? 11.357 3.783 -24.273 1.00 81.31 348 LYS A C 1
ATOM 2719 O O . LYS A 1 348 ? 10.764 2.749 -23.975 1.00 81.31 348 LYS A O 1
ATOM 2724 N N . SER A 1 349 ? 11.211 4.400 -25.444 1.00 83.56 349 SER A N 1
ATOM 2725 C CA . SER A 1 349 ? 10.434 3.827 -26.550 1.00 83.56 349 SER A CA 1
ATOM 2726 C C . SER A 1 349 ? 11.062 2.530 -27.061 1.00 83.56 349 SER A C 1
ATOM 2728 O O . SER A 1 349 ? 10.350 1.572 -27.341 1.00 83.56 349 SER A O 1
ATOM 2730 N N . ILE A 1 350 ? 12.394 2.497 -27.147 1.00 87.38 350 ILE A N 1
ATOM 2731 C CA . ILE A 1 350 ? 13.193 1.352 -27.584 1.00 87.38 350 ILE A CA 1
ATOM 2732 C C . ILE A 1 350 ? 14.406 1.233 -26.658 1.00 87.38 350 ILE A C 1
ATOM 2734 O O . ILE A 1 350 ? 15.015 2.239 -26.290 1.00 87.38 350 ILE A O 1
ATOM 2738 N N . VAL A 1 351 ? 14.751 -0.001 -26.284 1.00 91.38 351 VAL A N 1
ATOM 2739 C CA . VAL A 1 351 ? 15.970 -0.330 -25.537 1.00 91.38 351 VAL A CA 1
ATOM 2740 C C . VAL A 1 351 ? 16.806 -1.298 -26.368 1.00 91.38 351 VAL A C 1
ATOM 2742 O O . VAL A 1 351 ? 16.291 -2.308 -26.844 1.00 91.38 351 VAL A O 1
ATOM 2745 N N . TYR A 1 352 ? 18.095 -0.999 -26.528 1.00 91.50 352 TYR A N 1
ATOM 2746 C CA . TYR A 1 352 ? 19.045 -1.849 -27.248 1.00 91.50 352 TYR A CA 1
ATOM 2747 C C . TYR A 1 352 ? 19.876 -2.668 -26.256 1.00 91.50 352 TYR A C 1
ATOM 2749 O O . TYR A 1 352 ? 20.811 -2.150 -25.640 1.00 91.50 352 TYR A O 1
ATOM 2757 N N . GLU A 1 353 ? 19.543 -3.947 -26.101 1.00 93.94 353 GLU A N 1
ATOM 2758 C CA . GLU A 1 353 ? 20.346 -4.886 -25.311 1.00 93.94 353 GLU A CA 1
ATOM 2759 C C . GLU A 1 353 ? 21.585 -5.376 -26.072 1.00 93.94 353 GLU A C 1
ATOM 2761 O O . GLU A 1 353 ? 21.638 -5.376 -27.306 1.00 93.94 353 GLU A O 1
ATOM 2766 N N . CYS A 1 354 ? 22.587 -5.834 -25.321 1.00 93.69 354 CYS A N 1
ATOM 2767 C CA . CYS A 1 354 ? 23.733 -6.528 -25.891 1.00 93.69 354 CYS A CA 1
ATOM 2768 C C . CYS A 1 354 ? 23.276 -7.863 -26.496 1.00 93.69 354 CYS A C 1
ATOM 2770 O O . CYS A 1 354 ? 22.652 -8.685 -25.823 1.00 93.69 354 CYS A O 1
ATOM 2772 N N . GLY A 1 355 ? 23.585 -8.070 -27.776 1.00 91.94 355 GLY A N 1
ATOM 2773 C CA . GLY A 1 355 ? 23.192 -9.252 -28.544 1.00 91.94 355 GLY A CA 1
ATOM 2774 C C . GLY A 1 355 ? 24.281 -10.331 -28.641 1.00 91.94 355 GLY A C 1
ATOM 2775 O O . GLY A 1 355 ? 25.327 -10.228 -27.991 1.00 91.94 355 GLY A O 1
ATOM 2776 N N . PRO A 1 356 ? 24.058 -11.369 -29.466 1.00 90.44 356 PRO A N 1
ATOM 2777 C CA . PRO A 1 356 ? 25.033 -12.437 -29.711 1.00 90.44 356 PRO A CA 1
ATOM 2778 C C . PRO A 1 356 ? 26.366 -11.944 -30.293 1.00 90.44 356 PRO A C 1
ATOM 2780 O O . PRO A 1 356 ? 27.406 -12.507 -29.987 1.00 90.44 356 PRO A O 1
ATOM 2783 N N . SER A 1 357 ? 26.354 -10.853 -31.065 1.00 93.00 357 SER A N 1
ATOM 2784 C CA . SER A 1 357 ? 27.565 -10.257 -31.653 1.00 93.00 357 SER A CA 1
ATOM 2785 C C . SER A 1 357 ? 28.404 -9.424 -30.672 1.00 93.00 357 SER A C 1
ATOM 2787 O O . SER A 1 357 ? 29.386 -8.816 -31.087 1.00 93.00 357 SER A O 1
ATOM 2789 N N . CYS A 1 358 ? 28.000 -9.306 -29.400 1.00 94.25 358 CYS A N 1
ATOM 2790 C CA . CYS A 1 358 ? 28.753 -8.553 -28.391 1.00 94.25 358 CYS A CA 1
ATOM 2791 C C . CYS A 1 358 ? 29.767 -9.452 -27.674 1.00 94.25 358 CYS A C 1
ATOM 2793 O O . CYS A 1 358 ? 29.413 -10.560 -27.274 1.00 94.25 358 CYS A O 1
ATOM 2795 N N . LYS A 1 359 ? 30.976 -8.941 -27.412 1.00 95.19 359 LYS A N 1
ATOM 2796 C CA . LYS A 1 359 ? 32.021 -9.651 -26.647 1.00 95.19 359 LYS A CA 1
ATOM 2797 C C . LYS A 1 359 ? 31.779 -9.668 -25.132 1.00 95.19 359 LYS A C 1
ATOM 2799 O O . LYS A 1 359 ? 32.435 -10.419 -24.416 1.00 95.19 359 LYS A O 1
ATOM 2804 N N . CYS A 1 360 ? 30.842 -8.860 -24.638 1.00 94.31 360 CYS A N 1
ATOM 2805 C CA . CYS A 1 360 ? 30.528 -8.801 -23.216 1.00 94.31 360 CYS A CA 1
ATOM 2806 C C . CYS A 1 360 ? 29.860 -10.094 -22.730 1.00 94.31 360 CYS A C 1
ATOM 2808 O O . CYS A 1 360 ? 29.049 -10.709 -23.434 1.00 94.31 360 CYS A O 1
ATOM 2810 N N . SER A 1 361 ? 30.186 -10.483 -21.496 1.00 93.31 361 SER A N 1
ATOM 2811 C CA . SER A 1 361 ? 29.736 -11.738 -20.893 1.00 93.31 361 SER A CA 1
ATOM 2812 C C . SER A 1 361 ? 28.211 -11.831 -20.738 1.00 93.31 361 SER A C 1
ATOM 2814 O O . SER A 1 361 ? 27.473 -10.843 -20.816 1.00 93.31 361 SER A O 1
ATOM 2816 N N . SER A 1 362 ? 27.726 -13.040 -20.442 1.00 90.25 362 SER A N 1
ATOM 2817 C CA . SER A 1 362 ? 26.319 -13.298 -20.100 1.00 90.25 362 SER A CA 1
ATOM 2818 C C . SER A 1 362 ? 25.854 -12.577 -18.827 1.00 90.25 362 SER A C 1
ATOM 2820 O O . SER A 1 362 ? 24.653 -12.408 -18.636 1.00 90.25 362 SER A O 1
ATOM 2822 N N . SER A 1 363 ? 26.782 -12.115 -17.981 1.00 90.69 363 SER A N 1
ATOM 2823 C CA . SER A 1 363 ? 26.500 -11.326 -16.777 1.00 90.69 363 SER A CA 1
ATOM 2824 C C . SER A 1 363 ? 26.470 -9.812 -17.028 1.00 90.69 363 SER A C 1
ATOM 2826 O O . SER A 1 363 ? 26.370 -9.046 -16.071 1.00 90.69 363 SER A O 1
ATOM 2828 N N . CYS A 1 364 ? 26.588 -9.365 -18.285 1.00 92.94 364 CYS A N 1
ATOM 2829 C CA . CYS A 1 364 ? 26.481 -7.955 -18.657 1.00 92.94 364 CYS A CA 1
ATOM 2830 C C . CYS A 1 364 ? 25.147 -7.362 -18.178 1.00 92.94 364 CYS A C 1
ATOM 2832 O O . CYS A 1 364 ? 24.080 -7.937 -18.397 1.00 92.94 364 CYS A O 1
ATOM 2834 N N . THR A 1 365 ? 25.195 -6.178 -17.564 1.00 92.12 365 THR A N 1
ATOM 2835 C CA . THR A 1 365 ? 24.000 -5.486 -17.048 1.00 92.12 365 THR A CA 1
ATOM 2836 C C . THR A 1 365 ? 23.018 -5.104 -18.155 1.00 92.12 365 THR A C 1
ATOM 2838 O O . THR A 1 365 ? 21.826 -4.970 -17.896 1.00 92.12 365 THR A O 1
ATOM 2841 N N . ASN A 1 366 ? 23.492 -4.991 -19.400 1.00 93.31 366 ASN A N 1
ATOM 2842 C CA . ASN A 1 366 ? 22.681 -4.733 -20.588 1.00 93.31 366 ASN A CA 1
ATOM 2843 C C . ASN A 1 366 ? 22.172 -6.020 -21.280 1.00 93.31 366 ASN A C 1
ATOM 2845 O O . ASN A 1 366 ? 21.917 -6.013 -22.486 1.00 93.31 366 ASN A O 1
ATOM 2849 N N . ARG A 1 367 ? 22.051 -7.130 -20.532 1.00 93.44 367 ARG A N 1
ATOM 2850 C CA . ARG A 1 367 ? 21.404 -8.391 -20.942 1.00 93.44 367 ARG A CA 1
ATOM 2851 C C . ARG A 1 367 ? 20.339 -8.787 -19.911 1.00 93.44 367 ARG A C 1
ATOM 2853 O O . ARG A 1 367 ? 20.644 -9.463 -18.931 1.00 93.44 367 ARG A O 1
ATOM 2860 N N . VAL A 1 368 ? 19.091 -8.355 -20.099 1.00 93.56 368 VAL A N 1
ATOM 2861 C CA . VAL A 1 368 ? 18.028 -8.501 -19.082 1.00 93.56 368 VAL A CA 1
ATOM 2862 C C . VAL A 1 368 ? 16.843 -9.302 -19.605 1.00 93.56 368 VAL A C 1
ATOM 2864 O O . VAL A 1 368 ? 16.575 -10.388 -19.090 1.00 93.56 368 VAL A O 1
ATOM 2867 N N . SER A 1 369 ? 16.137 -8.799 -20.616 1.00 92.31 369 SER A N 1
ATOM 2868 C CA . SER A 1 369 ? 14.938 -9.444 -21.168 1.00 92.31 369 SER A CA 1
ATOM 2869 C C . SER A 1 369 ? 15.253 -10.777 -21.848 1.00 92.31 369 SER A C 1
ATOM 2871 O O . SER A 1 369 ? 14.488 -11.733 -21.719 1.00 92.31 369 SER A O 1
ATOM 2873 N N . GLN A 1 370 ? 16.443 -10.897 -22.446 1.00 91.12 370 GLN A N 1
ATOM 2874 C CA . GLN A 1 370 ? 16.932 -12.147 -23.041 1.00 91.12 370 GLN A CA 1
ATOM 2875 C C . GLN A 1 370 ? 17.144 -13.292 -22.029 1.00 91.12 370 GLN A C 1
ATOM 2877 O O . GLN A 1 370 ? 17.322 -14.440 -22.428 1.00 91.12 370 GLN A O 1
ATOM 2882 N N . LEU A 1 371 ? 17.131 -13.016 -20.717 1.00 90.00 371 LEU A N 1
ATOM 2883 C CA . LEU A 1 371 ? 17.270 -14.049 -19.680 1.00 90.00 371 LEU A CA 1
ATOM 2884 C C . LEU A 1 371 ? 15.976 -14.848 -19.441 1.00 90.00 371 LEU A C 1
ATOM 2886 O O . LEU A 1 371 ? 16.017 -15.855 -18.722 1.00 90.00 371 LEU A O 1
ATOM 2890 N N . GLY A 1 372 ? 14.861 -14.422 -20.044 1.00 89.81 372 GLY A N 1
ATOM 2891 C CA . GLY A 1 372 ? 13.554 -15.067 -19.936 1.00 89.81 372 GLY A CA 1
ATOM 2892 C C . GLY A 1 372 ? 12.845 -14.797 -18.606 1.00 89.81 372 GLY A C 1
ATOM 2893 O O . GLY A 1 372 ? 13.209 -13.894 -17.847 1.00 89.81 372 GLY A O 1
ATOM 2894 N N . VAL A 1 373 ? 11.802 -15.579 -18.318 1.00 90.56 373 VAL A N 1
ATOM 2895 C CA . VAL A 1 373 ? 10.980 -15.419 -17.110 1.00 90.56 373 VAL A CA 1
ATOM 2896 C C . VAL A 1 373 ? 11.790 -15.742 -15.848 1.00 90.56 373 VAL A C 1
ATOM 2898 O O . VAL A 1 373 ? 12.375 -16.817 -15.714 1.00 90.56 373 VAL A O 1
ATOM 2901 N N . ARG A 1 374 ? 11.797 -14.814 -14.880 1.00 89.12 374 ARG A N 1
ATOM 2902 C CA . ARG A 1 374 ? 12.535 -14.947 -13.600 1.00 89.12 374 ARG A CA 1
ATOM 2903 C C . ARG A 1 374 ? 11.647 -14.965 -12.357 1.00 89.12 374 ARG A C 1
ATOM 2905 O O . ARG A 1 374 ? 12.148 -15.108 -11.241 1.00 89.12 374 ARG A O 1
ATOM 2912 N N . PHE A 1 375 ? 10.336 -14.829 -12.534 1.00 88.19 375 PHE A N 1
ATOM 2913 C CA . PHE A 1 375 ? 9.363 -14.772 -11.446 1.00 88.19 375 PHE A CA 1
ATOM 2914 C C . PHE A 1 375 ? 8.432 -15.981 -11.460 1.00 88.19 375 PHE A C 1
ATOM 2916 O O . PHE A 1 375 ? 8.176 -16.581 -12.499 1.00 88.19 375 PHE A O 1
ATOM 2923 N N . LYS A 1 376 ? 7.895 -16.333 -10.286 1.00 88.94 376 LYS A N 1
ATOM 2924 C CA . LYS A 1 376 ? 6.923 -17.425 -10.142 1.00 88.94 376 LYS A CA 1
ATOM 2925 C C . LYS A 1 376 ? 5.546 -16.950 -10.606 1.00 88.94 376 LYS A C 1
ATOM 2927 O O . LYS A 1 376 ? 4.740 -16.521 -9.776 1.00 88.94 376 LYS A O 1
ATOM 2932 N N . LEU A 1 377 ? 5.315 -16.986 -11.915 1.00 91.31 377 LEU A N 1
ATOM 2933 C CA . LEU A 1 377 ? 4.038 -16.624 -12.527 1.00 91.31 377 LEU A CA 1
ATOM 2934 C C . LEU A 1 377 ? 2.979 -17.713 -12.292 1.00 91.31 377 LEU A C 1
ATOM 2936 O O . LEU A 1 377 ? 3.285 -18.896 -12.144 1.00 91.31 377 LEU A O 1
ATOM 2940 N N . GLU A 1 378 ? 1.723 -17.290 -12.225 1.00 91.88 378 GLU A N 1
ATOM 2941 C CA . GLU A 1 378 ? 0.553 -18.146 -12.061 1.00 91.88 378 GLU A CA 1
ATOM 2942 C C . GLU A 1 378 ? -0.603 -17.585 -12.890 1.00 91.88 378 GLU A C 1
ATOM 2944 O O . GLU A 1 378 ? -0.983 -16.419 -12.744 1.00 91.88 378 GLU A O 1
ATOM 2949 N N . ILE A 1 379 ? -1.158 -18.424 -13.755 1.00 92.75 379 ILE A N 1
ATOM 2950 C CA . ILE A 1 379 ? -2.394 -18.169 -14.482 1.00 92.75 379 ILE A CA 1
ATOM 2951 C C . ILE A 1 379 ? -3.559 -18.459 -13.537 1.00 92.75 379 ILE A C 1
ATOM 2953 O O . ILE A 1 379 ? -3.575 -19.494 -12.867 1.00 92.75 379 ILE A O 1
ATOM 2957 N N . PHE A 1 380 ? -4.533 -17.559 -13.455 1.00 88.19 380 PHE A N 1
ATOM 2958 C CA . PHE A 1 380 ? -5.683 -17.740 -12.578 1.00 88.19 380 PHE A CA 1
ATOM 2959 C C . PHE A 1 380 ? -6.992 -17.328 -13.242 1.00 88.19 380 PHE A C 1
ATOM 2961 O O . PHE A 1 380 ? -7.031 -16.356 -13.998 1.00 88.19 380 PHE A O 1
ATOM 2968 N N . ARG A 1 381 ? -8.075 -18.050 -12.940 1.00 85.50 381 ARG A N 1
ATOM 2969 C CA . ARG A 1 381 ? -9.418 -17.652 -13.374 1.00 85.50 381 ARG A CA 1
ATOM 2970 C C . ARG A 1 381 ? -9.835 -16.396 -12.612 1.00 85.50 381 ARG A C 1
ATOM 2972 O O . ARG A 1 381 ? -9.756 -16.340 -11.384 1.00 85.50 381 ARG A O 1
ATOM 2979 N N . THR A 1 382 ? -10.236 -15.367 -13.346 1.00 81.00 382 THR A N 1
ATOM 2980 C CA . THR A 1 382 ? -10.852 -14.149 -12.800 1.00 81.00 382 THR A CA 1
ATOM 2981 C C . THR A 1 382 ? -12.372 -14.304 -12.808 1.00 81.00 382 THR A C 1
ATOM 2983 O O . THR A 1 382 ? -12.883 -15.142 -13.539 1.00 81.00 382 THR A O 1
ATOM 2986 N N . GLN A 1 383 ? -13.116 -13.503 -12.044 1.00 73.94 383 GLN A N 1
ATOM 2987 C CA . GLN A 1 383 ? -14.585 -13.593 -12.048 1.00 73.94 383 GLN A CA 1
ATOM 2988 C C . GLN A 1 383 ? -15.204 -13.152 -13.387 1.00 73.94 383 GLN A C 1
ATOM 2990 O O . GLN A 1 383 ? -16.164 -13.761 -13.837 1.00 73.94 383 GLN A O 1
ATOM 2995 N N . PHE A 1 384 ? -14.632 -12.136 -14.050 1.00 77.38 384 PHE A N 1
ATOM 2996 C CA . PHE A 1 384 ? -15.290 -11.461 -15.184 1.00 77.38 384 PHE A CA 1
ATOM 2997 C C . PHE A 1 384 ? -14.417 -11.252 -16.433 1.00 77.38 384 PHE A C 1
ATOM 2999 O O . PHE A 1 384 ? -14.937 -10.876 -17.475 1.00 77.38 384 PHE A O 1
ATOM 3006 N N . LYS A 1 385 ? -13.096 -11.471 -16.369 1.00 79.38 385 LYS A N 1
ATOM 3007 C CA . LYS A 1 385 ? -12.159 -11.217 -17.487 1.00 79.38 385 LYS A CA 1
ATOM 3008 C C . LYS A 1 385 ? -11.501 -12.482 -18.044 1.00 79.38 385 LYS A C 1
ATOM 3010 O O . LYS A 1 385 ? -10.413 -12.415 -18.609 1.00 79.38 385 LYS A O 1
ATOM 3015 N N . GLY A 1 386 ? -12.113 -13.646 -17.843 1.00 86.38 386 GLY A N 1
ATOM 3016 C CA . GLY A 1 386 ? -11.496 -14.916 -18.222 1.00 86.38 386 GLY A CA 1
ATOM 3017 C C . GLY A 1 386 ? -10.246 -15.196 -17.383 1.00 86.38 386 GLY A C 1
ATOM 3018 O O . GLY A 1 386 ? -10.286 -15.121 -16.150 1.00 86.38 386 GLY A O 1
ATOM 3019 N N . TRP A 1 387 ? -9.129 -15.491 -18.044 1.00 85.81 387 TRP A N 1
ATOM 3020 C CA . TRP A 1 387 ? -7.860 -15.864 -17.418 1.00 85.81 387 TRP A CA 1
ATOM 3021 C C . TRP A 1 387 ? -6.923 -14.664 -17.237 1.00 85.81 387 TRP A C 1
ATOM 3023 O O . TRP A 1 387 ? -6.679 -13.899 -18.166 1.00 85.81 387 TRP A O 1
ATOM 3033 N N . GLY A 1 388 ? -6.373 -14.513 -16.034 1.00 90.31 388 GLY A N 1
ATOM 3034 C CA . GLY A 1 388 ? -5.387 -13.490 -15.691 1.00 90.31 388 GLY A CA 1
ATOM 3035 C C . GLY A 1 388 ? -4.031 -14.088 -15.329 1.00 90.31 388 GLY A C 1
ATOM 3036 O O . GLY A 1 388 ? -3.916 -15.280 -15.051 1.00 90.31 388 GLY A O 1
ATOM 3037 N N . VAL A 1 389 ? -3.002 -13.241 -15.277 1.00 92.19 389 VAL A N 1
ATOM 3038 C CA . VAL A 1 389 ? -1.658 -13.609 -14.808 1.00 92.19 389 VAL A CA 1
ATOM 3039 C C . VAL A 1 389 ? -1.363 -12.879 -13.505 1.00 92.19 389 VAL A C 1
ATOM 3041 O O . VAL A 1 389 ? -1.574 -11.670 -13.389 1.00 92.19 389 VAL A O 1
ATOM 3044 N N . ARG A 1 390 ? -0.858 -13.602 -12.508 1.00 85.50 390 ARG A N 1
ATOM 3045 C CA . ARG A 1 390 ? -0.331 -13.030 -11.266 1.00 85.50 390 ARG A CA 1
ATOM 3046 C C . ARG A 1 390 ? 1.029 -13.616 -10.930 1.00 85.50 390 ARG A C 1
ATOM 3048 O O . ARG A 1 390 ? 1.458 -14.610 -11.499 1.00 85.50 390 ARG A O 1
ATOM 3055 N N . THR A 1 391 ? 1.713 -12.992 -9.983 1.00 84.62 391 THR A N 1
ATOM 3056 C CA . THR A 1 391 ? 2.977 -13.489 -9.436 1.00 84.62 391 THR A CA 1
ATOM 3057 C C . THR A 1 391 ? 2.769 -14.022 -8.024 1.00 84.62 391 THR A C 1
ATOM 3059 O O . THR A 1 391 ? 2.000 -13.460 -7.241 1.00 84.62 391 THR A O 1
ATOM 3062 N N . ARG A 1 392 ? 3.488 -15.090 -7.679 1.00 83.12 392 ARG A N 1
ATOM 3063 C CA . ARG A 1 392 ? 3.555 -15.663 -6.323 1.00 83.12 392 ARG A CA 1
ATOM 3064 C C . ARG A 1 392 ? 4.723 -15.105 -5.503 1.00 83.12 392 ARG A C 1
ATOM 3066 O O . ARG A 1 392 ? 4.897 -15.471 -4.343 1.00 83.12 392 ARG A O 1
ATOM 3073 N N . SER A 1 393 ? 5.535 -14.245 -6.111 1.00 75.69 393 SER A N 1
ATOM 3074 C CA . SER A 1 393 ? 6.681 -13.562 -5.508 1.00 75.69 393 SER A CA 1
ATOM 3075 C C . SER A 1 393 ? 6.569 -12.051 -5.700 1.00 75.69 393 SER A C 1
ATOM 3077 O O . SER A 1 393 ? 6.008 -11.587 -6.690 1.00 75.69 393 SER A O 1
ATOM 3079 N N . TYR A 1 394 ? 7.125 -11.276 -4.771 1.00 77.44 394 TYR A N 1
ATOM 3080 C CA . TYR A 1 394 ? 7.256 -9.829 -4.942 1.00 77.44 394 TYR A CA 1
ATOM 3081 C C . TYR A 1 394 ? 8.063 -9.501 -6.208 1.00 77.44 394 TYR A C 1
ATOM 3083 O O . TYR A 1 394 ? 9.061 -10.167 -6.488 1.00 77.44 394 TYR A O 1
ATOM 3091 N N . ILE A 1 395 ? 7.635 -8.474 -6.945 1.00 79.31 395 ILE A N 1
ATOM 3092 C CA . ILE A 1 395 ? 8.328 -7.959 -8.128 1.00 79.31 395 ILE A CA 1
ATOM 3093 C C . ILE A 1 395 ? 8.729 -6.508 -7.837 1.00 79.31 395 ILE A C 1
ATOM 3095 O O . ILE A 1 395 ? 7.849 -5.656 -7.700 1.00 79.31 395 ILE A O 1
ATOM 3099 N N . PRO A 1 396 ? 10.033 -6.205 -7.718 1.00 79.88 396 PRO A N 1
ATOM 3100 C CA . PRO A 1 396 ? 10.499 -4.829 -7.611 1.00 79.88 396 PRO A CA 1
ATOM 3101 C C . PRO A 1 396 ? 10.109 -4.007 -8.847 1.00 79.88 396 PRO A C 1
ATOM 3103 O O . PRO A 1 396 ? 10.186 -4.507 -9.971 1.00 79.88 396 PRO A O 1
ATOM 3106 N N . SER A 1 397 ? 9.766 -2.730 -8.659 1.00 84.12 397 SER A N 1
ATOM 3107 C CA . SER A 1 397 ? 9.545 -1.798 -9.775 1.00 84.12 397 SER A CA 1
ATOM 3108 C C . SER A 1 397 ? 10.748 -1.786 -10.724 1.00 84.12 397 SER A C 1
ATOM 3110 O O . SER A 1 397 ? 11.896 -1.884 -10.284 1.00 84.12 397 SER A O 1
ATOM 3112 N N . GLY A 1 398 ? 10.478 -1.694 -12.020 1.00 85.44 398 GLY A N 1
ATOM 3113 C CA . GLY A 1 398 ? 11.461 -1.737 -13.097 1.00 85.44 398 GLY A CA 1
ATOM 3114 C C . GLY A 1 398 ? 11.946 -3.140 -13.480 1.00 85.44 398 GLY A C 1
ATOM 3115 O O . GLY A 1 398 ? 12.725 -3.261 -14.419 1.00 85.44 398 GLY A O 1
ATOM 3116 N N . SER A 1 399 ? 11.516 -4.207 -12.799 1.00 89.19 399 SER A N 1
ATOM 3117 C CA . SER A 1 399 ? 11.952 -5.574 -13.136 1.00 89.19 399 SER A CA 1
ATOM 3118 C C . SER A 1 399 ? 11.298 -6.088 -14.420 1.00 89.19 399 SER A C 1
ATOM 3120 O O . SER A 1 399 ? 10.098 -5.901 -14.613 1.00 89.19 399 SER A O 1
ATOM 3122 N N . PHE A 1 400 ? 12.051 -6.799 -15.259 1.00 91.94 400 PHE A N 1
ATOM 3123 C CA . PHE A 1 400 ? 11.509 -7.528 -16.412 1.00 91.94 400 PHE A CA 1
ATOM 3124 C C . PHE A 1 400 ? 10.645 -8.721 -15.970 1.00 91.94 400 PHE A C 1
ATOM 3126 O O . PHE A 1 400 ? 11.105 -9.547 -15.185 1.00 91.94 400 PHE A O 1
ATOM 3133 N N . ILE A 1 401 ? 9.411 -8.827 -16.469 1.00 90.56 401 ILE A N 1
ATOM 3134 C CA . ILE A 1 401 ? 8.456 -9.888 -16.112 1.00 90.56 401 ILE A CA 1
ATOM 3135 C C . ILE A 1 401 ? 8.512 -11.035 -17.128 1.00 90.56 401 ILE A C 1
ATOM 3137 O O . ILE A 1 401 ? 8.853 -12.161 -16.764 1.00 90.56 401 ILE A O 1
ATOM 3141 N N . CYS A 1 402 ? 8.146 -10.748 -18.378 1.00 91.06 402 CYS A N 1
ATOM 3142 C CA . CYS A 1 402 ? 8.126 -11.680 -19.504 1.00 91.06 402 CYS A CA 1
ATOM 3143 C C . CYS A 1 402 ? 8.034 -10.907 -20.831 1.00 91.06 402 CYS A C 1
ATOM 3145 O O . CYS A 1 402 ? 7.823 -9.695 -20.840 1.00 91.06 402 CYS A O 1
ATOM 3147 N N . GLU A 1 403 ? 8.182 -11.593 -21.959 1.00 89.75 403 GLU A N 1
ATOM 3148 C CA . GLU A 1 403 ? 7.919 -11.018 -23.280 1.00 89.75 403 GLU A CA 1
ATOM 3149 C C . GLU A 1 403 ? 6.509 -11.387 -23.752 1.00 89.75 403 GLU A C 1
ATOM 3151 O O . GLU A 1 403 ? 5.982 -12.450 -23.414 1.00 89.75 403 GLU A O 1
ATOM 3156 N N . TYR A 1 404 ? 5.902 -10.529 -24.568 1.00 86.56 404 TYR A N 1
ATOM 3157 C CA . TYR A 1 404 ? 4.712 -10.905 -25.320 1.00 86.56 404 TYR A CA 1
ATOM 3158 C C . TYR A 1 404 ? 5.115 -11.806 -26.498 1.00 86.56 404 TYR A C 1
ATOM 3160 O O . TYR A 1 404 ? 5.522 -11.326 -27.563 1.00 86.56 404 TYR A O 1
ATOM 3168 N N . MET A 1 405 ? 5.043 -13.117 -26.268 1.00 88.00 405 MET A N 1
ATOM 3169 C CA . MET A 1 405 ? 5.398 -14.152 -27.237 1.00 88.00 405 MET A CA 1
ATOM 3170 C C . MET A 1 405 ? 4.226 -14.495 -28.156 1.00 88.00 405 MET A C 1
ATOM 3172 O O . MET A 1 405 ? 3.066 -14.462 -27.751 1.00 88.00 405 MET A O 1
ATOM 3176 N N . GLY A 1 406 ? 4.545 -14.852 -29.396 1.00 86.12 406 GLY A N 1
ATOM 3177 C CA . GLY A 1 406 ? 3.562 -15.252 -30.393 1.00 86.12 406 GLY A CA 1
ATOM 3178 C C . GLY A 1 406 ? 4.117 -15.185 -31.809 1.00 86.12 406 GLY A C 1
ATOM 3179 O O . GLY A 1 406 ? 5.323 -15.022 -32.028 1.00 86.12 406 GLY A O 1
ATOM 3180 N N . GLU A 1 407 ? 3.209 -15.305 -32.767 1.00 85.31 407 GLU A N 1
ATOM 3181 C CA . GLU A 1 407 ? 3.493 -15.148 -34.188 1.00 85.31 407 GLU A CA 1
ATOM 3182 C C . GLU A 1 407 ? 3.533 -13.666 -34.564 1.00 85.31 407 GLU A C 1
ATOM 3184 O O . GLU A 1 407 ? 2.654 -12.880 -34.201 1.00 85.31 407 GLU A O 1
ATOM 3189 N N . VAL A 1 408 ? 4.574 -13.267 -35.292 1.00 83.75 408 VAL A N 1
ATOM 3190 C CA . VAL A 1 408 ? 4.688 -11.909 -35.824 1.00 83.75 408 VAL A CA 1
ATOM 3191 C C . VAL A 1 408 ? 3.930 -11.849 -37.143 1.00 83.75 408 VAL A C 1
ATOM 3193 O O . VAL A 1 408 ? 4.370 -12.399 -38.149 1.00 83.75 408 VAL A O 1
ATOM 3196 N N . LEU A 1 409 ? 2.789 -11.164 -37.140 1.00 80.38 409 LEU A N 1
ATOM 3197 C CA . LEU A 1 409 ? 1.949 -11.007 -38.324 1.00 80.38 409 LEU A CA 1
ATOM 3198 C C . LEU A 1 409 ? 2.305 -9.725 -39.083 1.00 80.38 409 LEU A C 1
ATOM 3200 O O . LEU A 1 409 ? 2.481 -8.662 -38.488 1.00 80.38 409 LEU A O 1
ATOM 3204 N N . HIS A 1 410 ? 2.380 -9.823 -40.410 1.00 71.62 410 HIS A N 1
ATOM 3205 C CA . HIS A 1 410 ? 2.526 -8.669 -41.292 1.00 71.62 410 HIS A CA 1
ATOM 3206 C C . HIS A 1 410 ? 1.136 -8.203 -41.738 1.00 71.62 410 HIS A C 1
ATOM 3208 O O . HIS A 1 410 ? 0.478 -8.886 -42.521 1.00 71.62 410 HIS A O 1
ATOM 3214 N N . TYR A 1 411 ? 0.689 -7.031 -41.285 1.00 60.91 411 TYR A N 1
ATOM 3215 C CA . TYR A 1 411 ? -0.527 -6.419 -41.822 1.00 60.91 411 TYR A CA 1
ATOM 3216 C C . TYR A 1 411 ? -0.244 -5.914 -43.241 1.00 60.91 411 TYR A C 1
ATOM 3218 O O . TYR A 1 411 ? 0.546 -4.993 -43.433 1.00 60.91 411 TYR A O 1
ATOM 3226 N N . ARG A 1 412 ? -0.850 -6.537 -44.256 1.00 54.41 412 ARG A N 1
ATOM 3227 C CA . ARG A 1 412 ? -0.968 -5.919 -45.583 1.00 54.41 412 ARG A CA 1
ATOM 3228 C C . ARG A 1 412 ? -2.185 -4.995 -45.541 1.00 54.41 412 ARG A C 1
ATOM 3230 O O . ARG A 1 412 ? -3.302 -5.479 -45.392 1.00 54.41 412 ARG A O 1
ATOM 3237 N N . CYS A 1 413 ? -1.978 -3.683 -45.647 1.00 40.81 413 CYS A N 1
ATOM 3238 C CA . CYS A 1 413 ? -3.062 -2.781 -46.031 1.00 40.81 413 CYS A CA 1
ATOM 3239 C C . CYS A 1 413 ? -3.419 -3.101 -47.483 1.00 40.81 413 CYS A C 1
ATOM 3241 O O . CYS A 1 413 ? -2.647 -2.783 -48.385 1.00 40.81 413 CYS A O 1
ATOM 3243 N 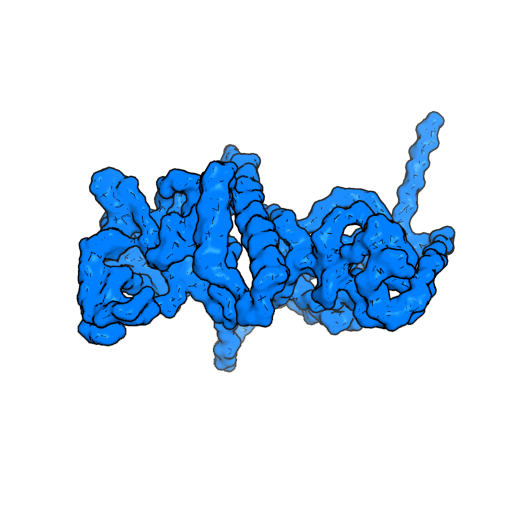N . ASN A 1 414 ? -4.566 -3.737 -47.713 1.00 37.12 414 ASN A N 1
ATOM 3244 C CA . ASN A 1 414 ? -5.183 -3.725 -49.032 1.00 37.12 414 ASN A CA 1
ATOM 3245 C C . ASN A 1 414 ? -5.822 -2.347 -49.219 1.00 37.12 414 ASN A C 1
ATOM 3247 O O . ASN A 1 414 ? -6.984 -2.146 -48.879 1.00 37.12 414 ASN A O 1
ATOM 3251 N N . THR A 1 415 ? -5.047 -1.391 -49.722 1.00 36.59 415 THR A N 1
ATOM 3252 C CA . THR A 1 415 ? -5.608 -0.177 -50.315 1.00 36.59 415 THR A CA 1
ATOM 3253 C C . THR A 1 415 ? -6.109 -0.569 -51.701 1.00 36.59 415 THR A C 1
ATOM 3255 O O . THR A 1 415 ? -5.325 -0.672 -52.642 1.00 36.59 415 THR A O 1
ATOM 3258 N N . ILE A 1 416 ? -7.399 -0.882 -51.805 1.00 38.59 416 ILE A N 1
ATOM 3259 C CA . ILE A 1 416 ? -8.108 -0.826 -53.084 1.00 38.59 416 ILE A CA 1
ATOM 3260 C C . ILE A 1 416 ? -8.406 0.664 -53.275 1.00 38.59 416 ILE A C 1
ATOM 3262 O O . ILE A 1 416 ? -9.139 1.235 -52.468 1.00 38.59 416 ILE A O 1
ATOM 3266 N N . TRP A 1 417 ? -7.728 1.291 -54.237 1.00 43.91 417 TRP A N 1
ATOM 3267 C CA . TRP A 1 417 ? -8.087 2.617 -54.740 1.00 43.91 417 TRP A CA 1
ATOM 3268 C C . TRP A 1 417 ? -9.245 2.495 -55.719 1.00 43.91 417 TRP A C 1
ATOM 3270 O O . TRP A 1 417 ? -9.234 1.506 -56.491 1.00 43.91 417 TRP A O 1
#

Secondary structure (DSSP, 8-state):
-PPPP-----S--EEE--SS---------S-SS-HHHHHHHHHHHHHHHHHHHHHHHHHHHHHHHH-SS--S--HHHHHHHHHHHHHTT---S-S--SS--TT--TT-EESSHHHHHHTTS---SS-SEEEEEETTEEEEEEEEE-SSS--EEEETTEEEEEPSS--TTTSS-------S-THHHHHHHHHHTT--EEEEEEEESSSEEEEEEEEEEEEEEEEEE-GGG-EEEEEEEEEPTTSPP----S------TT-PPPTT-EEES-TTTT-SSS--EEEESS-SPPPPP----SS-B--TT-----------SS-S--TTT-HHHHHTTSS--B-TTSBBSS--S------TT--S-TT-TT--GGG---S-EEEEE-SSSSEEEEESS---TTBEEEE--SB----------

pLDDT: mean 79.26, std 20.01, range [23.91, 98.69]

Foldseek 3Di:
DFADDDDDDDPWFFDFFALPDDDDPDDPDDDDDDPPVLVVQLVLLSVLLVQLVVQLVVVQVVVVVPDPDDDDDDLVSLVVSLVVCVVVVSAPPQDQDFFDQRSDAAFDKDQALSSCCSDRVAVDRQDQWDWDDDPNFIATREGEAPVLFPWDDPDLFKIKDKDDDQRCSSDVGHREADDCDDRNVNLVVQQVVQTWYWYWYWDDDPGTMTGTRGTWGFPDWDWDQGPPRHIIIITMIGHDPPGDRDDPQDDDPPPPPDDDDPPFWDKDQAPQVPVDPAGAIEIEPDHNDDPDDDHHDQDEAEDPPDDDDDDAFFADAPLCPQLVRGPQSVVVVSDDQFDLVLFGPDDDPDHRAGDPNYNYDPSRSSNAQVVFADFHKYWYQDPPPGIDIDTSDDDDGRHTHHIPHDYDDDDDPPPPD

Radius of gyration: 26.23 Å; Cα contacts (8 Å, |Δi|>4): 703; chains: 1; bounding box: 61×57×90 Å

Sequence (417 aa):
MPATLDFIPGVGKSVFASSEECKPLISDVYCGRDSKAINESRQRVMKSLNLFRNLLAERMSEQKGKAKTKTGATWSTYLETAMTLQRDNKWVNISKRLGPVPGVEVGDEFYCRAELNVIGLHRQFCNGIDYTKKDGKIVATSIVNSGRYDNDMKSSDSLIYVGQGGNPGVGRTQPKDQKLQRGNLALMNSKEAKTPVRVILTKKISKPLYIYHGLYLVEKFSQERGEFGKLVFKFVLKRISGQPKLTQGLGVVKKSRNSKVPKGISYVNDISQGKEKIPIRVVNAIDDERPPFFHYTTNKIYPKFNKLYIPSGCDCTDGCLDSNKCSCAMKNGGEISYNSNGQIVKKKSIVYECGPSCKCSSSCTNRVSQLGVRFKLEIFRTQFKGWGVRTRSYIPSGSFICEYMGEVLHYRCNTIW

Nearest PDB structures (foldseek):
  6a5n-assembly1_A  TM=8.010E-01  e=2.205E-37  Arabidopsis thaliana
  6a5k-assembly1_A  TM=7.932E-01  e=4.948E-34  Arabidopsis thaliana
  6a5m-assembly1_A  TM=7.811E-01  e=1.705E-33  Arabidopsis thaliana
  4nj5-assembly1_A  TM=7.469E-01  e=1.779E-30  Arabidopsis thaliana
  3bo5-assembly1_A  TM=8.250E-01  e=6.928E-09  Homo sapiens